Protein AF-0000000084534466 (afdb_homodimer)

Radius of gyration: 29.34 Å; Cα contacts (8 Å, |Δi|>4): 1333; chains: 2; bounding box: 58×88×60 Å

Solvent-accessible surface area (backbone atoms only — not comparable to full-atom values): 34380 Å² total; per-residue (Å²): 132,80,74,70,73,78,55,67,64,37,56,51,51,48,51,38,43,36,42,16,38,43,53,18,25,47,50,35,22,38,47,73,60,36,49,43,62,70,48,57,98,54,64,40,38,46,61,58,50,17,63,76,57,65,34,27,41,71,39,43,43,53,50,50,51,40,38,31,61,74,54,32,33,38,74,48,84,86,67,17,37,34,74,32,75,38,28,50,28,37,13,80,83,36,93,73,37,40,30,42,47,39,41,47,66,55,29,70,70,48,42,68,45,40,77,42,42,42,57,23,23,38,70,56,39,42,46,30,38,79,75,69,73,37,52,49,69,56,39,40,72,72,66,24,64,69,54,33,53,37,43,51,52,19,51,51,49,49,44,47,51,51,13,47,40,42,45,71,62,57,80,61,81,94,49,51,32,35,33,29,42,59,38,53,43,30,49,44,55,51,43,39,41,68,76,32,81,78,40,30,39,34,39,31,17,43,53,77,43,44,71,60,34,41,64,46,50,32,90,89,24,90,41,22,92,41,35,42,80,41,65,36,51,50,63,78,45,43,97,60,75,43,44,29,39,35,40,51,71,67,66,68,53,58,70,66,53,35,47,38,28,46,35,26,50,49,70,37,36,52,73,61,23,38,34,38,38,32,37,54,35,66,46,93,39,82,34,49,59,42,37,33,34,51,46,53,52,33,30,35,43,72,47,49,65,68,44,39,62,67,57,49,51,48,54,41,42,74,41,46,31,47,75,76,46,75,44,73,54,47,59,58,34,30,36,38,37,25,28,31,97,131,82,75,70,74,78,56,67,65,39,56,52,51,48,52,38,44,36,41,17,37,42,52,17,26,47,50,36,24,40,45,74,60,35,49,43,62,70,49,56,98,53,65,41,38,47,62,59,50,17,64,76,58,65,34,26,41,70,38,42,43,54,49,51,51,40,39,32,60,74,53,32,32,38,74,48,84,86,67,18,37,35,74,32,74,38,28,49,28,37,14,79,84,36,95,74,37,41,30,41,46,41,40,46,65,55,29,71,70,48,42,69,46,39,78,42,43,41,58,23,23,38,69,56,40,43,44,30,38,79,75,69,73,37,51,49,68,57,39,40,73,73,66,24,66,69,53,34,53,37,43,50,50,19,51,52,49,49,45,47,49,50,16,47,40,45,45,70,62,56,80,58,81,95,48,52,31,35,31,30,42,59,38,52,42,29,50,43,55,52,42,40,40,68,75,31,81,79,39,30,40,32,40,32,16,42,54,76,42,44,73,59,35,42,64,44,49,32,90,89,24,91,41,22,91,42,36,42,80,42,66,35,49,51,62,77,44,43,97,61,77,43,43,29,40,35,40,52,72,66,68,74,52,58,69,66,53,35,48,38,28,46,35,27,49,49,70,36,37,51,71,62,23,36,35,39,38,33,37,52,37,68,46,93,39,81,34,49,59,41,38,34,34,50,46,52,52,32,30,37,42,72,48,50,67,66,46,41,63,68,57,48,51,48,54,42,41,73,41,45,31,48,74,75,47,77,45,73,53,48,58,58,35,30,34,38,36,26,29,31,98

Sequence (682 aa):
MTTAPANPQAAMRLRELVFGAACAAAVRAAARLGVADALDDTPATVDELAAALDTEPRALRRLLRALTCYGIFAETAGDRFEHTEMSRLLREDAPNSLRYISLWCTEPWTWEAWPMLDEAVRSGRNVFPELFGKEFFDYLHSEGGDSARVFDKAMTTSSRQSARDFADYLDLTGIDTVVDIGGGQGHVLASLLEKHPALHGTLLDLPKVVAGADPRLRDGGALADRARLVPGDCRVDIPVRADLYIIKNILEWDDDSTRRTLANVVAAARPGARVVVVENLVDDSPSMRFTTAMDLMLMLNVGGAKHSEASMVRLMTEAGLTVTEVRPVNPYLHAFEATVRMTTAPANPQAAMRLRELVFGAACAAAVRAAARLGVADALDDTPATVDELAAALDTEPRALRRLLRALTCYGIFAETAGDRFEHTEMSRLLREDAPNSLRYISLWCTEPWTWEAWPMLDEAVRSGRNVFPELFGKEFFDYLHSEGGDSARVFDKAMTTSSRQSARDFADYLDLTGIDTVVDIGGGQGHVLASLLEKHPALHGTLLDLPKVVAGADPRLRDGGALADRARLVPGDCRVDIPVRADLYIIKNILEWDDDSTRRTLANVVAAARPGARVVVVENLVDDSPSMRFTTAMDLMLMLNVGGAKHSEASMVRLMTEAGLTVTEVRPVNPYLHAFEATVR

pLDDT: mean 90.06, std 10.52, range [24.19, 98.62]

Foldseek 3Di:
DPPPPPDVVVVVVVVVVVCVVVQLVLLLVCLVLQQLVQADQDWDALVSSCVVSVHDSVVSLVSVVSCVVVPQWHADPPRTIHGDPNSNLSHPPRLLRCSLVSCLLVPPVLVVQVVCLVVLVVVLAACACVVPVDAQVCCLVPPVVVNVVSVVVNCVSVLLVLLQLVLVVDDCVPWAEEEEAQSQQCNNVVNNCVVPVRHAYEYEEAPVRLVNHDQLCDVPHVCVVRYHYDHDDLLVADQDEGLEYEAEAPCLDPLSSNLSNLLRCLVRYDFFRKYKYKFFACPDFLDNPVSVSVQSSCSHRPSTHGHHPVRVCVSNVVSQWAFDDWDDSDRGMIIGITGGD/DPPPPPPPVVVVVVVVVVCVVVQLVLLLVCLVLQQLVQADQDWDALVSSCVVSVHDSVVSLVSVVSCVVVPQWHADPPRTIHGDPNSNLSHPPRLLRCSLVSCLLVPPVLVVQVVCLVVLVVVLAACACVVPVDAQVCCLVPPVVVNVVSVVVNCVSVLLVLLQLVLVVDDCVPWAEEEEAQCQQCNNVVNNCVVPVRHAYEYEEAPVRLVNHDQLCDVPHVCVVRYHYHHDDLLVADQDEGLEYEAEAPCLDPLSSNLSNLLRCLVRYDFFRKYKYKFFACPDFLDNPVSVSVQSSCSHRPSTHGHHPVRVCVSNVVSQWAFDDWDDSDRGMIITITTGD

Structure (mmCIF, N/CA/C/O backbone):
data_AF-0000000084534466-model_v1
#
loop_
_entity.id
_entity.type
_entity.pdbx_description
1 polymer Methyltransferase
#
loop_
_atom_site.group_PDB
_atom_site.id
_atom_site.type_symbol
_atom_site.label_atom_id
_atom_site.label_alt_id
_atom_site.label_comp_id
_atom_site.label_asym_id
_atom_site.label_entity_id
_atom_site.label_seq_id
_atom_site.pdbx_PDB_ins_code
_atom_site.Cartn_x
_atom_site.Cartn_y
_atom_site.Cartn_z
_atom_site.occupancy
_atom_site.B_iso_or_equiv
_atom_site.auth_seq_id
_atom_site.auth_comp_id
_atom_site.auth_asym_id
_atom_site.auth_atom_id
_atom_site.pdbx_PDB_model_num
ATOM 1 N N . MET A 1 1 ? 24.859 25.516 -8.75 1 24.86 1 MET A N 1
ATOM 2 C CA . MET A 1 1 ? 23.828 24.812 -9.508 1 24.86 1 MET A CA 1
ATOM 3 C C . MET A 1 1 ? 22.547 24.672 -8.68 1 24.86 1 MET A C 1
ATOM 5 O O . MET A 1 1 ? 22.562 24.141 -7.574 1 24.86 1 MET A O 1
ATOM 9 N N . THR A 1 2 ? 21.641 25.562 -8.805 1 30.62 2 THR A N 1
ATOM 10 C CA . THR A 1 2 ? 20.391 25.906 -8.141 1 30.62 2 THR A CA 1
ATOM 11 C C . THR A 1 2 ? 19.438 24.719 -8.102 1 30.62 2 THR A C 1
ATOM 13 O O . THR A 1 2 ? 19.062 24.188 -9.141 1 30.62 2 THR A O 1
ATOM 16 N N . THR A 1 3 ? 19.625 23.781 -7.238 1 38.81 3 THR A N 1
ATOM 17 C CA . THR A 1 3 ? 18.922 22.516 -7.137 1 38.81 3 THR A CA 1
ATOM 18 C C . THR A 1 3 ? 17.422 22.703 -7.371 1 38.81 3 THR A C 1
ATOM 20 O O . THR A 1 3 ? 16.812 23.594 -6.785 1 38.81 3 THR A O 1
ATOM 23 N N . ALA A 1 4 ? 17.062 22.391 -8.547 1 43.47 4 ALA A N 1
ATOM 24 C CA . ALA A 1 4 ? 15.695 22.5 -9.047 1 43.47 4 ALA A CA 1
ATOM 25 C C . ALA A 1 4 ? 14.68 22.125 -7.973 1 43.47 4 ALA A C 1
ATOM 27 O O . ALA A 1 4 ? 14.82 21.078 -7.324 1 43.47 4 ALA A O 1
ATOM 28 N N . PRO A 1 5 ? 13.953 23.125 -7.488 1 47.59 5 PRO A N 1
ATOM 29 C CA . PRO A 1 5 ? 12.883 22.844 -6.527 1 47.59 5 PRO A CA 1
ATOM 30 C C . PRO A 1 5 ? 12.18 21.516 -6.805 1 47.59 5 PRO A C 1
ATOM 32 O O . PRO A 1 5 ? 12.117 21.062 -7.953 1 47.59 5 PRO A O 1
ATOM 35 N N . ALA A 1 6 ? 12.133 20.672 -5.816 1 56.09 6 ALA A N 1
ATOM 36 C CA . ALA A 1 6 ? 11.477 19.391 -5.977 1 56.09 6 ALA A CA 1
ATOM 37 C C . ALA A 1 6 ? 10.133 19.531 -6.68 1 56.09 6 ALA A C 1
ATOM 39 O O . ALA A 1 6 ? 9.375 20.469 -6.398 1 56.09 6 ALA A O 1
ATOM 40 N N . ASN A 1 7 ? 9.898 18.906 -7.863 1 70.12 7 ASN A N 1
ATOM 41 C CA . ASN A 1 7 ? 8.648 18.812 -8.609 1 70.12 7 ASN A CA 1
ATOM 42 C C . ASN A 1 7 ? 7.488 18.406 -7.703 1 70.12 7 ASN A C 1
ATOM 44 O O . ASN A 1 7 ? 7.496 17.297 -7.145 1 70.12 7 ASN A O 1
ATOM 48 N N . PRO A 1 8 ? 6.656 19.344 -7.32 1 77.5 8 PRO A N 1
ATOM 49 C CA . PRO A 1 8 ? 5.543 19.094 -6.398 1 77.5 8 PRO A CA 1
ATOM 50 C C . PRO A 1 8 ? 4.766 17.828 -6.73 1 77.5 8 PRO A C 1
ATOM 52 O O . PRO A 1 8 ? 4.27 17.156 -5.828 1 77.5 8 PRO A O 1
ATOM 55 N N . GLN A 1 9 ? 4.859 17.5 -7.98 1 84.56 9 GLN A N 1
ATOM 56 C CA . GLN A 1 9 ? 4.133 16.297 -8.375 1 84.56 9 GLN A CA 1
ATOM 57 C C . GLN A 1 9 ? 4.844 15.039 -7.895 1 84.56 9 GLN A C 1
ATOM 59 O O . GLN A 1 9 ? 4.195 14.07 -7.477 1 84.56 9 GLN A O 1
ATOM 64 N N . ALA A 1 10 ? 6.199 15.055 -7.93 1 90.69 10 ALA A N 1
ATOM 65 C CA . ALA A 1 10 ? 6.977 13.906 -7.465 1 90.69 10 ALA A CA 1
ATOM 66 C C . ALA A 1 10 ? 6.82 13.711 -5.961 1 90.69 10 ALA A C 1
ATOM 68 O O . ALA A 1 10 ? 6.684 12.586 -5.484 1 90.69 10 ALA A O 1
ATOM 69 N N . ALA A 1 11 ? 6.848 14.773 -5.262 1 89.94 11 ALA A N 1
ATOM 70 C CA . ALA A 1 11 ? 6.68 14.719 -3.812 1 89.94 11 ALA A CA 1
ATOM 71 C C . ALA A 1 11 ? 5.305 14.172 -3.439 1 89.94 11 ALA A C 1
ATOM 73 O O . ALA A 1 11 ? 5.184 13.328 -2.549 1 89.94 11 ALA A O 1
ATOM 74 N N . MET A 1 12 ? 4.281 14.656 -4.117 1 89 12 MET A N 1
ATOM 75 C CA . MET A 1 12 ? 2.92 14.195 -3.873 1 89 12 MET A CA 1
ATOM 76 C C . MET A 1 12 ? 2.785 12.711 -4.18 1 89 12 MET A C 1
ATOM 78 O O . MET A 1 12 ? 2.201 11.961 -3.395 1 89 12 MET A O 1
ATOM 82 N N . ARG A 1 13 ? 3.324 12.336 -5.27 1 93.19 13 ARG A N 1
ATOM 83 C CA . ARG A 1 13 ? 3.244 10.938 -5.68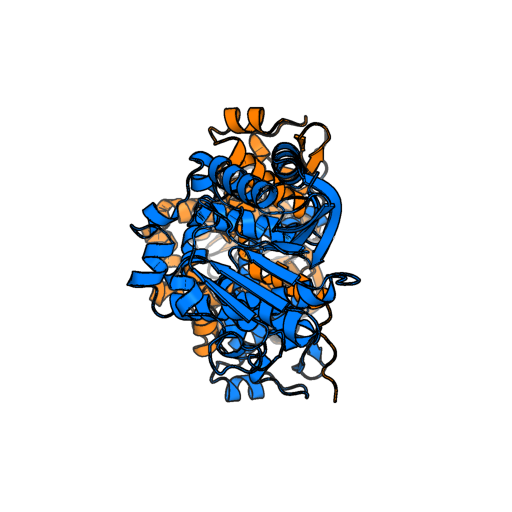 1 93.19 13 ARG A CA 1
ATOM 84 C C . ARG A 1 13 ? 3.967 10.031 -4.684 1 93.19 13 ARG A C 1
ATOM 86 O O . ARG A 1 13 ? 3.461 8.969 -4.328 1 93.19 13 ARG A O 1
ATOM 93 N N . LEU A 1 14 ? 5.176 10.43 -4.234 1 95 14 LEU A N 1
ATOM 94 C CA . LEU A 1 14 ? 5.93 9.633 -3.273 1 95 14 LEU A CA 1
ATOM 95 C C . LEU A 1 14 ? 5.172 9.508 -1.956 1 95 14 LEU A C 1
ATOM 97 O O . LEU A 1 14 ? 5.145 8.438 -1.348 1 95 14 LEU A O 1
ATOM 101 N N . ARG A 1 15 ? 4.5 10.547 -1.551 1 92.38 15 ARG A N 1
ATOM 102 C CA . ARG A 1 15 ? 3.715 10.523 -0.322 1 92.38 15 ARG A CA 1
ATOM 103 C C . ARG A 1 15 ? 2.551 9.547 -0.438 1 92.38 15 ARG A C 1
ATOM 105 O O . ARG A 1 15 ? 2.254 8.812 0.507 1 92.38 15 ARG A O 1
ATOM 112 N N . GLU A 1 16 ? 1.925 9.539 -1.577 1 93.75 16 GLU A N 1
ATOM 113 C CA . GLU A 1 16 ? 0.835 8.594 -1.806 1 93.75 16 GLU A CA 1
ATOM 114 C C . GLU A 1 16 ? 1.334 7.156 -1.755 1 93.75 16 GLU A C 1
ATOM 116 O O . GLU A 1 16 ? 0.688 6.289 -1.163 1 93.75 16 GLU A O 1
ATOM 121 N N . LEU A 1 17 ? 2.51 6.934 -2.348 1 95.88 17 LEU A N 1
ATOM 122 C CA . LEU A 1 17 ? 3.066 5.59 -2.439 1 95.88 17 LEU A CA 1
ATOM 123 C C . LEU A 1 17 ? 3.492 5.082 -1.065 1 95.88 17 LEU A C 1
ATOM 125 O O . LEU A 1 17 ? 3.268 3.918 -0.731 1 95.88 17 LEU A O 1
ATOM 129 N N . VAL A 1 18 ? 4.051 5.91 -0.255 1 95.38 18 VAL A N 1
ATOM 130 C CA . VAL A 1 18 ? 4.539 5.512 1.06 1 95.38 18 VAL A CA 1
ATOM 131 C C . VAL A 1 18 ? 3.365 5.129 1.955 1 95.38 18 VAL A C 1
ATOM 133 O O . VAL A 1 18 ? 3.502 4.277 2.838 1 95.38 18 VAL A O 1
ATOM 136 N N . PHE A 1 19 ? 2.182 5.672 1.674 1 94.56 19 PHE A N 1
ATOM 137 C CA . PHE A 1 19 ? 0.991 5.352 2.449 1 94.56 19 PHE A CA 1
ATOM 138 C C . PHE A 1 19 ? 0.212 4.211 1.8 1 94.56 19 PHE A C 1
ATOM 140 O O . PHE A 1 19 ? -0.976 4.031 2.072 1 94.56 19 PHE A O 1
ATOM 147 N N . GLY A 1 20 ? 0.855 3.467 0.964 1 96.06 20 GLY A N 1
ATOM 148 C CA . GLY A 1 20 ? 0.188 2.365 0.29 1 96.06 20 GLY A CA 1
ATOM 149 C C . GLY A 1 20 ? -0.385 1.337 1.248 1 96.06 20 GLY A C 1
ATOM 150 O O . GLY A 1 20 ? -1.363 0.659 0.928 1 96.06 20 GLY A O 1
ATOM 151 N N . ALA A 1 21 ? 0.192 1.239 2.467 1 97.62 21 ALA A N 1
ATOM 152 C CA . ALA A 1 21 ? -0.3 0.309 3.48 1 97.62 21 ALA A CA 1
ATOM 153 C C . ALA A 1 21 ? -1.727 0.655 3.896 1 97.62 21 ALA A C 1
ATOM 155 O O . ALA A 1 21 ? -2.52 -0.234 4.219 1 97.62 21 ALA A O 1
ATOM 156 N N . ALA A 1 22 ? -2.064 1.93 3.834 1 97.38 22 ALA A N 1
ATOM 157 C CA . ALA A 1 22 ? -3.412 2.369 4.184 1 97.38 22 ALA A CA 1
ATOM 158 C C . ALA A 1 22 ? -4.445 1.8 3.217 1 97.38 22 ALA A C 1
ATOM 160 O O . ALA A 1 22 ? -5.523 1.368 3.633 1 97.38 22 ALA A O 1
ATOM 161 N N . CYS A 1 23 ? -4.137 1.85 1.996 1 97.5 23 CYS A N 1
ATOM 162 C CA . CYS A 1 23 ? -5.043 1.3 0.993 1 97.5 23 CYS A CA 1
ATOM 163 C C . CYS A 1 23 ? -5.238 -0.198 1.197 1 97.5 23 CYS A C 1
ATOM 165 O O . CYS A 1 23 ? -6.367 -0.69 1.167 1 97.5 23 CYS A O 1
ATOM 167 N N . ALA A 1 24 ? -4.117 -0.913 1.376 1 98.25 24 ALA A N 1
ATOM 168 C CA . ALA A 1 24 ? -4.195 -2.348 1.638 1 98.25 24 ALA A CA 1
ATOM 169 C C . ALA A 1 24 ? -5.051 -2.635 2.871 1 98.25 24 ALA A C 1
ATOM 171 O O . ALA A 1 24 ? -5.891 -3.535 2.855 1 98.25 24 ALA A O 1
ATOM 172 N N . ALA A 1 25 ? -4.852 -1.863 3.926 1 98.56 25 ALA A N 1
ATOM 173 C CA . ALA A 1 25 ? -5.605 -2.018 5.168 1 98.56 25 ALA A CA 1
ATOM 174 C C . ALA A 1 25 ? -7.082 -1.716 4.953 1 98.56 25 ALA A C 1
ATOM 176 O O . ALA A 1 25 ? -7.949 -2.379 5.531 1 98.56 25 ALA A O 1
ATOM 177 N N . ALA A 1 26 ? -7.348 -0.697 4.168 1 98.56 26 ALA A N 1
ATOM 178 C CA . ALA A 1 26 ? -8.734 -0.321 3.893 1 98.56 26 ALA A CA 1
ATOM 179 C C . ALA A 1 26 ? -9.469 -1.433 3.15 1 98.56 26 ALA A C 1
ATOM 181 O O . ALA A 1 26 ? -10.609 -1.752 3.473 1 98.56 26 ALA A O 1
ATOM 182 N N . VAL A 1 27 ? -8.844 -2.053 2.172 1 98.62 27 VAL A N 1
ATOM 183 C CA . VAL A 1 27 ? -9.445 -3.152 1.432 1 98.62 27 VAL A CA 1
ATOM 184 C C . VAL A 1 27 ? -9.672 -4.34 2.365 1 98.62 27 VAL A C 1
ATOM 186 O O . VAL A 1 27 ? -10.727 -4.977 2.326 1 98.62 27 VAL A O 1
ATOM 189 N N . ARG A 1 28 ? -8.703 -4.656 3.178 1 98.44 28 ARG A N 1
ATOM 190 C CA . ARG A 1 28 ? -8.859 -5.742 4.145 1 98.44 28 ARG A CA 1
ATOM 191 C C . ARG A 1 28 ? -10.039 -5.488 5.07 1 98.44 28 ARG A C 1
ATOM 193 O O . ARG A 1 28 ? -10.852 -6.383 5.312 1 98.44 28 ARG A O 1
ATOM 200 N N . ALA A 1 29 ? -10.109 -4.273 5.586 1 98.62 29 ALA A N 1
ATOM 201 C CA . ALA A 1 29 ? -11.211 -3.93 6.488 1 98.62 29 ALA A CA 1
ATOM 202 C C . ALA A 1 29 ? -12.562 -4.105 5.801 1 98.62 29 ALA A C 1
ATOM 204 O O . ALA A 1 29 ? -13.492 -4.676 6.379 1 98.62 29 ALA A O 1
ATOM 205 N N . ALA A 1 30 ? -12.68 -3.604 4.57 1 98.62 30 ALA A N 1
ATOM 206 C CA . ALA A 1 30 ? -13.922 -3.732 3.814 1 98.62 30 ALA A CA 1
ATOM 207 C C . ALA A 1 30 ? -14.281 -5.199 3.588 1 98.62 30 ALA A C 1
ATOM 209 O O . ALA A 1 30 ? -15.445 -5.586 3.686 1 98.62 30 ALA A O 1
ATOM 210 N N . ALA A 1 31 ? -13.273 -6 3.268 1 97.81 31 ALA A N 1
ATOM 211 C CA . ALA A 1 31 ? -13.484 -7.43 3.035 1 97.81 31 ALA A CA 1
ATOM 212 C C . ALA A 1 31 ? -13.914 -8.133 4.316 1 97.81 31 ALA A C 1
ATOM 214 O O . ALA A 1 31 ? -14.836 -8.953 4.301 1 97.81 31 ALA A O 1
ATOM 215 N N . ARG A 1 32 ? -13.273 -7.84 5.418 1 97.44 32 ARG A N 1
ATOM 216 C CA . ARG A 1 32 ? -13.578 -8.461 6.703 1 97.44 32 ARG A CA 1
ATOM 217 C C . ARG A 1 32 ? -14.969 -8.062 7.184 1 97.44 32 ARG A C 1
ATOM 219 O O . ARG A 1 32 ? -15.703 -8.891 7.738 1 97.44 32 ARG A O 1
ATOM 226 N N . LEU A 1 33 ? -15.297 -6.828 6.992 1 98.12 33 LEU A N 1
ATOM 227 C CA . LEU A 1 33 ? -16.578 -6.316 7.441 1 98.12 33 LEU A CA 1
ATOM 228 C C . LEU A 1 33 ? -17.719 -6.816 6.547 1 98.12 33 LEU A C 1
ATOM 230 O O . LEU A 1 33 ? -18.875 -6.809 6.945 1 98.12 33 LEU A O 1
ATOM 234 N N . GLY A 1 34 ? -17.375 -7.168 5.34 1 98 34 GLY A N 1
ATOM 235 C CA . GLY A 1 34 ? -18.391 -7.598 4.387 1 98 34 GLY A CA 1
ATOM 236 C C . GLY A 1 34 ? -19.141 -6.438 3.75 1 98 34 GLY A C 1
ATOM 237 O O . GLY A 1 34 ? -20.328 -6.539 3.484 1 98 34 GLY A O 1
ATOM 238 N N . VAL A 1 35 ? -18.422 -5.34 3.469 1 98.31 35 VAL A N 1
ATOM 239 C CA . VAL A 1 35 ? -19.062 -4.129 2.951 1 98.31 35 VAL A CA 1
ATOM 240 C C . VAL A 1 35 ? -19.688 -4.414 1.588 1 98.31 35 VAL A C 1
ATOM 242 O O . VAL A 1 35 ? -20.812 -4.004 1.319 1 98.31 35 VAL A O 1
ATOM 245 N N . ALA A 1 36 ? -18.938 -5.043 0.723 1 98 36 ALA A N 1
ATOM 246 C CA . ALA A 1 36 ? -19.422 -5.328 -0.625 1 98 36 ALA A CA 1
ATOM 247 C C . ALA A 1 36 ? -20.656 -6.215 -0.586 1 98 36 ALA A C 1
ATOM 249 O O . ALA A 1 36 ? -21.562 -6.074 -1.421 1 98 36 ALA A O 1
ATOM 250 N N . ASP A 1 37 ? -20.688 -7.102 0.362 1 97.56 37 ASP A N 1
ATOM 251 C CA . ASP A 1 37 ? -21.828 -7.996 0.495 1 97.56 37 ASP A CA 1
ATOM 252 C C . ASP A 1 37 ? -23.062 -7.242 1.004 1 97.56 37 ASP A C 1
ATOM 254 O O . ASP A 1 37 ? -24.188 -7.578 0.647 1 97.56 37 ASP A O 1
ATOM 258 N N . ALA A 1 38 ? -22.828 -6.324 1.869 1 97.38 38 ALA A N 1
ATOM 259 C CA . ALA A 1 38 ? -23.922 -5.555 2.455 1 97.38 38 ALA A CA 1
ATOM 260 C C . ALA A 1 38 ? -24.5 -4.562 1.445 1 97.38 38 ALA A C 1
ATOM 262 O O . ALA A 1 38 ? -25.656 -4.152 1.559 1 97.38 38 ALA A O 1
ATOM 263 N N . LEU A 1 39 ? -23.609 -4.156 0.549 1 95.19 39 LEU A N 1
ATOM 264 C CA . LEU A 1 39 ? -24.031 -3.219 -0.481 1 95.19 39 LEU A CA 1
ATOM 265 C C . LEU A 1 39 ? -24.812 -3.938 -1.576 1 95.19 39 LEU A C 1
ATOM 267 O O . LEU A 1 39 ? -24.328 -4.91 -2.154 1 95.19 39 LEU A O 1
ATOM 271 N N . ASP A 1 40 ? -26.078 -3.674 -1.759 1 87.62 40 ASP A N 1
ATOM 272 C CA . ASP A 1 40 ? -26.906 -4.262 -2.811 1 87.62 40 ASP A CA 1
ATOM 273 C C . ASP A 1 40 ? -26.656 -3.568 -4.148 1 87.62 40 ASP A C 1
ATOM 275 O O . ASP A 1 40 ? -25.672 -2.854 -4.312 1 87.62 40 ASP A O 1
ATOM 279 N N . ASP A 1 41 ? -27.5 -3.787 -5.117 1 89.44 41 ASP A N 1
ATOM 280 C CA . ASP A 1 41 ? -27.344 -3.203 -6.445 1 89.44 41 ASP A CA 1
ATOM 281 C C . ASP A 1 41 ? -27.781 -1.74 -6.457 1 89.44 41 ASP A C 1
ATOM 283 O O . ASP A 1 41 ? -27.516 -1.016 -7.418 1 89.44 41 ASP A O 1
ATOM 287 N N . THR A 1 42 ? -28.359 -1.333 -5.363 1 91.94 42 THR A N 1
ATOM 288 C CA . THR A 1 42 ? -28.75 0.068 -5.242 1 91.94 42 THR A CA 1
ATOM 289 C C . THR A 1 42 ? -27.828 0.8 -4.262 1 91.94 42 THR A C 1
ATOM 291 O O . THR A 1 42 ? -27.375 0.216 -3.279 1 91.94 42 THR A O 1
ATOM 294 N N . PRO A 1 43 ? -27.578 2 -4.582 1 95.75 43 PRO A N 1
ATOM 295 C CA . PRO A 1 43 ? -26.734 2.785 -3.668 1 95.75 43 PRO A CA 1
ATOM 296 C C . PRO A 1 43 ? -27.312 2.84 -2.252 1 95.75 43 PRO A C 1
ATOM 298 O O . PRO A 1 43 ? -28.531 2.875 -2.074 1 95.75 43 PRO A O 1
ATOM 301 N N . ALA A 1 44 ? -26.516 2.809 -1.28 1 97 44 ALA A N 1
ATOM 302 C CA . ALA A 1 44 ? -26.922 2.855 0.125 1 97 44 ALA A CA 1
ATOM 303 C C . ALA A 1 44 ? -26.188 3.98 0.862 1 97 44 ALA A C 1
ATOM 305 O O . ALA A 1 44 ? -25.078 4.359 0.49 1 97 44 ALA A O 1
ATOM 306 N N . THR A 1 45 ? -26.844 4.492 1.853 1 96.5 45 THR A N 1
ATOM 307 C CA . THR A 1 45 ? -26.203 5.5 2.691 1 96.5 45 THR A CA 1
ATOM 308 C C . THR A 1 45 ? -25.234 4.855 3.672 1 96.5 45 THR A C 1
ATOM 310 O O . THR A 1 45 ? -25.297 3.65 3.924 1 96.5 45 THR A O 1
ATOM 313 N N . VAL A 1 46 ? -24.391 5.656 4.227 1 95.81 46 VAL A N 1
ATOM 314 C CA . VAL A 1 46 ? -23.453 5.184 5.234 1 95.81 46 VAL A CA 1
ATOM 315 C C . VAL A 1 46 ? -24.219 4.617 6.43 1 95.81 46 VAL A C 1
ATOM 317 O O . VAL A 1 46 ? -23.828 3.584 6.984 1 95.81 46 VAL A O 1
ATOM 320 N N . ASP A 1 47 ? -25.281 5.305 6.797 1 96.44 47 ASP A N 1
ATOM 321 C CA . ASP A 1 47 ? -26.062 4.879 7.957 1 96.44 47 ASP A CA 1
ATOM 322 C C . ASP A 1 47 ? -26.688 3.508 7.719 1 96.44 47 ASP A C 1
ATOM 324 O O . ASP A 1 47 ? -26.719 2.67 8.625 1 96.44 47 ASP A O 1
ATOM 328 N N . GLU A 1 48 ? -27.219 3.311 6.555 1 96.88 48 GLU A N 1
ATOM 329 C CA . GLU A 1 48 ? -27.781 2.014 6.207 1 96.88 48 GLU A CA 1
ATOM 330 C C . GLU A 1 48 ? -26.734 0.912 6.262 1 96.88 48 GLU A C 1
ATOM 332 O O . GLU A 1 48 ? -26.969 -0.16 6.82 1 96.88 48 GLU A O 1
ATOM 337 N N . LEU A 1 49 ? -25.594 1.169 5.703 1 97.31 49 LEU A N 1
ATOM 338 C CA . LEU A 1 49 ? -24.516 0.19 5.691 1 97.31 49 LEU A CA 1
ATOM 339 C C . LEU A 1 49 ? -24 -0.071 7.105 1 97.31 49 LEU A C 1
ATOM 341 O O . LEU A 1 49 ? -23.734 -1.218 7.469 1 97.31 49 LEU A O 1
ATOM 345 N N . ALA A 1 50 ? -23.875 0.996 7.863 1 97.75 50 ALA A N 1
ATOM 346 C CA . ALA A 1 50 ? -23.391 0.867 9.234 1 97.75 50 ALA A CA 1
ATOM 347 C C . ALA A 1 50 ? -24.312 -0.017 10.062 1 97.75 50 ALA A C 1
ATOM 349 O O . ALA A 1 50 ? -23.859 -0.822 10.875 1 97.75 50 ALA A O 1
ATOM 350 N N . ALA A 1 51 ? -25.578 0.175 9.898 1 97.56 51 ALA A N 1
ATOM 351 C CA . ALA A 1 51 ? -26.562 -0.639 10.602 1 97.56 51 ALA A CA 1
ATOM 352 C C . ALA A 1 51 ? -26.469 -2.105 10.195 1 97.56 51 ALA A C 1
ATOM 354 O O . ALA A 1 51 ? -26.5 -2.998 11.047 1 97.56 51 ALA A O 1
ATOM 355 N N . ALA A 1 52 ? -26.328 -2.35 8.93 1 97.25 52 ALA A N 1
ATOM 356 C CA . ALA A 1 52 ? -26.266 -3.711 8.406 1 97.25 52 ALA A CA 1
ATOM 357 C C . ALA A 1 52 ? -24.984 -4.406 8.867 1 97.25 52 ALA A C 1
ATOM 359 O O . ALA A 1 52 ? -24.969 -5.621 9.094 1 97.25 52 ALA A O 1
ATOM 360 N N . LEU A 1 53 ? -23.891 -3.662 9.039 1 97.88 53 LEU A N 1
ATOM 361 C CA . LEU A 1 53 ? -22.562 -4.223 9.297 1 97.88 53 LEU A CA 1
ATOM 362 C C . LEU A 1 53 ? -22.219 -4.137 10.781 1 97.88 53 LEU A C 1
ATOM 364 O O . LEU A 1 53 ? -21.188 -4.648 11.211 1 97.88 53 LEU A O 1
ATOM 368 N N . ASP A 1 54 ? -23.094 -3.486 11.562 1 97.62 54 ASP A N 1
ATOM 369 C CA . ASP A 1 54 ? -22.844 -3.254 12.977 1 97.62 54 ASP A CA 1
ATOM 370 C C . ASP A 1 54 ? -21.516 -2.51 13.18 1 97.62 54 ASP A C 1
ATOM 372 O O . ASP A 1 54 ? -20.641 -2.986 13.898 1 97.62 54 ASP A O 1
ATOM 376 N N . THR A 1 55 ? -21.406 -1.379 12.461 1 97.81 55 THR A N 1
ATOM 377 C CA . THR A 1 55 ? -20.219 -0.519 12.555 1 97.81 55 THR A CA 1
ATOM 378 C C . THR A 1 55 ? -20.625 0.89 12.992 1 97.81 55 THR A C 1
ATOM 380 O O . THR A 1 55 ? -21.812 1.223 13.031 1 97.81 55 THR A O 1
ATOM 383 N N . GLU A 1 56 ? -19.656 1.67 13.445 1 96.19 56 GLU A N 1
ATOM 384 C CA . GLU A 1 56 ? -19.859 3.082 13.758 1 96.19 56 GLU A CA 1
ATOM 385 C C . GLU A 1 56 ? -19.922 3.92 12.484 1 96.19 56 GLU A C 1
ATOM 387 O O . GLU A 1 56 ? -19 3.877 11.664 1 96.19 56 GLU A O 1
ATOM 392 N N . PRO A 1 57 ? -21.031 4.633 12.273 1 95.5 57 PRO A N 1
ATOM 393 C CA . PRO A 1 57 ? -21.297 5.27 10.984 1 95.5 57 PRO A CA 1
ATOM 394 C C . PRO A 1 57 ? -20.203 6.254 10.578 1 95.5 57 PRO A C 1
ATOM 396 O O . PRO A 1 57 ? -19.812 6.293 9.406 1 95.5 57 PRO A O 1
ATOM 399 N N . ARG A 1 58 ? -19.688 7.059 11.422 1 89.69 58 ARG A N 1
ATOM 400 C CA . ARG A 1 58 ? -18.672 8.039 11.062 1 89.69 58 ARG A CA 1
ATOM 401 C C . ARG A 1 58 ? -17.375 7.359 10.648 1 89.69 58 ARG A C 1
ATOM 403 O O . ARG A 1 58 ? -16.719 7.777 9.688 1 89.69 58 ARG A O 1
ATOM 410 N N . ALA A 1 59 ? -17.016 6.344 11.43 1 93.31 59 ALA A N 1
ATOM 411 C CA . ALA A 1 59 ? -15.805 5.586 11.109 1 93.31 59 ALA A CA 1
ATOM 412 C C . ALA A 1 59 ? -15.953 4.855 9.781 1 93.31 59 ALA A C 1
ATOM 414 O O . ALA A 1 59 ? -15.016 4.809 8.977 1 93.31 59 ALA A O 1
ATOM 415 N N . LEU A 1 60 ? -17.125 4.316 9.562 1 96.75 60 LEU A N 1
ATOM 416 C CA . LEU A 1 60 ? -17.391 3.635 8.297 1 96.75 60 LEU A CA 1
ATOM 417 C C . LEU A 1 60 ? -17.312 4.609 7.129 1 96.75 60 LEU A C 1
ATOM 419 O O . LEU A 1 60 ? -16.797 4.266 6.062 1 96.75 60 LEU A O 1
ATOM 423 N N . ARG A 1 61 ? -17.812 5.785 7.281 1 94.25 61 ARG A N 1
ATOM 424 C CA . ARG A 1 61 ? -17.75 6.805 6.238 1 94.25 61 ARG A CA 1
ATOM 425 C C . ARG A 1 61 ? -16.312 7.105 5.852 1 94.25 61 ARG A C 1
ATOM 427 O O . ARG A 1 61 ? -15.992 7.25 4.668 1 94.25 61 ARG A O 1
ATOM 434 N N . ARG A 1 62 ? -15.445 7.242 6.844 1 91.88 62 ARG A N 1
ATOM 435 C CA . ARG A 1 62 ? -14.031 7.52 6.594 1 91.88 62 ARG A CA 1
ATOM 436 C C . ARG A 1 62 ? -13.383 6.391 5.801 1 91.88 62 ARG A C 1
ATOM 438 O O . ARG A 1 62 ? -12.602 6.637 4.883 1 91.88 62 ARG A O 1
ATOM 445 N N . LEU A 1 63 ? -13.727 5.148 6.152 1 96.88 63 LEU A N 1
ATOM 446 C CA . LEU A 1 63 ? -13.234 3.994 5.41 1 96.88 63 LEU A CA 1
ATOM 447 C C . LEU A 1 63 ? -13.719 4.035 3.961 1 96.88 63 LEU A C 1
ATOM 449 O O . LEU A 1 63 ? -12.922 3.869 3.035 1 96.88 63 LEU A O 1
ATOM 453 N N . LEU A 1 64 ? -15.008 4.285 3.771 1 97.31 64 LEU A N 1
ATOM 454 C CA . LEU A 1 64 ? -15.602 4.289 2.438 1 97.31 64 LEU A CA 1
ATOM 455 C C . LEU A 1 64 ? -15.031 5.422 1.592 1 97.31 64 LEU A C 1
ATOM 457 O O . LEU A 1 64 ? -14.805 5.25 0.391 1 97.31 64 LEU A O 1
ATOM 461 N N . ARG A 1 65 ? -14.797 6.547 2.199 1 93.12 65 ARG A N 1
ATOM 462 C CA . ARG A 1 65 ? -14.188 7.664 1.486 1 93.12 65 ARG A CA 1
ATOM 463 C C . ARG A 1 65 ? -12.797 7.293 0.977 1 93.12 65 ARG A C 1
ATOM 465 O O . ARG A 1 65 ? -12.445 7.609 -0.162 1 93.12 65 ARG A O 1
ATOM 472 N N . ALA A 1 66 ? -12.016 6.695 1.807 1 94.94 66 ALA A N 1
ATOM 473 C CA . ALA A 1 66 ? -10.688 6.254 1.399 1 94.94 66 ALA A CA 1
ATOM 474 C C . ALA A 1 66 ? -10.766 5.281 0.226 1 94.94 66 ALA A C 1
ATOM 476 O O . ALA A 1 66 ? -10.008 5.398 -0.739 1 94.94 66 ALA A O 1
ATOM 477 N N . LEU A 1 67 ? -11.688 4.32 0.289 1 98.06 67 LEU A N 1
ATOM 478 C CA . LEU A 1 67 ? -11.844 3.32 -0.762 1 98.06 67 LEU A CA 1
ATOM 479 C C . LEU A 1 67 ? -12.305 3.969 -2.062 1 98.06 67 LEU A C 1
ATOM 481 O O . LEU A 1 67 ? -11.914 3.537 -3.15 1 98.06 67 LEU A O 1
ATOM 485 N N . THR A 1 68 ? -13.086 5.059 -1.977 1 96.5 68 THR A N 1
ATOM 486 C CA . THR A 1 68 ? -13.586 5.766 -3.154 1 96.5 68 THR A CA 1
ATOM 487 C C . THR A 1 68 ? -12.445 6.496 -3.863 1 96.5 68 THR A C 1
ATOM 489 O O . THR A 1 68 ? -12.445 6.617 -5.09 1 96.5 68 THR A O 1
ATOM 492 N N . CYS A 1 69 ? -11.453 6.941 -3.113 1 93.75 69 CYS A N 1
ATOM 493 C CA . CYS A 1 69 ? -10.312 7.652 -3.689 1 93.75 69 CYS A CA 1
ATOM 494 C C . CYS A 1 69 ? -9.523 6.746 -4.629 1 93.75 69 CYS A C 1
ATOM 496 O O . CYS A 1 69 ? -8.812 7.23 -5.512 1 93.75 69 CYS A O 1
ATOM 498 N N . TYR A 1 70 ? -9.664 5.441 -4.488 1 96 70 TYR A N 1
ATOM 499 C CA . TYR A 1 70 ? -8.984 4.48 -5.352 1 96 70 TYR A CA 1
ATOM 500 C C . TYR A 1 70 ? -9.953 3.885 -6.367 1 96 70 TYR A C 1
ATOM 502 O O . TYR A 1 70 ? -9.586 2.982 -7.125 1 96 70 TYR A O 1
ATOM 510 N N . GLY A 1 71 ? -11.227 4.324 -6.34 1 96.75 71 GLY A N 1
ATOM 511 C CA . GLY A 1 71 ? -12.234 3.84 -7.27 1 96.75 71 GLY A CA 1
ATOM 512 C C . GLY A 1 71 ? -12.766 2.463 -6.914 1 96.75 71 GLY A C 1
ATOM 513 O O . GLY A 1 71 ? -13.352 1.782 -7.754 1 96.75 71 GLY A O 1
ATOM 514 N N . ILE A 1 72 ? -12.539 2.004 -5.719 1 98 72 ILE A N 1
ATOM 515 C CA . ILE A 1 72 ? -13 0.679 -5.316 1 98 72 ILE A CA 1
ATOM 516 C C . ILE A 1 72 ? -14.516 0.704 -5.105 1 98 72 ILE A C 1
ATOM 518 O O . ILE A 1 72 ? -15.227 -0.18 -5.582 1 98 72 ILE A O 1
ATOM 522 N N . PHE A 1 73 ? -14.984 1.641 -4.395 1 97.94 73 PHE A N 1
ATOM 523 C CA . PHE A 1 73 ? -16.391 2.01 -4.367 1 97.94 73 PHE A CA 1
ATOM 524 C C . PHE A 1 73 ? -16.609 3.373 -5.012 1 97.94 73 PHE A C 1
ATOM 526 O O . PHE A 1 73 ? -15.641 4.059 -5.363 1 97.94 73 PHE A O 1
ATOM 533 N N . ALA A 1 74 ? -17.812 3.713 -5.262 1 97.5 74 ALA A N 1
ATOM 534 C CA . ALA A 1 74 ? -18.141 5.035 -5.793 1 97.5 74 ALA A CA 1
ATOM 535 C C . ALA A 1 74 ? -19.156 5.75 -4.898 1 97.5 74 ALA A C 1
ATOM 537 O O . ALA A 1 74 ? -20.031 5.113 -4.301 1 97.5 74 ALA A O 1
ATOM 538 N N . GLU A 1 75 ? -18.938 6.996 -4.758 1 94.31 75 GLU A N 1
ATOM 539 C CA . GLU A 1 75 ? -19.875 7.84 -4.031 1 94.31 75 GLU A CA 1
ATOM 540 C C . GLU A 1 75 ? -20.812 8.578 -4.984 1 94.31 75 GLU A C 1
ATOM 542 O O . GLU A 1 75 ? -20.375 9.07 -6.031 1 94.31 75 GLU A O 1
ATOM 547 N N . THR A 1 76 ? -22.062 8.516 -4.695 1 92.38 76 THR A N 1
ATOM 548 C CA . THR A 1 76 ? -23.062 9.227 -5.496 1 92.38 76 THR A CA 1
ATOM 549 C C . THR A 1 76 ? -23.641 10.406 -4.719 1 92.38 76 THR A C 1
ATOM 551 O O . THR A 1 76 ? -23.203 10.695 -3.6 1 92.38 76 THR A O 1
ATOM 554 N N . ALA A 1 77 ? -24.516 11.117 -5.375 1 86.31 77 ALA A N 1
ATOM 555 C CA . ALA A 1 77 ? -25.172 12.25 -4.723 1 86.31 77 ALA A CA 1
ATOM 556 C C . ALA A 1 77 ? -25.891 11.805 -3.449 1 86.31 77 ALA A C 1
ATOM 558 O O . ALA A 1 77 ? -26.422 10.695 -3.387 1 86.31 77 ALA A O 1
ATOM 559 N N . GLY A 1 78 ? -25.922 12.641 -2.439 1 82.62 78 GLY A N 1
ATOM 560 C CA . GLY A 1 78 ? -26.609 12.352 -1.191 1 82.62 78 GLY A CA 1
ATOM 561 C C . GLY A 1 78 ? -25.812 11.453 -0.26 1 82.62 78 GLY A C 1
ATOM 562 O O . GLY A 1 78 ? -26.391 10.641 0.46 1 82.62 78 GLY A O 1
ATOM 563 N N . ASP A 1 79 ? -24.547 11.406 -0.441 1 85.06 79 ASP A N 1
ATOM 564 C CA . ASP A 1 79 ? -23.656 10.656 0.443 1 85.06 79 ASP A CA 1
ATOM 565 C C . ASP A 1 79 ? -23.969 9.164 0.391 1 85.06 79 ASP A C 1
ATOM 567 O O . ASP A 1 79 ? -24.047 8.5 1.431 1 85.06 79 ASP A O 1
ATOM 571 N N . ARG A 1 80 ? -24.328 8.727 -0.742 1 94.94 80 ARG A N 1
ATOM 572 C CA . ARG A 1 80 ? -24.578 7.305 -0.954 1 94.94 80 ARG A CA 1
ATOM 573 C C . ARG A 1 80 ? -23.406 6.633 -1.668 1 94.94 80 ARG A C 1
ATOM 575 O O . ARG A 1 80 ? -22.656 7.297 -2.379 1 94.94 80 ARG A O 1
ATOM 582 N N . PHE A 1 81 ? -23.312 5.355 -1.432 1 97.38 81 PHE A N 1
ATOM 583 C CA . PHE A 1 81 ? -22.219 4.586 -2.029 1 97.38 81 PHE A CA 1
ATOM 584 C C . PHE A 1 81 ? -22.766 3.465 -2.902 1 97.38 81 PHE A C 1
ATOM 586 O O . PHE A 1 81 ? -23.844 2.914 -2.619 1 97.38 81 PHE A O 1
ATOM 593 N N . GLU A 1 82 ? -22.094 3.211 -3.98 1 97.62 82 GLU A N 1
ATOM 594 C CA . GLU A 1 82 ? -22.5 2.15 -4.895 1 97.62 82 GLU A CA 1
ATOM 595 C C . GLU A 1 82 ? -21.312 1.298 -5.32 1 97.62 82 GLU A C 1
ATOM 597 O O . GLU A 1 82 ? -20.156 1.663 -5.074 1 97.62 82 GLU A O 1
ATOM 602 N N . HIS A 1 83 ? -21.656 0.165 -5.965 1 97.06 83 HIS A N 1
ATOM 603 C CA . HIS A 1 83 ? -20.641 -0.763 -6.449 1 97.06 83 HIS A CA 1
ATOM 604 C C . HIS A 1 83 ? -19.906 -0.194 -7.656 1 97.06 83 HIS A C 1
ATOM 606 O O . HIS A 1 83 ? -20.5 0.525 -8.469 1 97.06 83 HIS A O 1
ATOM 612 N N . THR A 1 84 ? -18.703 -0.428 -7.684 1 97.12 84 THR A N 1
ATOM 613 C CA . THR A 1 84 ? -17.922 -0.411 -8.914 1 97.12 84 THR A CA 1
ATOM 614 C C . THR A 1 84 ? -17.594 -1.83 -9.375 1 97.12 84 THR A C 1
ATOM 616 O O . THR A 1 84 ? -18.031 -2.803 -8.742 1 97.12 84 THR A O 1
ATOM 619 N N . GLU A 1 85 ? -16.844 -1.901 -10.445 1 95.25 85 GLU A N 1
ATOM 620 C CA . GLU A 1 85 ? -16.391 -3.219 -10.883 1 95.25 85 GLU A CA 1
ATOM 621 C C . GLU A 1 85 ? -15.461 -3.855 -9.852 1 95.25 85 GLU A C 1
ATOM 623 O O . GLU A 1 85 ? -15.508 -5.07 -9.641 1 95.25 85 GLU A O 1
ATOM 628 N N . MET A 1 86 ? -14.703 -3.059 -9.18 1 96.38 86 MET A N 1
ATOM 629 C CA . MET A 1 86 ? -13.742 -3.578 -8.211 1 96.38 86 MET A CA 1
ATOM 630 C C . MET A 1 86 ? -14.453 -4.035 -6.938 1 96.38 86 MET A C 1
ATOM 632 O O . MET A 1 86 ? -14.164 -5.113 -6.414 1 96.38 86 MET A O 1
ATOM 636 N N . SER A 1 87 ? -15.398 -3.246 -6.477 1 97.69 87 SER A N 1
ATOM 637 C CA . SER A 1 87 ? -16.062 -3.635 -5.234 1 97.69 87 SER A CA 1
ATOM 638 C C . SER A 1 87 ? -16.891 -4.902 -5.422 1 97.69 87 SER A C 1
ATOM 640 O O . SER A 1 87 ? -17.031 -5.703 -4.496 1 97.69 87 SER A O 1
ATOM 642 N N . ARG A 1 88 ? -17.406 -5.113 -6.594 1 96.62 88 ARG A N 1
ATOM 643 C CA . ARG A 1 88 ? -18.156 -6.328 -6.875 1 96.62 88 ARG A CA 1
ATOM 644 C C . ARG A 1 88 ? -17.266 -7.566 -6.746 1 96.62 88 ARG A C 1
ATOM 646 O O . ARG A 1 88 ? -17.75 -8.633 -6.359 1 96.62 88 ARG A O 1
ATOM 653 N N . LEU A 1 89 ? -15.969 -7.418 -6.949 1 95 89 LEU A N 1
ATOM 654 C CA . LEU A 1 89 ? -15.023 -8.523 -6.84 1 95 89 LEU A CA 1
ATOM 655 C C . LEU A 1 89 ? -14.742 -8.852 -5.379 1 95 89 LEU A C 1
ATOM 657 O O . LEU A 1 89 ? -14.148 -9.891 -5.078 1 95 89 LEU A O 1
ATOM 661 N N . LEU A 1 90 ? -15.18 -8.031 -4.469 1 97 90 LEU A N 1
ATOM 662 C CA . LEU A 1 90 ? -14.961 -8.273 -3.047 1 97 90 LEU A CA 1
ATOM 663 C C . LEU A 1 90 ? -16.141 -9.008 -2.428 1 97 90 LEU A C 1
ATOM 665 O O . LEU A 1 90 ? -16.109 -9.383 -1.254 1 97 90 LEU A O 1
ATOM 669 N N . ARG A 1 91 ? -17.172 -9.18 -3.195 1 96.25 91 ARG A N 1
ATOM 670 C CA . ARG A 1 91 ? -18.297 -9.961 -2.709 1 96.25 91 ARG A CA 1
ATOM 671 C C . ARG A 1 91 ? -17.922 -11.438 -2.57 1 96.25 91 ARG A C 1
ATOM 673 O O . ARG A 1 91 ? -17.219 -11.984 -3.424 1 96.25 91 ARG A O 1
ATOM 680 N N . GLU A 1 92 ? -18.359 -12.008 -1.521 1 92 92 GLU A N 1
ATOM 681 C CA . GLU A 1 92 ? -18.047 -13.406 -1.263 1 92 92 GLU A CA 1
ATOM 682 C C . GLU A 1 92 ? -18.688 -14.32 -2.301 1 92 92 GLU A C 1
ATOM 684 O O . GLU A 1 92 ? -18.109 -15.344 -2.682 1 92 92 GLU A O 1
ATOM 689 N N . ASP A 1 93 ? -19.828 -13.992 -2.787 1 89.12 93 ASP A N 1
ATOM 690 C CA . ASP A 1 93 ? -20.609 -14.852 -3.682 1 89.12 93 ASP A CA 1
ATOM 691 C C . ASP A 1 93 ? -20.266 -14.57 -5.141 1 89.12 93 ASP A C 1
ATOM 693 O O . ASP A 1 93 ? -20.828 -15.18 -6.047 1 89.12 93 ASP A O 1
ATOM 697 N N . ALA A 1 94 ? -19.391 -13.68 -5.375 1 89.75 94 ALA A N 1
ATOM 698 C CA . ALA A 1 94 ? -19.031 -13.383 -6.758 1 89.75 94 ALA A CA 1
ATOM 699 C C . ALA A 1 94 ? -18.234 -14.531 -7.371 1 89.75 94 ALA A C 1
ATOM 701 O O . ALA A 1 94 ? -17.375 -15.125 -6.707 1 89.75 94 ALA A O 1
ATOM 702 N N . PRO A 1 95 ? -18.5 -14.992 -8.539 1 80.12 95 PRO A N 1
ATOM 703 C CA . PRO A 1 95 ? -17.797 -16.094 -9.195 1 80.12 95 PRO A CA 1
ATOM 704 C C . PRO A 1 95 ? -16.281 -15.867 -9.234 1 80.12 95 PRO A C 1
ATOM 706 O O . PRO A 1 95 ? -15.516 -16.828 -9.102 1 80.12 95 PRO A O 1
ATOM 709 N N . ASN A 1 96 ? -15.797 -14.68 -9.391 1 84.94 96 ASN A N 1
ATOM 710 C CA . ASN A 1 96 ? -14.375 -14.344 -9.414 1 84.94 96 ASN A CA 1
ATOM 711 C C . ASN A 1 96 ? -13.984 -13.453 -8.234 1 84.94 96 ASN A C 1
ATOM 713 O O . ASN A 1 96 ? -13.211 -12.516 -8.398 1 84.94 96 ASN A O 1
ATOM 717 N N . SER A 1 97 ? -14.562 -13.93 -7.16 1 92.25 97 SER A N 1
ATOM 718 C CA . SER A 1 97 ? -14.352 -13.133 -5.961 1 92.25 97 SER A CA 1
ATOM 719 C C . SER A 1 97 ? -12.867 -13.023 -5.621 1 92.25 97 SER A C 1
ATOM 721 O O . SER A 1 97 ? -12.133 -14.008 -5.727 1 92.25 97 SER A O 1
ATOM 723 N N . LEU A 1 98 ? -12.453 -11.852 -5.258 1 93.19 98 LEU A N 1
ATOM 724 C CA . LEU A 1 98 ? -11.094 -11.617 -4.789 1 93.19 98 LEU A CA 1
ATOM 725 C C . LEU A 1 98 ? -11.07 -11.344 -3.291 1 93.19 98 LEU A C 1
ATOM 727 O O . LEU A 1 98 ? -10.086 -10.828 -2.762 1 93.19 98 LEU A O 1
ATOM 731 N N . ARG A 1 99 ? -12.211 -11.633 -2.621 1 95.81 99 ARG A N 1
ATOM 732 C CA . ARG A 1 99 ? -12.305 -11.359 -1.192 1 95.81 99 ARG A CA 1
ATOM 733 C C . ARG A 1 99 ? -11.203 -12.078 -0.421 1 95.81 99 ARG A C 1
ATOM 735 O O . ARG A 1 99 ? -10.43 -11.445 0.299 1 95.81 99 ARG A O 1
ATOM 742 N N . TYR A 1 100 ? -11.023 -13.352 -0.61 1 92.31 100 TYR A N 1
ATOM 743 C CA . TYR A 1 100 ? -10.102 -14.125 0.208 1 92.31 100 TYR A CA 1
ATOM 744 C C . TYR A 1 100 ? -8.664 -13.953 -0.275 1 92.31 100 TYR A C 1
ATOM 746 O O . TYR A 1 100 ? -7.723 -14.062 0.513 1 92.31 100 TYR A O 1
ATOM 754 N N . ILE A 1 101 ? -8.484 -13.719 -1.547 1 90.75 101 ILE A N 1
ATOM 755 C CA . ILE A 1 101 ? -7.156 -13.336 -2.021 1 90.75 101 ILE A CA 1
ATOM 756 C C . ILE A 1 101 ? -6.719 -12.039 -1.352 1 90.75 101 ILE A C 1
ATOM 758 O O . ILE A 1 101 ? -5.57 -11.906 -0.921 1 90.75 101 ILE A O 1
ATOM 762 N N . SER A 1 102 ? -7.656 -11.07 -1.275 1 96.12 102 SER A N 1
ATOM 763 C CA . SER A 1 102 ? -7.367 -9.805 -0.607 1 96.12 102 SER A CA 1
ATOM 764 C C . SER A 1 102 ? -7.027 -10.023 0.864 1 96.12 102 SER A C 1
ATOM 766 O O . SER A 1 102 ? -6.09 -9.414 1.386 1 96.12 102 SER A O 1
ATOM 768 N N . LEU A 1 103 ? -7.758 -10.883 1.515 1 96.19 103 LEU A N 1
ATOM 769 C CA . LEU A 1 103 ? -7.508 -11.172 2.922 1 96.19 103 LEU A CA 1
ATOM 770 C C . LEU A 1 103 ? -6.172 -11.883 3.102 1 96.19 103 LEU A C 1
ATOM 772 O O . LEU A 1 103 ? -5.441 -11.609 4.055 1 96.19 103 LEU A O 1
ATOM 776 N N . TRP A 1 104 ? -5.828 -12.734 2.174 1 91.69 104 TRP A N 1
ATOM 777 C CA . TRP A 1 104 ? -4.566 -13.461 2.258 1 91.69 104 TRP A CA 1
ATOM 778 C C . TRP A 1 104 ? -3.383 -12.523 2.076 1 91.69 104 TRP A C 1
ATOM 780 O O . TRP A 1 104 ? -2.414 -12.578 2.836 1 91.69 104 TRP A O 1
ATOM 790 N N . CYS A 1 105 ? -3.477 -11.625 1.062 1 93.75 105 CYS A N 1
ATOM 791 C CA . CYS A 1 105 ? -2.404 -10.672 0.778 1 93.75 105 CYS A CA 1
ATOM 792 C C . CYS A 1 105 ? -2.16 -9.75 1.967 1 93.75 105 CYS A C 1
ATOM 794 O O . CYS A 1 105 ? -1.087 -9.156 2.088 1 93.75 105 CYS A O 1
ATOM 796 N N . THR A 1 106 ? -3.17 -9.633 2.793 1 96.94 106 THR A N 1
ATOM 797 C CA . THR A 1 106 ? -3.094 -8.719 3.924 1 96.94 106 THR A CA 1
ATOM 798 C C . THR A 1 106 ? -3.223 -9.477 5.242 1 96.94 106 THR A C 1
ATOM 800 O O . THR A 1 106 ? -3.662 -8.914 6.25 1 96.94 106 THR A O 1
ATOM 803 N N . GLU A 1 107 ? -2.93 -10.719 5.227 1 94.44 107 GLU A N 1
ATOM 804 C CA . GLU A 1 107 ? -3.025 -11.547 6.426 1 94.44 107 GLU A CA 1
ATOM 805 C C . GLU A 1 107 ? -2.125 -11.016 7.539 1 94.44 107 GLU A C 1
ATOM 807 O O . GLU A 1 107 ? -1.035 -10.5 7.27 1 94.44 107 GLU A O 1
ATOM 812 N N . PRO A 1 108 ? -2.479 -11.133 8.82 1 91.88 108 PRO A N 1
ATOM 813 C CA . PRO A 1 108 ? -1.787 -10.5 9.945 1 91.88 108 PRO A CA 1
ATOM 814 C C . PRO A 1 108 ? -0.279 -10.734 9.922 1 91.88 108 PRO A C 1
ATOM 816 O O . PRO A 1 108 ? 0.5 -9.812 10.18 1 91.88 108 PRO A O 1
ATOM 819 N N . TRP A 1 109 ? 0.152 -11.906 9.609 1 91.44 109 TRP A N 1
ATOM 820 C CA . TRP A 1 109 ? 1.583 -12.195 9.617 1 91.44 109 TRP A CA 1
ATOM 821 C C . TRP A 1 109 ? 2.316 -11.328 8.602 1 91.44 109 TRP A C 1
ATOM 823 O O . TRP A 1 109 ? 3.494 -11.008 8.781 1 91.44 109 TRP A O 1
ATOM 833 N N . THR A 1 110 ? 1.645 -10.953 7.469 1 95.12 110 THR A N 1
ATOM 834 C CA . THR A 1 110 ? 2.289 -10.133 6.449 1 95.12 110 THR A CA 1
ATOM 835 C C . THR A 1 110 ? 2.674 -8.766 7.012 1 95.12 110 THR A C 1
ATOM 837 O O . THR A 1 110 ? 3.732 -8.227 6.684 1 95.12 110 THR A O 1
ATOM 840 N N . TRP A 1 111 ? 1.819 -8.227 7.844 1 96.62 111 TRP A N 1
ATOM 841 C CA . TRP A 1 111 ? 2.049 -6.906 8.422 1 96.62 111 TRP A CA 1
ATOM 842 C C . TRP A 1 111 ? 3.252 -6.922 9.359 1 96.62 111 TRP A C 1
ATOM 844 O O . TRP A 1 111 ? 3.941 -5.914 9.508 1 96.62 111 TRP A O 1
ATOM 854 N N . GLU A 1 112 ? 3.502 -8.016 9.969 1 95.06 112 GLU A N 1
ATOM 855 C CA . GLU A 1 112 ? 4.668 -8.164 10.828 1 95.06 112 GLU A CA 1
ATOM 856 C C . GLU A 1 112 ? 5.941 -8.344 10.008 1 95.06 112 GLU A C 1
ATOM 858 O O . GLU A 1 112 ? 7.027 -7.957 10.445 1 95.06 112 GLU A O 1
ATOM 863 N N . ALA A 1 113 ? 5.816 -8.906 8.836 1 95.69 113 ALA A N 1
ATOM 864 C CA . ALA A 1 113 ? 6.973 -9.25 8.016 1 95.69 113 ALA A CA 1
ATOM 865 C C . ALA A 1 113 ? 7.422 -8.055 7.172 1 95.69 113 ALA A C 1
ATOM 867 O O . ALA A 1 113 ? 8.617 -7.824 7 1 95.69 113 ALA A O 1
ATOM 868 N N . TRP A 1 114 ? 6.496 -7.277 6.664 1 97.44 114 TRP A N 1
ATOM 869 C CA . TRP A 1 114 ? 6.785 -6.223 5.695 1 97.44 114 TRP A CA 1
ATOM 870 C C . TRP A 1 114 ? 7.809 -5.238 6.25 1 97.44 114 TRP A C 1
ATOM 872 O O . TRP A 1 114 ? 8.766 -4.879 5.562 1 97.44 114 TRP A O 1
ATOM 882 N N . PRO A 1 115 ? 7.711 -4.805 7.551 1 96 115 PRO A N 1
ATOM 883 C CA . PRO A 1 115 ? 8.672 -3.818 8.047 1 96 115 PRO A CA 1
ATOM 884 C C . PRO A 1 115 ? 10.086 -4.387 8.188 1 96 115 PRO A C 1
ATOM 886 O O . PRO A 1 115 ? 11.031 -3.637 8.438 1 96 115 PRO A O 1
ATOM 889 N N . MET A 1 116 ? 10.258 -5.668 7.934 1 96.62 116 MET A N 1
ATOM 890 C CA . MET A 1 116 ? 11.562 -6.309 8.039 1 96.62 116 MET A CA 1
ATOM 891 C C . MET A 1 116 ? 12.195 -6.484 6.664 1 96.62 116 MET A C 1
ATOM 893 O O . MET A 1 116 ? 13.195 -7.191 6.523 1 96.62 116 MET A O 1
ATOM 897 N N . LEU A 1 117 ? 11.664 -5.852 5.672 1 97.56 117 LEU A N 1
ATOM 898 C CA . LEU A 1 117 ? 12.125 -6.043 4.301 1 97.56 117 LEU A CA 1
ATOM 899 C C . LEU A 1 117 ? 13.586 -5.641 4.16 1 97.56 117 LEU A C 1
ATOM 901 O O . LEU A 1 117 ? 14.344 -6.281 3.43 1 97.56 117 LEU A O 1
ATOM 905 N N . ASP A 1 118 ? 14.055 -4.543 4.82 1 97.75 118 ASP A N 1
ATOM 906 C CA . ASP A 1 118 ? 15.453 -4.141 4.738 1 97.75 118 ASP A CA 1
ATOM 907 C C . ASP A 1 118 ? 16.375 -5.219 5.312 1 97.75 118 ASP A C 1
ATOM 909 O O . ASP A 1 118 ? 17.469 -5.445 4.801 1 97.75 118 ASP A O 1
ATOM 913 N N . GLU A 1 119 ? 15.922 -5.895 6.363 1 96.69 119 GLU A N 1
ATOM 914 C CA . GLU A 1 119 ? 16.703 -6.992 6.93 1 96.69 119 GLU A CA 1
ATOM 915 C C . GLU A 1 119 ? 16.812 -8.156 5.949 1 96.69 119 GLU A C 1
ATOM 917 O O . GLU A 1 119 ? 17.875 -8.766 5.816 1 96.69 119 GLU A O 1
ATOM 922 N N . ALA A 1 120 ? 15.703 -8.461 5.328 1 95.56 120 ALA A N 1
ATOM 923 C CA . ALA A 1 120 ? 15.719 -9.508 4.316 1 95.56 120 ALA A CA 1
ATOM 924 C C . ALA A 1 120 ? 16.672 -9.164 3.176 1 95.56 120 ALA A C 1
ATOM 926 O O . ALA A 1 120 ? 17.391 -10.031 2.676 1 95.56 120 ALA A O 1
ATOM 927 N N . VAL A 1 121 ? 16.688 -7.934 2.766 1 96.81 121 VAL A N 1
ATOM 928 C CA . VAL A 1 121 ? 17.531 -7.484 1.665 1 96.81 121 VAL A CA 1
ATOM 929 C C . VAL A 1 121 ? 19 -7.531 2.088 1 96.81 121 VAL A C 1
ATOM 931 O O . VAL A 1 121 ? 19.859 -7.906 1.295 1 96.81 121 VAL A O 1
ATOM 934 N N . ARG A 1 122 ? 19.312 -7.18 3.344 1 97.12 122 ARG A N 1
ATOM 935 C CA . ARG A 1 122 ? 20.688 -7.223 3.859 1 97.12 122 ARG A CA 1
ATOM 936 C C . ARG A 1 122 ? 21.203 -8.656 3.906 1 97.12 122 ARG A C 1
ATOM 938 O O . ARG A 1 122 ? 22.312 -8.93 3.447 1 97.12 122 ARG A O 1
ATOM 945 N N . SER A 1 123 ? 20.406 -9.555 4.414 1 94.12 123 SER A N 1
ATOM 946 C CA . SER A 1 123 ? 20.859 -10.906 4.707 1 94.12 123 SER A CA 1
ATOM 947 C C . SER A 1 123 ? 20.688 -11.82 3.502 1 94.12 123 SER A C 1
ATOM 949 O O . SER A 1 123 ? 21.391 -12.828 3.375 1 94.12 123 SER A O 1
ATOM 951 N N . GLY A 1 124 ? 19.703 -11.508 2.668 1 91 124 GLY A N 1
ATOM 952 C CA . GLY A 1 124 ? 19.328 -12.398 1.581 1 91 124 GLY A CA 1
ATOM 953 C C . GLY A 1 124 ? 18.484 -13.578 2.035 1 91 124 GLY A C 1
ATOM 954 O O . GLY A 1 124 ? 18.266 -14.516 1.271 1 91 124 GLY A O 1
ATOM 955 N N . ARG A 1 125 ? 18.031 -13.523 3.26 1 87.69 125 ARG A N 1
ATOM 956 C CA . ARG A 1 125 ? 17.266 -14.633 3.832 1 87.69 125 ARG A CA 1
ATOM 957 C C . ARG A 1 125 ? 15.852 -14.18 4.207 1 87.69 125 ARG A C 1
ATOM 959 O O . ARG A 1 125 ? 15.609 -12.992 4.426 1 87.69 125 ARG A O 1
ATOM 966 N N . ASN A 1 126 ? 14.977 -15.164 4.238 1 90.12 126 ASN A N 1
ATOM 967 C CA . ASN A 1 126 ? 13.633 -14.844 4.711 1 90.12 126 ASN A CA 1
ATOM 968 C C . ASN A 1 126 ? 13.625 -14.508 6.199 1 90.12 126 ASN A C 1
ATOM 970 O O . ASN A 1 126 ? 14.516 -14.938 6.941 1 90.12 126 ASN A O 1
ATOM 974 N N . VAL A 1 127 ? 12.664 -13.789 6.594 1 93.81 127 VAL A N 1
ATOM 975 C CA . VAL A 1 127 ? 12.656 -13.273 7.961 1 93.81 127 VAL A CA 1
ATOM 976 C C . VAL A 1 127 ? 11.641 -14.055 8.797 1 93.81 127 VAL A C 1
ATOM 978 O O . VAL A 1 127 ? 11.57 -13.891 10.016 1 93.81 127 VAL A O 1
ATOM 981 N N . PHE A 1 128 ? 10.867 -14.891 8.195 1 90.62 128 PHE A N 1
ATOM 982 C CA . PHE A 1 128 ? 9.719 -15.531 8.828 1 90.62 128 PHE A CA 1
ATOM 983 C C . PHE A 1 128 ? 10.164 -16.375 10.016 1 90.62 128 PHE A C 1
ATOM 985 O O . PHE A 1 128 ? 9.578 -16.312 11.094 1 90.62 128 PHE A O 1
ATOM 992 N N . PRO A 1 129 ? 11.227 -17.188 9.93 1 89.38 129 PRO A N 1
ATOM 993 C CA . PRO A 1 129 ? 11.648 -17.984 11.086 1 89.38 129 PRO A CA 1
ATOM 994 C C . PRO A 1 129 ? 12.055 -17.109 12.273 1 89.38 129 PRO A C 1
ATOM 996 O O . PRO A 1 129 ? 11.82 -17.484 13.43 1 89.38 129 PRO A O 1
ATOM 999 N N . GLU A 1 130 ? 12.68 -16.078 12.023 1 91.88 130 GLU A N 1
ATOM 1000 C CA . GLU A 1 130 ? 13.062 -15.164 13.094 1 91.88 130 GLU A CA 1
ATOM 1001 C C . GLU A 1 130 ? 11.836 -14.578 13.789 1 91.88 130 GLU A C 1
ATOM 1003 O O . GLU A 1 130 ? 11.82 -14.422 15.008 1 91.88 130 GLU A O 1
ATOM 1008 N N . LEU A 1 131 ? 10.844 -14.242 13.055 1 92.19 131 LEU A N 1
ATOM 1009 C CA . LEU A 1 131 ? 9.641 -13.586 13.562 1 92.19 131 LEU A CA 1
ATOM 1010 C C . LEU A 1 131 ? 8.758 -14.578 14.312 1 92.19 131 LEU A C 1
ATOM 1012 O O . LEU A 1 131 ? 8.18 -14.242 15.352 1 92.19 131 LEU A O 1
ATOM 1016 N N . PHE A 1 132 ? 8.672 -15.773 13.805 1 91.94 132 PHE A N 1
ATOM 1017 C CA . PHE A 1 132 ? 7.613 -16.641 14.297 1 91.94 132 PHE A CA 1
ATOM 1018 C C . PHE A 1 132 ? 8.195 -17.938 14.859 1 91.94 132 PHE A C 1
ATOM 1020 O O . PHE A 1 132 ? 7.461 -18.766 15.398 1 91.94 132 PHE A O 1
ATOM 1027 N N . GLY A 1 133 ? 9.492 -18.141 14.742 1 90.38 133 GLY A N 1
ATOM 1028 C CA . GLY A 1 133 ? 10.172 -19.266 15.344 1 90.38 133 GLY A CA 1
ATOM 1029 C C . GLY A 1 133 ? 10.055 -20.547 14.516 1 90.38 133 GLY A C 1
ATOM 1030 O O . GLY A 1 133 ? 10.469 -21.609 14.953 1 90.38 133 GLY A O 1
ATOM 1031 N N . LYS A 1 134 ? 9.422 -20.484 13.383 1 85.44 134 LYS A N 1
ATOM 1032 C CA . LYS A 1 134 ? 9.25 -21.625 12.484 1 85.44 134 LYS A CA 1
ATOM 1033 C C . LYS A 1 134 ? 9.156 -21.172 11.031 1 85.44 134 LYS A C 1
ATOM 1035 O O . LYS A 1 134 ? 8.953 -19.984 10.758 1 85.44 134 LYS A O 1
ATOM 1040 N N . GLU A 1 135 ? 9.359 -22.141 10.188 1 81.81 135 GLU A N 1
ATOM 1041 C CA . GLU A 1 135 ? 9.195 -21.859 8.766 1 81.81 135 GLU A CA 1
ATOM 1042 C C . GLU A 1 135 ? 7.73 -21.609 8.422 1 81.81 135 GLU A C 1
ATOM 1044 O O . GLU A 1 135 ? 6.832 -22.031 9.148 1 81.81 135 GLU A O 1
ATOM 1049 N N . PHE A 1 136 ? 7.547 -20.953 7.348 1 84.38 136 PHE A N 1
ATOM 1050 C CA . PHE A 1 136 ? 6.246 -20.422 6.969 1 84.38 136 PHE A CA 1
ATOM 1051 C C . PHE A 1 136 ? 5.199 -21.516 6.93 1 84.38 136 PHE A C 1
ATOM 1053 O O . PHE A 1 136 ? 4.148 -21.422 7.57 1 84.38 136 PHE A O 1
ATOM 1060 N N . PHE A 1 137 ? 5.426 -22.547 6.238 1 73.25 137 PHE A N 1
ATOM 1061 C CA . PHE A 1 137 ? 4.418 -23.578 6.051 1 73.25 137 PHE A CA 1
ATOM 1062 C C . PHE A 1 137 ? 4.188 -24.344 7.348 1 73.25 137 PHE A C 1
ATOM 1064 O O . PHE A 1 137 ? 3.076 -24.812 7.613 1 73.25 137 PHE A O 1
ATOM 1071 N N . ASP A 1 138 ? 5.23 -24.484 8.117 1 75.38 138 ASP A N 1
ATOM 1072 C CA . ASP A 1 138 ? 5.051 -25.062 9.438 1 75.38 138 ASP A CA 1
ATOM 1073 C C . ASP A 1 138 ? 4.129 -24.203 10.297 1 75.38 138 ASP A C 1
ATOM 1075 O O . ASP A 1 138 ? 3.287 -24.734 11.031 1 75.38 138 ASP A O 1
ATOM 1079 N N . TYR A 1 139 ? 4.371 -22.984 10.188 1 83.5 139 TYR A N 1
ATOM 1080 C CA . TYR A 1 139 ? 3.518 -22.031 10.898 1 83.5 139 TYR A CA 1
ATOM 1081 C C . TYR A 1 139 ? 2.066 -22.172 10.445 1 83.5 139 TYR A C 1
ATOM 1083 O O . TYR A 1 139 ? 1.159 -22.25 11.281 1 83.5 139 TYR A O 1
ATOM 1091 N N . LEU A 1 140 ? 1.768 -22.203 9.172 1 78.44 140 LEU A N 1
ATOM 1092 C CA . LEU A 1 140 ? 0.415 -22.297 8.633 1 78.44 140 LEU A CA 1
ATOM 1093 C C . LEU A 1 140 ? -0.27 -23.578 9.078 1 78.44 140 LEU A C 1
ATOM 1095 O O . LEU A 1 140 ? -1.47 -23.578 9.367 1 78.44 140 LEU A O 1
ATOM 1099 N N . HIS A 1 141 ? 0.408 -24.641 9.172 1 72.44 141 HIS A N 1
ATOM 1100 C CA . HIS A 1 141 ? -0.164 -25.953 9.477 1 72.44 141 HIS A CA 1
ATOM 1101 C C . HIS A 1 141 ? -0.333 -26.141 10.977 1 72.44 141 HIS A C 1
ATOM 1103 O O . HIS A 1 141 ? -1.233 -26.859 11.414 1 72.44 141 HIS A O 1
ATOM 1109 N N . SER A 1 142 ? 0.522 -25.672 11.68 1 70.56 142 SER A N 1
ATOM 1110 C CA . SER A 1 142 ? 0.514 -25.953 13.109 1 70.56 142 SER A CA 1
ATOM 1111 C C . SER A 1 142 ? -0.286 -24.906 13.875 1 70.56 142 SER A C 1
ATOM 1113 O O . SER A 1 142 ? -0.997 -25.234 14.828 1 70.56 142 SER A O 1
ATOM 1115 N N . GLU A 1 143 ? -0.145 -23.688 13.5 1 67.62 143 GLU A N 1
ATOM 1116 C CA . GLU A 1 143 ? -0.632 -22.609 14.359 1 67.62 143 GLU A CA 1
ATOM 1117 C C . GLU A 1 143 ? -1.513 -21.625 13.578 1 67.62 143 GLU A C 1
ATOM 1119 O O . GLU A 1 143 ? -2.111 -20.719 14.164 1 67.62 143 GLU A O 1
ATOM 1124 N N . GLY A 1 144 ? -1.681 -21.906 12.406 1 65.31 144 GLY A N 1
ATOM 1125 C CA . GLY A 1 144 ? -2.201 -20.797 11.617 1 65.31 144 GLY A CA 1
ATOM 1126 C C . GLY A 1 144 ? -3.699 -20.625 11.766 1 65.31 144 GLY A C 1
ATOM 1127 O O . GLY A 1 144 ? -4.219 -19.531 11.539 1 65.31 144 GLY A O 1
ATOM 1128 N N . GLY A 1 145 ? -4.383 -21.562 12.453 1 72.38 145 GLY A N 1
ATOM 1129 C CA . GLY A 1 145 ? -5.809 -21.422 12.695 1 72.38 145 GLY A CA 1
ATOM 1130 C C . GLY A 1 145 ? -6.539 -20.703 11.578 1 72.38 145 GLY A C 1
ATOM 1131 O O . GLY A 1 145 ? -6.559 -21.172 10.445 1 72.38 145 GLY A O 1
ATOM 1132 N N . ASP A 1 146 ? -6.895 -19.406 11.805 1 79.06 146 ASP A N 1
ATOM 1133 C CA . ASP A 1 146 ? -7.641 -18.562 10.875 1 79.06 146 ASP A CA 1
ATOM 1134 C C . ASP A 1 146 ? -6.828 -18.281 9.617 1 79.06 146 ASP A C 1
ATOM 1136 O O . ASP A 1 146 ? -7.383 -18.234 8.516 1 79.06 146 ASP A O 1
ATOM 1140 N N . SER A 1 147 ? -5.586 -18.281 9.789 1 83.5 147 SER A N 1
ATOM 1141 C CA . SER A 1 147 ? -4.723 -18.031 8.633 1 83.5 147 SER A CA 1
ATOM 1142 C C . SER A 1 147 ? -4.746 -19.203 7.66 1 83.5 147 SER A C 1
ATOM 1144 O O . SER A 1 147 ? -4.73 -19 6.445 1 83.5 147 SER A O 1
ATOM 1146 N N . ALA A 1 148 ? -4.777 -20.312 8.234 1 76.94 148 ALA A N 1
ATOM 1147 C CA . ALA A 1 148 ? -4.828 -21.5 7.391 1 76.94 148 ALA A CA 1
ATOM 1148 C C . ALA A 1 148 ? -6.129 -21.547 6.59 1 76.94 148 ALA A C 1
ATOM 1150 O O . ALA A 1 148 ? -6.129 -21.938 5.422 1 76.94 148 ALA A O 1
ATOM 1151 N N . ARG A 1 149 ? -7.145 -21.172 7.211 1 81.38 149 ARG A N 1
ATOM 1152 C CA . ARG A 1 149 ? -8.445 -21.156 6.551 1 81.38 149 ARG A CA 1
ATOM 1153 C C . ARG A 1 149 ? -8.469 -20.141 5.414 1 81.38 149 ARG A C 1
ATOM 1155 O O . ARG A 1 149 ? -8.945 -20.438 4.316 1 81.38 149 ARG A O 1
ATOM 1162 N N . VAL A 1 150 ? -8.008 -18.953 5.715 1 86.75 150 VAL A N 1
ATOM 1163 C CA . VAL A 1 150 ? -7.949 -17.906 4.695 1 86.75 150 VAL A CA 1
ATOM 1164 C C . VAL A 1 150 ? -7.051 -18.359 3.547 1 86.75 150 VAL A C 1
ATOM 1166 O O . VAL A 1 150 ? -7.375 -18.141 2.377 1 86.75 150 VAL A O 1
ATOM 1169 N N . PHE A 1 151 ? -5.965 -18.984 3.906 1 81.88 151 PHE A N 1
ATOM 1170 C CA . PHE A 1 151 ? -5.039 -19.5 2.908 1 81.88 151 PHE A CA 1
ATOM 1171 C C . PHE A 1 151 ? -5.73 -20.516 1.993 1 81.88 151 PHE A C 1
ATOM 1173 O O . PHE A 1 151 ? -5.652 -20.391 0.768 1 81.88 151 PHE A O 1
ATOM 1180 N N . ASP A 1 152 ? -6.348 -21.359 2.596 1 77.06 152 ASP A N 1
ATOM 1181 C CA . ASP A 1 152 ? -7.027 -22.422 1.847 1 77.06 152 ASP A CA 1
ATOM 1182 C C . ASP A 1 152 ? -8.055 -21.828 0.884 1 77.06 152 ASP A C 1
ATOM 1184 O O . ASP A 1 152 ? -8.125 -22.219 -0.281 1 77.06 152 ASP A O 1
ATOM 1188 N N . LYS A 1 153 ? -8.82 -20.938 1.343 1 83.56 153 LYS A N 1
ATOM 1189 C CA . LYS A 1 153 ? -9.852 -20.312 0.511 1 83.56 153 LYS A CA 1
ATOM 1190 C C . LYS A 1 153 ? -9.219 -19.5 -0.614 1 83.56 153 LYS A C 1
ATOM 1192 O O . LYS A 1 153 ? -9.688 -19.531 -1.755 1 83.56 153 LYS A O 1
ATOM 1197 N N . ALA A 1 154 ? -8.242 -18.797 -0.289 1 85.19 154 ALA A N 1
ATOM 1198 C CA . ALA A 1 154 ? -7.547 -17.984 -1.285 1 85.19 154 ALA A CA 1
ATOM 1199 C C . ALA A 1 154 ? -6.918 -18.859 -2.365 1 85.19 154 ALA A C 1
ATOM 1201 O O . ALA A 1 154 ? -7.051 -18.578 -3.559 1 85.19 154 ALA A O 1
ATOM 1202 N N . MET A 1 155 ? -6.207 -19.891 -1.936 1 77.56 155 MET A N 1
ATOM 1203 C CA . MET A 1 155 ? -5.539 -20.766 -2.883 1 77.56 155 MET A CA 1
ATOM 1204 C C . MET A 1 155 ? -6.555 -21.5 -3.754 1 77.56 155 MET A C 1
ATOM 1206 O O . MET A 1 155 ? -6.324 -21.688 -4.949 1 77.56 155 MET A O 1
ATOM 1210 N N . THR A 1 156 ? -7.633 -21.875 -3.137 1 76.88 156 THR A N 1
ATOM 1211 C CA . THR A 1 156 ? -8.688 -22.562 -3.879 1 76.88 156 THR A CA 1
ATOM 1212 C C . THR A 1 156 ? -9.266 -21.641 -4.957 1 76.88 156 THR A C 1
ATOM 1214 O O . THR A 1 156 ? -9.383 -22.047 -6.117 1 76.88 156 THR A O 1
ATOM 1217 N N . THR A 1 157 ? -9.555 -20.453 -4.586 1 81.62 157 THR A N 1
ATOM 1218 C CA . THR A 1 157 ? -10.102 -19.5 -5.539 1 81.62 157 THR A CA 1
ATOM 1219 C C . THR A 1 157 ? -9.078 -19.172 -6.621 1 81.62 157 THR A C 1
ATOM 1221 O O . THR A 1 157 ? -9.414 -19.125 -7.805 1 81.62 157 THR A O 1
ATOM 1224 N N . SER A 1 158 ? -7.918 -18.953 -6.191 1 80.5 158 SER A N 1
ATOM 1225 C CA . SER A 1 158 ? -6.852 -18.625 -7.137 1 80.5 158 SER A CA 1
ATOM 1226 C C . SER A 1 158 ? -6.629 -19.766 -8.125 1 80.5 158 SER A C 1
ATOM 1228 O O . SER A 1 158 ? -6.492 -19.547 -9.328 1 80.5 158 SER A O 1
ATOM 1230 N N . SER A 1 159 ? -6.598 -20.906 -7.594 1 77.75 159 SER A N 1
ATOM 1231 C CA . SER A 1 159 ? -6.375 -22.094 -8.43 1 77.75 159 SER A CA 1
ATOM 1232 C C . SER A 1 159 ? -7.504 -22.281 -9.43 1 77.75 159 SER A C 1
ATOM 1234 O O . SER A 1 159 ? -7.258 -22.547 -10.609 1 77.75 159 SER A O 1
ATOM 1236 N N . ARG A 1 160 ? -8.656 -22.062 -8.984 1 82.44 160 ARG A N 1
ATOM 1237 C CA . ARG A 1 160 ? -9.812 -22.203 -9.852 1 82.44 160 ARG A CA 1
ATOM 1238 C C . ARG A 1 160 ? -9.805 -21.156 -10.961 1 82.44 160 ARG A C 1
ATOM 1240 O O . ARG A 1 160 ? -10.07 -21.469 -12.125 1 82.44 160 ARG A O 1
ATOM 1247 N N . GLN A 1 161 ? -9.555 -19.969 -10.5 1 82.31 161 GLN A N 1
ATOM 1248 C CA . GLN A 1 161 ? -9.508 -18.891 -11.484 1 82.31 161 GLN A CA 1
ATOM 1249 C C . GLN A 1 161 ? -8.391 -19.125 -12.492 1 82.31 161 GLN A C 1
ATOM 1251 O O . GLN A 1 161 ? -8.594 -18.953 -13.695 1 82.31 161 GLN A O 1
ATOM 1256 N N . SER A 1 162 ? -7.32 -19.438 -12.008 1 83.44 162 SER A N 1
ATOM 1257 C CA . SER A 1 162 ? -6.176 -19.688 -12.875 1 83.44 162 SER A CA 1
ATOM 1258 C C . SER A 1 162 ? -6.438 -20.859 -13.812 1 83.44 162 SER A C 1
ATOM 1260 O O . SER A 1 162 ? -6.027 -20.828 -14.977 1 83.44 162 SER A O 1
ATOM 1262 N N . ALA A 1 163 ? -7.078 -21.859 -13.305 1 85.38 163 ALA A N 1
ATOM 1263 C CA . ALA A 1 163 ? -7.418 -23.031 -14.109 1 85.38 163 ALA A CA 1
ATOM 1264 C C . ALA A 1 163 ? -8.352 -22.641 -15.258 1 85.38 163 ALA A C 1
ATOM 1266 O O . ALA A 1 163 ? -8.164 -23.094 -16.391 1 85.38 163 ALA A O 1
ATOM 1267 N N . ARG A 1 164 ? -9.234 -21.844 -14.945 1 85.88 164 ARG A N 1
ATOM 1268 C CA . ARG A 1 164 ? -10.18 -21.406 -15.961 1 85.88 164 ARG A CA 1
ATOM 1269 C C . ARG A 1 164 ? -9.492 -20.531 -17.016 1 85.88 164 ARG A C 1
ATOM 1271 O O . ARG A 1 164 ? -9.719 -20.719 -18.219 1 85.88 164 ARG A O 1
ATOM 1278 N N . ASP A 1 165 ? -8.734 -19.625 -16.547 1 86.81 165 ASP A N 1
ATOM 1279 C CA . ASP A 1 165 ? -7.992 -18.766 -17.453 1 86.81 165 ASP A CA 1
ATOM 1280 C C . ASP A 1 165 ? -7.105 -19.594 -18.391 1 86.81 165 ASP A C 1
ATOM 1282 O O . ASP A 1 165 ? -7.02 -19.328 -19.578 1 86.81 165 ASP A O 1
ATOM 1286 N N . PHE A 1 166 ? -6.512 -20.531 -17.812 1 89.38 166 PHE A N 1
ATOM 1287 C CA . PHE A 1 166 ? -5.598 -21.375 -18.562 1 89.38 166 PHE A CA 1
ATOM 1288 C C . PHE A 1 166 ? -6.359 -22.25 -19.562 1 89.38 166 PHE A C 1
ATOM 1290 O O . PHE A 1 166 ? -5.922 -22.438 -20.703 1 89.38 166 PHE A O 1
ATOM 1297 N N . ALA A 1 167 ? -7.484 -22.797 -19.141 1 89.44 167 ALA A N 1
ATOM 1298 C CA . ALA A 1 167 ? -8.312 -23.594 -20.047 1 89.44 167 ALA A CA 1
ATOM 1299 C C . ALA A 1 167 ? -8.797 -22.766 -21.234 1 89.44 167 ALA A C 1
ATOM 1301 O O . ALA A 1 167 ? -8.898 -23.281 -22.344 1 89.44 167 ALA A O 1
ATOM 1302 N N . ASP A 1 168 ? -9.055 -21.547 -20.969 1 89.38 168 ASP A N 1
ATOM 1303 C CA . ASP A 1 168 ? -9.508 -20.656 -22.031 1 89.38 168 ASP A CA 1
ATOM 1304 C C . ASP A 1 168 ? -8.359 -20.297 -22.969 1 89.38 168 ASP A C 1
ATOM 1306 O O . ASP A 1 168 ? -8.578 -20.047 -24.156 1 89.38 168 ASP A O 1
ATOM 1310 N N . TYR A 1 169 ? -7.258 -20.281 -22.438 1 90.88 169 TYR A N 1
ATOM 1311 C CA . TYR A 1 169 ? -6.051 -19.922 -23.188 1 90.88 169 TYR A CA 1
ATOM 1312 C C . TYR A 1 169 ? -5.641 -21.047 -24.125 1 90.88 169 TYR A C 1
ATOM 1314 O O . TYR A 1 169 ? -5.234 -20.797 -25.266 1 90.88 169 TYR A O 1
ATOM 1322 N N . LEU A 1 170 ? -5.762 -22.297 -23.703 1 92.88 170 LEU A N 1
ATOM 1323 C CA . LEU A 1 170 ? -5.16 -23.453 -24.359 1 92.88 170 LEU A CA 1
ATOM 1324 C C . LEU A 1 170 ? -5.973 -23.859 -25.594 1 92.88 170 LEU A C 1
ATOM 1326 O O . LEU A 1 170 ? -7.18 -24.094 -25.484 1 92.88 170 LEU A O 1
ATOM 1330 N N . ASP A 1 171 ? -5.324 -23.859 -26.672 1 92.06 171 ASP A N 1
ATOM 1331 C CA . ASP A 1 171 ? -5.871 -24.469 -27.875 1 92.06 171 ASP A CA 1
ATOM 1332 C C . ASP A 1 171 ? -5.551 -25.969 -27.906 1 92.06 171 ASP A C 1
ATOM 1334 O O . ASP A 1 171 ? -4.387 -26.359 -28.047 1 92.06 171 ASP A O 1
ATOM 1338 N N . LEU A 1 172 ? -6.566 -26.797 -27.875 1 94.12 172 LEU A N 1
ATOM 1339 C CA . LEU A 1 172 ? -6.348 -28.234 -27.766 1 94.12 172 LEU A CA 1
ATOM 1340 C C . LEU A 1 172 ? -6.672 -28.922 -29.094 1 94.12 172 LEU A C 1
ATOM 1342 O O . LEU A 1 172 ? -7.047 -30.094 -29.109 1 94.12 172 LEU A O 1
ATOM 1346 N N . THR A 1 173 ? -6.57 -28.125 -30.094 1 92.12 173 THR A N 1
ATOM 1347 C CA . THR A 1 173 ? -6.766 -28.734 -31.406 1 92.12 173 THR A CA 1
ATOM 1348 C C . THR A 1 173 ? -5.758 -29.859 -31.625 1 92.12 173 THR A C 1
ATOM 1350 O O . THR A 1 173 ? -4.551 -29.656 -31.469 1 92.12 173 THR A O 1
ATOM 1353 N N . GLY A 1 174 ? -6.195 -31.062 -31.922 1 92.44 174 GLY A N 1
ATOM 1354 C CA . GLY A 1 174 ? -5.34 -32.188 -32.219 1 92.44 174 GLY A CA 1
ATOM 1355 C C . GLY A 1 174 ? -4.793 -32.875 -30.984 1 92.44 174 GLY A C 1
ATOM 1356 O O . GLY A 1 174 ? -3.932 -33.75 -31.078 1 92.44 174 GLY A O 1
ATOM 1357 N N . ILE A 1 175 ? -5.238 -32.531 -29.828 1 96.19 175 ILE A N 1
ATOM 1358 C CA . ILE A 1 175 ? -4.785 -33.094 -28.562 1 96.19 175 ILE A CA 1
ATOM 1359 C C . ILE A 1 175 ? -5.844 -34.062 -28.031 1 96.19 175 ILE A C 1
ATOM 1361 O O . ILE A 1 175 ? -6.992 -33.656 -27.812 1 96.19 175 ILE A O 1
ATOM 1365 N N . ASP A 1 176 ? -5.441 -35.25 -27.75 1 96.88 176 ASP A N 1
ATOM 1366 C CA . ASP A 1 176 ? -6.367 -36.25 -27.25 1 96.88 176 ASP A CA 1
ATOM 1367 C C . ASP A 1 176 ? -6.113 -36.562 -25.766 1 96.88 176 ASP A C 1
ATOM 1369 O O . ASP A 1 176 ? -7.031 -36.906 -25.031 1 96.88 176 ASP A O 1
ATOM 1373 N N . THR A 1 177 ? -4.859 -36.438 -25.438 1 98 177 THR A N 1
ATOM 1374 C CA . THR A 1 177 ? -4.488 -36.781 -24.062 1 98 177 THR A CA 1
ATOM 1375 C C . THR A 1 177 ? -3.646 -35.656 -23.438 1 98 177 THR A C 1
ATOM 1377 O O . THR A 1 177 ? -2.814 -35.062 -24.125 1 98 177 THR A O 1
ATOM 1380 N N . VAL A 1 178 ? -3.922 -35.438 -22.156 1 98.06 178 VAL A N 1
ATOM 1381 C CA . VAL A 1 178 ? -3.195 -34.375 -21.422 1 98.06 178 VAL A CA 1
ATOM 1382 C C . VAL A 1 178 ? -2.773 -34.906 -20.062 1 98.06 178 VAL A C 1
ATOM 1384 O O . VAL A 1 178 ? -3.488 -35.719 -19.438 1 98.06 178 VAL A O 1
ATOM 1387 N N . VAL A 1 179 ? -1.623 -34.531 -19.609 1 98.19 179 VAL A N 1
ATOM 1388 C CA . VAL A 1 179 ? -1.203 -34.812 -18.234 1 98.19 179 VAL A CA 1
ATOM 1389 C C . VAL A 1 179 ? -0.897 -33.5 -17.516 1 98.19 179 VAL A C 1
ATOM 1391 O O . VAL A 1 179 ? -0.188 -32.625 -18.047 1 98.19 179 VAL A O 1
ATOM 1394 N N . ASP A 1 180 ? -1.504 -33.281 -16.391 1 97.5 180 ASP A N 1
ATOM 1395 C CA . ASP A 1 180 ? -1.248 -32.188 -15.477 1 97.5 180 ASP A CA 1
ATOM 1396 C C . ASP A 1 180 ? -0.245 -32.562 -14.391 1 97.5 180 ASP A C 1
ATOM 1398 O O . ASP A 1 180 ? -0.604 -33.25 -13.422 1 97.5 180 ASP A O 1
ATOM 1402 N N . ILE A 1 181 ? 0.97 -32.156 -14.578 1 96.62 181 ILE A N 1
ATOM 1403 C CA . ILE A 1 181 ? 2.072 -32.531 -13.703 1 96.62 181 ILE A CA 1
ATOM 1404 C C . ILE A 1 181 ? 2.121 -31.578 -12.5 1 96.62 181 ILE A C 1
ATOM 1406 O O . ILE A 1 181 ? 2.227 -30.359 -12.664 1 96.62 181 ILE A O 1
ATOM 1410 N N . GLY A 1 182 ? 2.166 -32.219 -11.273 1 93.31 182 GLY A N 1
ATOM 1411 C CA . GLY A 1 182 ? 2.08 -31.375 -10.094 1 93.31 182 GLY A CA 1
ATOM 1412 C C . GLY A 1 182 ? 0.803 -30.562 -10.031 1 93.31 182 GLY A C 1
ATOM 1413 O O . GLY A 1 182 ? 0.83 -29.375 -9.672 1 93.31 182 GLY A O 1
ATOM 1414 N N . GLY A 1 183 ? -0.292 -31.156 -10.406 1 91.06 183 GLY A N 1
ATOM 1415 C CA . GLY A 1 183 ? -1.522 -30.422 -10.664 1 91.06 183 GLY A CA 1
ATOM 1416 C C . GLY A 1 183 ? -2.332 -30.156 -9.406 1 91.06 183 GLY A C 1
ATOM 1417 O O . GLY A 1 183 ? -3.404 -29.562 -9.461 1 91.06 183 GLY A O 1
ATOM 1418 N N . GLY A 1 184 ? -1.832 -30.734 -8.195 1 89.06 184 GLY A N 1
ATOM 1419 C CA . GLY A 1 184 ? -2.537 -30.516 -6.941 1 89.06 184 GLY A CA 1
ATOM 1420 C C . GLY A 1 184 ? -3.895 -31.188 -6.898 1 89.06 184 GLY A C 1
ATOM 1421 O O . GLY A 1 184 ? -4.012 -32.375 -7.18 1 89.06 184 GLY A O 1
ATOM 1422 N N . GLN A 1 185 ? -4.926 -30.375 -6.672 1 88.12 185 GLN A N 1
ATOM 1423 C CA . GLN A 1 185 ? -6.273 -30.938 -6.605 1 88.12 185 GLN A CA 1
ATOM 1424 C C . GLN A 1 185 ? -6.836 -31.188 -8 1 88.12 185 GLN A C 1
ATOM 1426 O O . GLN A 1 185 ? -7.895 -31.797 -8.148 1 88.12 185 GLN A O 1
ATOM 1431 N N . GLY A 1 186 ? -6.176 -30.75 -8.984 1 93.06 186 GLY A N 1
ATOM 1432 C CA . GLY A 1 186 ? -6.547 -31.094 -10.352 1 93.06 186 GLY A CA 1
ATOM 1433 C C . GLY A 1 186 ? -7.566 -30.125 -10.938 1 93.06 186 GLY A C 1
ATOM 1434 O O . GLY A 1 186 ? -8.328 -30.516 -11.828 1 93.06 186 GLY A O 1
ATOM 1435 N N . HIS A 1 187 ? -7.535 -28.875 -10.516 1 90.69 187 HIS A N 1
ATOM 1436 C CA . HIS A 1 187 ? -8.508 -27.906 -11.008 1 90.69 187 HIS A CA 1
ATOM 1437 C C . HIS A 1 187 ? -8.289 -27.609 -12.492 1 90.69 187 HIS A C 1
ATOM 1439 O O . HIS A 1 187 ? -9.242 -27.453 -13.25 1 90.69 187 HIS A O 1
ATOM 1445 N N . VAL A 1 188 ? -7.047 -27.531 -12.891 1 93.25 188 VAL A N 1
ATOM 1446 C CA . VAL A 1 188 ? -6.738 -27.297 -14.297 1 93.25 188 VAL A CA 1
ATOM 1447 C C . VAL A 1 188 ? -7.246 -28.453 -15.141 1 93.25 188 VAL A C 1
ATOM 1449 O O . VAL A 1 188 ? -7.961 -28.25 -16.125 1 93.25 188 VAL A O 1
ATOM 1452 N N . LEU A 1 189 ? -6.938 -29.609 -14.719 1 95.75 189 LEU A N 1
ATOM 1453 C CA . LEU A 1 189 ? -7.344 -30.797 -15.469 1 95.75 189 LEU A CA 1
ATOM 1454 C C . LEU A 1 189 ? -8.867 -30.891 -15.555 1 95.75 189 LEU A C 1
ATOM 1456 O O . LEU A 1 189 ? -9.414 -31.125 -16.625 1 95.75 189 LEU A O 1
ATOM 1460 N N . ALA A 1 190 ? -9.484 -30.703 -14.438 1 95 190 ALA A N 1
ATOM 1461 C CA . ALA A 1 190 ? -10.945 -30.766 -14.414 1 95 190 ALA A CA 1
ATOM 1462 C C . ALA A 1 190 ? -11.547 -29.75 -15.383 1 95 190 ALA A C 1
ATOM 1464 O O . ALA A 1 190 ? -12.477 -30.078 -16.141 1 95 190 ALA A O 1
ATOM 1465 N N . SER A 1 191 ? -11.07 -28.562 -15.367 1 93.69 191 SER A N 1
ATOM 1466 C CA . SER A 1 191 ? -11.578 -27.5 -16.234 1 93.69 191 SER A CA 1
ATOM 1467 C C . SER A 1 191 ? -11.391 -27.859 -17.703 1 93.69 191 SER A C 1
ATOM 1469 O O . SER A 1 191 ? -12.281 -27.625 -18.531 1 93.69 191 SER A O 1
ATOM 1471 N N . LEU A 1 192 ? -10.266 -28.422 -18.062 1 95.56 192 LEU A N 1
ATOM 1472 C CA . LEU A 1 192 ? -9.984 -28.812 -19.438 1 95.56 192 LEU A CA 1
ATOM 1473 C C . LEU A 1 192 ? -10.922 -29.938 -19.891 1 95.56 192 LEU A C 1
ATOM 1475 O O . LEU A 1 192 ? -11.469 -29.891 -21 1 95.56 192 LEU A O 1
ATOM 1479 N N . LEU A 1 193 ? -11.102 -30.875 -19.016 1 96.44 193 LEU A N 1
ATOM 1480 C CA . LEU A 1 193 ? -11.953 -32 -19.344 1 96.44 193 LEU A CA 1
ATOM 1481 C C . LEU A 1 193 ? -13.406 -31.578 -19.484 1 96.44 193 LEU A C 1
ATOM 1483 O O . LEU A 1 193 ? -14.141 -32.125 -20.312 1 96.44 193 LEU A O 1
ATOM 1487 N N . GLU A 1 194 ? -13.797 -30.625 -18.688 1 94 194 GLU A N 1
ATOM 1488 C CA . GLU A 1 194 ? -15.141 -30.078 -18.812 1 94 194 GLU A CA 1
ATOM 1489 C C . GLU A 1 194 ? -15.336 -29.375 -20.141 1 94 194 GLU A C 1
ATOM 1491 O O . GLU A 1 194 ? -16.375 -29.516 -20.781 1 94 194 GLU A O 1
ATOM 1496 N N . LYS A 1 195 ? -14.43 -28.688 -20.531 1 93 195 LYS A N 1
ATOM 1497 C CA . LYS A 1 195 ? -14.508 -27.875 -21.734 1 93 195 LYS A CA 1
ATOM 1498 C C . LYS A 1 195 ? -14.383 -28.734 -23 1 93 195 LYS A C 1
ATOM 1500 O O . LYS A 1 195 ? -14.938 -28.406 -24.047 1 93 195 LYS A O 1
ATOM 1505 N N . HIS A 1 196 ? -13.664 -29.844 -22.859 1 95.25 196 HIS A N 1
ATOM 1506 C CA . HIS A 1 196 ? -13.383 -30.688 -24.016 1 95.25 196 HIS A CA 1
ATOM 1507 C C . HIS A 1 196 ? -13.812 -32.125 -23.766 1 95.25 196 HIS A C 1
ATOM 1509 O O . HIS A 1 196 ? -13.008 -32.938 -23.328 1 95.25 196 HIS A O 1
ATOM 1515 N N . PRO A 1 197 ? -14.938 -32.469 -24.234 1 94.56 197 PRO A N 1
ATOM 1516 C CA . PRO A 1 197 ? -15.531 -33.781 -23.891 1 94.56 197 PRO A CA 1
ATOM 1517 C C . PRO A 1 197 ? -14.734 -34.938 -24.453 1 94.56 197 PRO A C 1
ATOM 1519 O O . PRO A 1 197 ? -14.875 -36.062 -23.984 1 94.56 197 PRO A O 1
ATOM 1522 N N . ALA A 1 198 ? -13.984 -34.719 -25.406 1 95.56 198 ALA A N 1
ATOM 1523 C CA . ALA A 1 198 ? -13.258 -35.812 -26.031 1 95.56 198 ALA A CA 1
ATOM 1524 C C . ALA A 1 198 ? -11.875 -36 -25.406 1 95.56 198 ALA A C 1
ATOM 1526 O O . ALA A 1 198 ? -11.18 -36.969 -25.672 1 95.56 198 ALA A O 1
ATOM 1527 N N . LEU A 1 199 ? -11.492 -35.156 -24.531 1 97.31 199 LEU A N 1
ATOM 1528 C CA . LEU A 1 199 ? -10.148 -35.125 -23.953 1 97.31 199 LEU A CA 1
ATOM 1529 C C . LEU A 1 199 ? -10.02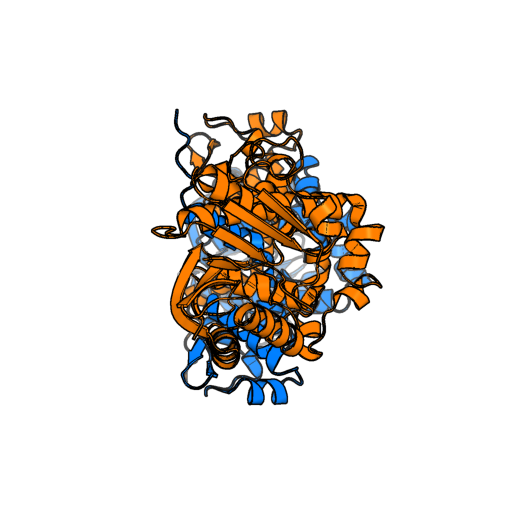3 -36.125 -22.828 1 97.31 199 LEU A C 1
ATOM 1531 O O . LEU A 1 199 ? -10.953 -36.281 -22.031 1 97.31 199 LEU A O 1
ATOM 1535 N N . HIS A 1 200 ? -8.922 -36.844 -22.781 1 98.19 200 HIS A N 1
ATOM 1536 C CA . HIS A 1 200 ? -8.57 -37.688 -21.656 1 98.19 200 HIS A CA 1
ATOM 1537 C C . HIS A 1 200 ? -7.398 -37.094 -20.875 1 98.19 200 HIS A C 1
ATOM 1539 O O . HIS A 1 200 ? -6.473 -36.531 -21.453 1 98.19 200 HIS A O 1
ATOM 1545 N N . GLY A 1 201 ? -7.535 -37.188 -19.562 1 97.94 201 GLY A N 1
ATOM 1546 C CA . GLY A 1 201 ? -6.539 -36.5 -18.766 1 97.94 201 GLY A CA 1
ATOM 1547 C C . GLY A 1 201 ? -5.949 -37.344 -17.656 1 97.94 201 GLY A C 1
ATOM 1548 O O . GLY A 1 201 ? -6.582 -38.312 -17.203 1 97.94 201 GLY A O 1
ATOM 1549 N N . THR A 1 202 ? -4.711 -37.062 -17.281 1 98.25 202 THR A N 1
ATOM 1550 C CA . THR A 1 202 ? -4.02 -37.656 -16.141 1 98.25 202 THR A CA 1
ATOM 1551 C C . THR A 1 202 ? -3.561 -36.562 -15.172 1 98.25 202 THR A C 1
ATOM 1553 O O . THR A 1 202 ? -3.061 -35.531 -15.594 1 98.25 202 THR A O 1
ATOM 1556 N N . LEU A 1 203 ? -3.828 -36.75 -13.906 1 98.06 203 LEU A N 1
ATOM 1557 C CA . LEU A 1 203 ? -3.293 -35.906 -12.844 1 98.06 203 LEU A CA 1
ATOM 1558 C C . LEU A 1 203 ? -2.141 -36.625 -12.125 1 98.06 203 LEU A C 1
ATOM 1560 O O . LEU A 1 203 ? -2.322 -37.688 -11.539 1 98.06 203 LEU A O 1
ATOM 1564 N N . LEU A 1 204 ? -0.973 -36.031 -12.242 1 97.44 204 LEU A N 1
ATOM 1565 C CA . LEU A 1 204 ? 0.207 -36.562 -11.57 1 97.44 204 LEU A CA 1
ATOM 1566 C C . LEU A 1 204 ? 0.656 -35.656 -10.438 1 97.44 204 LEU A C 1
ATOM 1568 O O . LEU A 1 204 ? 0.971 -34.469 -10.672 1 97.44 204 LEU A O 1
ATOM 1572 N N . ASP A 1 205 ? 0.642 -36.125 -9.234 1 95.25 205 ASP A N 1
ATOM 1573 C CA . ASP A 1 205 ? 1.135 -35.406 -8.062 1 95.25 205 ASP A CA 1
ATOM 1574 C C . ASP A 1 205 ? 1.511 -36.375 -6.945 1 95.25 205 ASP A C 1
ATOM 1576 O O . ASP A 1 205 ? 1.41 -37.594 -7.109 1 95.25 205 ASP A O 1
ATOM 1580 N N . LEU A 1 206 ? 2.096 -35.906 -5.898 1 91.44 206 LEU A N 1
ATOM 1581 C CA . LEU A 1 206 ? 2.453 -36.719 -4.746 1 91.44 206 LEU A CA 1
ATOM 1582 C C . LEU A 1 206 ? 1.241 -37.469 -4.227 1 91.44 206 LEU A C 1
ATOM 1584 O O . LEU A 1 206 ? 0.108 -37 -4.34 1 91.44 206 LEU A O 1
ATOM 1588 N N . PRO A 1 207 ? 1.484 -38.625 -3.623 1 91.5 207 PRO A N 1
ATOM 1589 C CA . PRO A 1 207 ? 0.389 -39.5 -3.193 1 91.5 207 PRO A CA 1
ATOM 1590 C C . PRO A 1 207 ? -0.607 -38.812 -2.279 1 91.5 207 PRO A C 1
ATOM 1592 O O . PRO A 1 207 ? -1.818 -38.875 -2.506 1 91.5 207 PRO A O 1
ATOM 1595 N N . LYS A 1 208 ? -0.128 -38.094 -1.345 1 85.44 208 LYS A N 1
ATOM 1596 C CA . LYS A 1 208 ? -1.002 -37.406 -0.399 1 85.44 208 LYS A CA 1
ATOM 1597 C C . LYS A 1 208 ? -1.832 -36.312 -1.099 1 85.44 208 LYS A C 1
ATOM 1599 O O . LYS A 1 208 ? -2.975 -36.062 -0.716 1 85.44 208 LYS A O 1
ATOM 1604 N N . VAL A 1 209 ? -1.287 -35.719 -2.105 1 84.5 209 VAL A N 1
ATOM 1605 C CA . VAL A 1 209 ? -1.954 -34.656 -2.826 1 84.5 209 VAL A CA 1
ATOM 1606 C C . VAL A 1 209 ? -3.043 -35.219 -3.729 1 84.5 209 VAL A C 1
ATOM 1608 O O . VAL A 1 209 ? -4.191 -34.781 -3.697 1 84.5 209 VAL A O 1
ATOM 1611 N N . VAL A 1 210 ? -2.758 -36.281 -4.457 1 90.38 210 VAL A N 1
ATOM 1612 C CA . VAL A 1 210 ? -3.688 -36.906 -5.387 1 90.38 210 VAL A CA 1
ATOM 1613 C C . VAL A 1 210 ? -4.875 -37.5 -4.617 1 90.38 210 VAL A C 1
ATOM 1615 O O . VAL A 1 210 ? -6 -37.5 -5.117 1 90.38 210 VAL A O 1
ATOM 1618 N N . ALA A 1 211 ? -4.582 -37.875 -3.379 1 89.81 211 ALA A N 1
ATOM 1619 C CA . ALA A 1 211 ? -5.645 -38.406 -2.537 1 89.81 211 ALA A CA 1
ATOM 1620 C C . ALA A 1 211 ? -6.723 -37.375 -2.27 1 89.81 211 ALA A C 1
ATOM 1622 O O . ALA A 1 211 ? -7.879 -37.719 -2.016 1 89.81 211 ALA A O 1
ATOM 1623 N N . GLY A 1 212 ? -6.363 -36.125 -2.344 1 88.19 212 GLY A N 1
ATOM 1624 C CA . GLY A 1 212 ? -7.305 -35.062 -2.119 1 88.19 212 GLY A CA 1
ATOM 1625 C C . GLY A 1 212 ? -7.746 -34.375 -3.4 1 88.19 212 GLY A C 1
ATOM 1626 O O . GLY A 1 212 ? -8.133 -33.188 -3.387 1 88.19 212 GLY A O 1
ATOM 1627 N N . ALA A 1 213 ? -7.691 -35.094 -4.516 1 92.06 213 ALA A N 1
ATOM 1628 C CA . ALA A 1 213 ? -8.039 -34.531 -5.816 1 92.06 213 ALA A CA 1
ATOM 1629 C C . ALA A 1 213 ? -9.508 -34.094 -5.863 1 92.06 213 ALA A C 1
ATOM 1631 O O . ALA A 1 213 ? -10.312 -34.594 -5.066 1 92.06 213 ALA A O 1
ATOM 1632 N N . ASP A 1 214 ? -9.805 -33.188 -6.723 1 91.62 214 ASP A N 1
ATOM 1633 C CA . ASP A 1 214 ? -11.172 -32.75 -6.996 1 91.62 214 ASP A CA 1
ATOM 1634 C C . ASP A 1 214 ? -12.125 -33.938 -7.105 1 91.62 214 ASP A C 1
ATOM 1636 O O . ASP A 1 214 ? -11.836 -34.906 -7.812 1 91.62 214 ASP A O 1
ATOM 1640 N N . PRO A 1 215 ? -13.234 -33.938 -6.43 1 92.94 215 PRO A N 1
ATOM 1641 C CA . PRO A 1 215 ? -14.18 -35.062 -6.457 1 92.94 215 PRO A CA 1
ATOM 1642 C C . PRO A 1 215 ? -14.625 -35.406 -7.875 1 92.94 215 PRO A C 1
ATOM 1644 O O . PRO A 1 215 ? -14.938 -36.562 -8.148 1 92.94 215 PRO A O 1
ATOM 1647 N N . ARG A 1 216 ? -14.68 -34.562 -8.836 1 93.75 216 ARG A N 1
ATOM 1648 C CA . ARG A 1 216 ? -15.094 -34.812 -10.211 1 93.75 216 ARG A CA 1
ATOM 1649 C C . ARG A 1 216 ? -14.133 -35.781 -10.898 1 93.75 216 ARG A C 1
ATOM 1651 O O . ARG A 1 216 ? -14.508 -36.469 -11.852 1 93.75 216 ARG A O 1
ATOM 1658 N N . LEU A 1 217 ? -12.859 -35.781 -10.359 1 96.88 217 LEU A N 1
ATOM 1659 C CA . LEU A 1 217 ? -11.812 -36.562 -11.008 1 96.88 217 LEU A CA 1
ATOM 1660 C C . LEU A 1 217 ? -11.68 -37.938 -10.352 1 96.88 217 LEU A C 1
ATOM 1662 O O . LEU A 1 217 ? -11.039 -38.844 -10.906 1 96.88 217 LEU A O 1
ATOM 1666 N N . ARG A 1 218 ? -12.211 -38.062 -9.219 1 95.62 218 ARG A N 1
ATOM 1667 C CA . ARG A 1 218 ? -12.07 -39.281 -8.438 1 95.62 218 ARG A CA 1
ATOM 1668 C C . ARG A 1 218 ? -13.07 -40.344 -8.891 1 95.62 218 ARG A C 1
ATOM 1670 O O . ARG A 1 218 ? -13.953 -40.062 -9.695 1 95.62 218 ARG A O 1
ATOM 1677 N N . ASP A 1 219 ? -12.797 -41.531 -8.352 1 92.62 219 ASP A N 1
ATOM 1678 C CA . ASP A 1 219 ? -13.695 -42.625 -8.68 1 92.62 219 ASP A CA 1
ATOM 1679 C C . ASP A 1 219 ? -15.148 -42.25 -8.391 1 92.62 219 ASP A C 1
ATOM 1681 O O . ASP A 1 219 ? -15.469 -41.75 -7.309 1 92.62 219 ASP A O 1
ATOM 1685 N N . GLY A 1 220 ? -15.961 -42.5 -9.352 1 93.44 220 GLY A N 1
ATOM 1686 C CA . GLY A 1 220 ? -17.375 -42.188 -9.195 1 93.44 220 GLY A CA 1
ATOM 1687 C C . GLY A 1 220 ? -17.703 -40.75 -9.547 1 93.44 220 GLY A C 1
ATOM 1688 O O . GLY A 1 220 ? -18.875 -40.375 -9.578 1 93.44 220 GLY A O 1
ATOM 1689 N N . GLY A 1 221 ? -16.75 -40 -9.844 1 95.19 221 GLY A N 1
ATOM 1690 C CA . GLY A 1 221 ? -16.969 -38.594 -10.211 1 95.19 221 GLY A CA 1
ATOM 1691 C C . GLY A 1 221 ? -17.391 -38.406 -11.656 1 95.19 221 GLY A C 1
ATOM 1692 O O . GLY A 1 221 ? -17.297 -39.344 -12.453 1 95.19 221 GLY A O 1
ATOM 1693 N N . ALA A 1 222 ? -17.844 -37.156 -12.047 1 96.5 222 ALA A N 1
ATOM 1694 C CA . ALA A 1 222 ? -18.422 -36.844 -13.344 1 96.5 222 ALA A CA 1
ATOM 1695 C C . ALA A 1 222 ? -17.391 -37 -14.461 1 96.5 222 ALA A C 1
ATOM 1697 O O . ALA A 1 222 ? -17.75 -37.25 -15.617 1 96.5 222 ALA A O 1
ATOM 1698 N N . LEU A 1 223 ? -16.094 -36.938 -14.094 1 97.44 223 LEU A N 1
ATOM 1699 C CA . LEU A 1 223 ? -15.031 -36.969 -15.102 1 97.44 223 LEU A CA 1
ATOM 1700 C C . LEU A 1 223 ? -14.18 -38.219 -14.953 1 97.44 223 LEU A C 1
ATOM 1702 O O . LEU A 1 223 ? -13.18 -38.375 -15.656 1 97.44 223 LEU A O 1
ATOM 1706 N N . ALA A 1 224 ? -14.562 -39.062 -14.094 1 96.12 224 ALA A N 1
ATOM 1707 C CA . ALA A 1 224 ? -13.742 -40.219 -13.672 1 96.12 224 ALA A CA 1
ATOM 1708 C C . ALA A 1 224 ? -13.422 -41.125 -14.844 1 96.12 224 ALA A C 1
ATOM 1710 O O . ALA A 1 224 ? -12.344 -41.719 -14.906 1 96.12 224 ALA A O 1
ATOM 1711 N N . ASP A 1 225 ? -14.305 -41.188 -15.766 1 96.44 225 ASP A N 1
ATOM 1712 C CA . ASP A 1 225 ? -14.141 -42.125 -16.875 1 96.44 225 ASP A CA 1
ATOM 1713 C C . ASP A 1 225 ? -13.039 -41.656 -17.828 1 96.44 225 ASP A C 1
ATOM 1715 O O . ASP A 1 225 ? -12.508 -42.469 -18.594 1 96.44 225 ASP A O 1
ATOM 1719 N N . ARG A 1 226 ? -12.719 -40.406 -17.781 1 97.56 226 ARG A N 1
ATOM 1720 C CA . ARG A 1 226 ? -11.727 -39.875 -18.703 1 97.56 226 ARG A CA 1
ATOM 1721 C C . ARG A 1 226 ? -10.508 -39.344 -17.938 1 97.56 226 ARG A C 1
ATOM 1723 O O . ARG A 1 226 ? -9.625 -38.719 -18.531 1 97.56 226 ARG A O 1
ATOM 1730 N N . ALA A 1 227 ? -10.484 -39.562 -16.656 1 97.38 227 ALA A N 1
ATOM 1731 C CA . ALA A 1 227 ? -9.398 -39.062 -15.82 1 97.38 227 ALA A CA 1
ATOM 1732 C C . ALA A 1 227 ? -8.664 -40.188 -15.102 1 97.38 227 ALA A C 1
ATOM 1734 O O . ALA A 1 227 ? -9.281 -41.156 -14.648 1 97.38 227 ALA A O 1
ATOM 1735 N N . ARG A 1 228 ? -7.43 -40.062 -15.047 1 97.44 228 ARG A N 1
ATOM 1736 C CA . ARG A 1 228 ? -6.59 -41 -14.281 1 97.44 228 ARG A CA 1
ATOM 1737 C C . ARG A 1 228 ? -5.766 -40.25 -13.242 1 97.44 228 ARG A C 1
ATOM 1739 O O . ARG A 1 228 ? -5.18 -39.188 -13.539 1 97.44 228 ARG A O 1
ATOM 1746 N N . LEU A 1 229 ? -5.785 -40.719 -12.031 1 97.56 229 LEU A N 1
ATOM 1747 C CA . LEU A 1 229 ? -4.961 -40.188 -10.953 1 97.56 229 LEU A CA 1
ATOM 1748 C C . LEU A 1 229 ? -3.703 -41.031 -10.766 1 97.56 229 LEU A C 1
ATOM 1750 O O . LEU A 1 229 ? -3.789 -42.25 -10.562 1 97.56 229 LEU A O 1
ATOM 1754 N N . VAL A 1 230 ? -2.574 -40.406 -10.82 1 97.31 230 VAL A N 1
ATOM 1755 C CA . VAL A 1 230 ? -1.303 -41.125 -10.75 1 97.31 230 VAL A CA 1
ATOM 1756 C C . VAL A 1 230 ? -0.453 -40.562 -9.617 1 97.31 230 VAL A C 1
ATOM 1758 O O . VAL A 1 230 ? 0.178 -39.5 -9.781 1 97.31 230 VAL A O 1
ATOM 1761 N N . PRO A 1 231 ? -0.421 -41.219 -8.414 1 96.31 231 PRO A N 1
ATOM 1762 C CA . PRO A 1 231 ? 0.475 -40.781 -7.348 1 96.31 231 PRO A CA 1
ATOM 1763 C C . PRO A 1 231 ? 1.95 -40.906 -7.719 1 96.31 231 PRO A C 1
ATOM 1765 O O . PRO A 1 231 ? 2.377 -41.969 -8.172 1 96.31 231 PRO A O 1
ATOM 1768 N N . GLY A 1 232 ? 2.691 -39.844 -7.652 1 94 232 GLY A N 1
ATOM 1769 C CA . GLY A 1 232 ? 4.113 -39.906 -7.957 1 94 232 GLY A CA 1
ATOM 1770 C C . GLY A 1 232 ? 4.793 -38.531 -7.809 1 94 232 GLY A C 1
ATOM 1771 O O . GLY A 1 232 ? 4.129 -37.531 -7.676 1 94 232 GLY A O 1
ATOM 1772 N N . ASP A 1 233 ? 6.109 -38.594 -7.719 1 93.62 233 ASP A N 1
ATOM 1773 C CA . ASP A 1 233 ? 6.969 -37.406 -7.691 1 93.62 233 ASP A CA 1
ATOM 1774 C C . ASP A 1 233 ? 7.57 -37.125 -9.062 1 93.62 233 ASP A C 1
ATOM 1776 O O . ASP A 1 233 ? 8.414 -37.906 -9.547 1 93.62 233 ASP A O 1
ATOM 1780 N N . CYS A 1 234 ? 7.145 -36 -9.617 1 95 234 CYS A N 1
ATOM 1781 C CA . CYS A 1 234 ? 7.559 -35.719 -10.984 1 95 234 CYS A CA 1
ATOM 1782 C C . CYS A 1 234 ? 9.062 -35.469 -11.062 1 95 234 CYS A C 1
ATOM 1784 O O . CYS A 1 234 ? 9.641 -35.5 -12.148 1 95 234 CYS A O 1
ATOM 1786 N N . ARG A 1 235 ? 9.734 -35.156 -9.898 1 93.44 235 ARG A N 1
ATOM 1787 C CA . ARG A 1 235 ? 11.18 -34.969 -9.852 1 93.44 235 ARG A CA 1
ATOM 1788 C C . ARG A 1 235 ? 11.906 -36.312 -10 1 93.44 235 ARG A C 1
ATOM 1790 O O . ARG A 1 235 ? 13.094 -36.344 -10.336 1 93.44 235 ARG A O 1
ATOM 1797 N N . VAL A 1 236 ? 11.172 -37.344 -9.734 1 95.06 236 VAL A N 1
ATOM 1798 C CA . VAL A 1 236 ? 11.742 -38.688 -9.805 1 95.06 236 VAL A CA 1
ATOM 1799 C C . VAL A 1 236 ? 11.383 -39.344 -11.141 1 95.06 236 VAL A C 1
ATOM 1801 O O . VAL A 1 236 ? 12.25 -39.875 -11.82 1 95.06 236 VAL A O 1
ATOM 1804 N N . ASP A 1 237 ? 10.117 -39.312 -11.422 1 95.56 237 ASP A N 1
ATOM 1805 C CA . ASP A 1 237 ? 9.664 -39.969 -12.648 1 95.56 237 ASP A CA 1
ATOM 1806 C C . ASP A 1 237 ? 8.305 -39.438 -13.094 1 95.56 237 ASP A C 1
ATOM 1808 O O . ASP A 1 237 ? 7.535 -38.938 -12.273 1 95.56 237 ASP A O 1
ATOM 1812 N N . ILE A 1 238 ? 8.094 -39.406 -14.438 1 96.81 238 ILE A N 1
ATOM 1813 C CA . ILE A 1 238 ? 6.793 -39.125 -15.047 1 96.81 238 ILE A CA 1
ATOM 1814 C C . ILE A 1 238 ? 6.363 -40.281 -15.922 1 96.81 238 ILE A C 1
ATOM 1816 O O . ILE A 1 238 ? 6.629 -40.312 -17.125 1 96.81 238 ILE A O 1
ATOM 1820 N N . PRO A 1 239 ? 5.609 -41.219 -15.273 1 95.69 239 PRO A N 1
ATOM 1821 C CA . PRO A 1 239 ? 5.293 -42.469 -15.945 1 95.69 239 PRO A CA 1
ATOM 1822 C C . PRO A 1 239 ? 4.035 -42.375 -16.797 1 95.69 239 PRO A C 1
ATOM 1824 O O . PRO A 1 239 ? 3.197 -43.281 -16.781 1 95.69 239 PRO A O 1
ATOM 1827 N N . VAL A 1 240 ? 3.844 -41.344 -17.547 1 96 240 VAL A N 1
ATOM 1828 C CA . VAL A 1 240 ? 2.643 -41.125 -18.344 1 96 240 VAL A CA 1
ATOM 1829 C C . VAL A 1 240 ? 3.027 -40.594 -19.719 1 96 240 VAL A C 1
ATOM 1831 O O . VAL A 1 240 ? 3.834 -39.656 -19.812 1 96 240 VAL A O 1
ATOM 1834 N N . ARG A 1 241 ? 2.518 -41.219 -20.75 1 96.56 241 ARG A N 1
ATOM 1835 C CA . ARG A 1 241 ? 2.65 -40.656 -22.094 1 96.56 241 ARG A CA 1
ATOM 1836 C C . ARG A 1 241 ? 1.393 -39.906 -22.516 1 96.56 241 ARG A C 1
ATOM 1838 O O . ARG A 1 241 ? 0.276 -40.375 -22.297 1 96.56 241 ARG A O 1
ATOM 1845 N N . ALA A 1 242 ? 1.584 -38.719 -23.031 1 97.62 242 ALA A N 1
ATOM 1846 C CA . ALA A 1 242 ? 0.469 -37.875 -23.422 1 97.62 242 ALA A CA 1
ATOM 1847 C C . ALA A 1 242 ? 0.852 -36.969 -24.609 1 97.62 242 ALA A C 1
ATOM 1849 O O . ALA A 1 242 ? 2.027 -36.875 -24.969 1 97.62 242 ALA A O 1
ATOM 1850 N N . ASP A 1 243 ? -0.194 -36.375 -25.234 1 97.5 243 ASP A N 1
ATOM 1851 C CA . ASP A 1 243 ? 0.016 -35.406 -26.312 1 97.5 243 ASP A CA 1
ATOM 1852 C C . ASP A 1 243 ? 0.45 -34.062 -25.75 1 97.5 243 ASP A C 1
ATOM 1854 O O . ASP A 1 243 ? 1.169 -33.312 -26.422 1 97.5 243 ASP A O 1
ATOM 1858 N N . LEU A 1 244 ? -0.02 -33.75 -24.578 1 98 244 LEU A N 1
ATOM 1859 C CA . LEU A 1 244 ? 0.222 -32.438 -23.953 1 98 244 LEU A CA 1
ATOM 1860 C C . LEU A 1 244 ? 0.609 -32.625 -22.484 1 98 244 LEU A C 1
ATOM 1862 O O . LEU A 1 244 ? -0.071 -33.312 -21.734 1 98 244 LEU A O 1
ATOM 1866 N N . TYR A 1 245 ? 1.734 -32 -22.094 1 98.44 245 TYR A N 1
ATOM 1867 C CA . TYR A 1 245 ? 2.209 -31.938 -20.719 1 98.44 245 TYR A CA 1
ATOM 1868 C C . TYR A 1 245 ? 2.066 -30.531 -20.156 1 98.44 245 TYR A C 1
ATOM 1870 O O . TYR A 1 245 ? 2.564 -29.562 -20.734 1 98.44 245 TYR A O 1
ATOM 1878 N N . ILE A 1 246 ? 1.38 -30.453 -19.031 1 97.69 246 ILE A N 1
ATOM 1879 C CA . ILE A 1 246 ? 1.181 -29.156 -18.391 1 97.69 246 ILE A CA 1
ATOM 1880 C C . ILE A 1 246 ? 1.957 -29.125 -17.078 1 97.69 246 ILE A C 1
ATOM 1882 O O . ILE A 1 246 ? 1.864 -30.047 -16.266 1 97.69 246 ILE A O 1
ATOM 1886 N N . ILE A 1 247 ? 2.758 -28.094 -16.891 1 95.81 247 ILE A N 1
ATOM 1887 C CA . ILE A 1 247 ? 3.467 -27.812 -15.648 1 95.81 247 ILE A CA 1
ATOM 1888 C C . ILE A 1 247 ? 3.148 -26.391 -15.18 1 95.81 247 ILE A C 1
ATOM 1890 O O . ILE A 1 247 ? 3.693 -25.422 -15.703 1 95.81 247 ILE A O 1
ATOM 1894 N N . LYS A 1 248 ? 2.336 -26.344 -14.141 1 91.5 248 LYS A N 1
ATOM 1895 C CA . LYS A 1 248 ? 1.882 -25.031 -13.734 1 91.5 248 LYS A CA 1
ATOM 1896 C C . LYS A 1 248 ? 2.312 -24.719 -12.297 1 91.5 248 LYS A C 1
ATOM 1898 O O . LYS A 1 248 ? 1.905 -25.406 -11.359 1 91.5 248 LYS A O 1
ATOM 1903 N N . ASN A 1 249 ? 3.107 -23.703 -12.117 1 82 249 ASN A N 1
ATOM 1904 C CA . ASN A 1 249 ? 3.436 -23.062 -10.844 1 82 249 ASN A CA 1
ATOM 1905 C C . ASN A 1 249 ? 4.133 -24.031 -9.891 1 82 249 ASN A C 1
ATOM 1907 O O . ASN A 1 249 ? 3.873 -24.016 -8.688 1 82 249 ASN A O 1
ATOM 1911 N N . ILE A 1 250 ? 4.93 -24.984 -10.383 1 79.94 250 ILE A N 1
ATOM 1912 C CA . ILE A 1 250 ? 5.586 -25.891 -9.453 1 79.94 250 ILE A CA 1
ATOM 1913 C C . ILE A 1 250 ? 7.094 -25.859 -9.68 1 79.94 250 ILE A C 1
ATOM 1915 O O . ILE A 1 250 ? 7.852 -26.516 -8.961 1 79.94 250 ILE A O 1
ATOM 1919 N N . LEU A 1 251 ? 7.562 -25.078 -10.68 1 78.56 251 LEU A N 1
ATOM 1920 C CA . LEU A 1 251 ? 8.984 -25.094 -10.992 1 78.56 251 LEU A CA 1
ATOM 1921 C C . LEU A 1 251 ? 9.734 -24.047 -10.188 1 78.56 251 LEU A C 1
ATOM 1923 O O . LEU A 1 251 ? 10.812 -23.594 -10.586 1 78.56 251 LEU A O 1
ATOM 1927 N N . GLU A 1 252 ? 9.047 -23.531 -9.18 1 66.94 252 GLU A N 1
ATOM 1928 C CA . GLU A 1 252 ? 9.672 -22.547 -8.305 1 66.94 252 GLU A CA 1
ATOM 1929 C C . GLU A 1 252 ? 10.578 -23.219 -7.277 1 66.94 252 GLU A C 1
ATOM 1931 O O . GLU A 1 252 ? 10.75 -22.703 -6.172 1 66.94 252 GLU A O 1
ATOM 1936 N N . TRP A 1 253 ? 11.133 -24.359 -7.672 1 63.12 253 TRP A N 1
ATOM 1937 C CA . TRP A 1 253 ? 12.109 -25.078 -6.863 1 63.12 253 TRP A CA 1
ATOM 1938 C C . TRP A 1 253 ? 13.523 -24.625 -7.18 1 63.12 253 TRP A C 1
ATOM 1940 O O . TRP A 1 253 ? 13.719 -23.625 -7.871 1 63.12 253 TRP A O 1
ATOM 1950 N N . ASP A 1 254 ? 14.477 -25.266 -6.484 1 67.88 254 ASP A N 1
ATOM 1951 C CA . ASP A 1 254 ? 15.867 -25.078 -6.879 1 67.88 254 ASP A CA 1
ATOM 1952 C C . ASP A 1 254 ? 16.094 -25.531 -8.32 1 67.88 254 ASP A C 1
ATOM 1954 O O . ASP A 1 254 ? 15.32 -26.328 -8.859 1 67.88 254 ASP A O 1
ATOM 1958 N N . ASP A 1 255 ? 17.078 -24.969 -8.953 1 76.06 255 ASP A N 1
ATOM 1959 C CA . ASP A 1 255 ? 17.375 -25.234 -10.352 1 76.06 255 ASP A CA 1
ATOM 1960 C C . ASP A 1 255 ? 17.531 -26.734 -10.617 1 76.06 255 ASP A C 1
ATOM 1962 O O . ASP A 1 255 ? 17.094 -27.234 -11.656 1 76.06 255 ASP A O 1
ATOM 1966 N N . ASP A 1 256 ? 18.047 -27.406 -9.672 1 82.38 256 ASP A N 1
ATOM 1967 C CA . ASP A 1 256 ? 18.281 -28.828 -9.852 1 82.38 256 ASP A CA 1
ATOM 1968 C C . ASP A 1 256 ? 16.953 -29.594 -9.953 1 82.38 256 ASP A C 1
ATOM 1970 O O . ASP A 1 256 ? 16.797 -30.453 -10.812 1 82.38 256 ASP A O 1
ATOM 1974 N N . SER A 1 257 ? 16.062 -29.234 -9.078 1 82.94 257 SER A N 1
ATOM 1975 C CA . SER A 1 257 ? 14.758 -29.875 -9.086 1 82.94 257 SER A CA 1
ATOM 1976 C C . SER A 1 257 ? 14 -29.547 -10.375 1 82.94 257 SER A C 1
ATOM 1978 O O . SER A 1 257 ? 13.328 -30.406 -10.938 1 82.94 257 SER A O 1
ATOM 1980 N N . THR A 1 258 ? 14.078 -28.359 -10.797 1 88.38 258 THR A N 1
ATOM 1981 C CA . THR A 1 258 ? 13.445 -27.938 -12.039 1 88.38 258 THR A CA 1
ATOM 1982 C C . THR A 1 258 ? 14.023 -28.703 -13.227 1 88.38 258 THR A C 1
ATOM 1984 O O . THR A 1 258 ? 13.273 -29.219 -14.062 1 88.38 258 THR A O 1
ATOM 1987 N N . ARG A 1 259 ? 15.305 -28.844 -13.273 1 91.88 259 ARG A N 1
ATOM 1988 C CA . ARG A 1 259 ? 15.977 -29.562 -14.344 1 91.88 259 ARG A CA 1
ATOM 1989 C C . ARG A 1 259 ? 15.555 -31.016 -14.383 1 91.88 259 ARG A C 1
ATOM 1991 O O . ARG A 1 259 ? 15.281 -31.562 -15.461 1 91.88 259 ARG A O 1
ATOM 1998 N N . ARG A 1 260 ? 15.5 -31.609 -13.227 1 93.12 260 ARG A N 1
ATOM 1999 C CA . ARG A 1 260 ? 15.109 -33 -13.148 1 93.12 260 ARG A CA 1
ATOM 2000 C C . ARG A 1 260 ? 13.688 -33.219 -13.672 1 93.12 260 ARG A C 1
ATOM 2002 O O . ARG A 1 260 ? 13.43 -34.156 -14.43 1 93.12 260 ARG A O 1
ATOM 2009 N N . THR A 1 261 ? 12.789 -32.406 -13.273 1 94.75 261 THR A N 1
ATOM 2010 C CA . THR A 1 261 ? 11.398 -32.5 -13.695 1 94.75 261 THR A CA 1
ATOM 2011 C C . THR A 1 261 ? 11.273 -32.344 -15.211 1 94.75 261 THR A C 1
ATOM 2013 O O . THR A 1 261 ? 10.602 -33.156 -15.875 1 94.75 261 THR A O 1
ATOM 2016 N N . LEU A 1 262 ? 11.906 -31.344 -15.75 1 96.5 262 LEU A N 1
ATOM 2017 C CA . LEU A 1 262 ? 11.844 -31.094 -17.188 1 96.5 262 LEU A CA 1
ATOM 2018 C C . LEU A 1 262 ? 12.477 -32.25 -17.969 1 96.5 262 LEU A C 1
ATOM 2020 O O . LEU A 1 262 ? 11.969 -32.656 -19.016 1 96.5 262 LEU A O 1
ATOM 2024 N N . ALA A 1 263 ? 13.57 -32.75 -17.453 1 96.69 263 ALA A N 1
ATOM 2025 C CA . ALA A 1 263 ? 14.211 -33.906 -18.078 1 96.69 263 ALA A CA 1
ATOM 2026 C C . ALA A 1 263 ? 13.273 -35.125 -18.094 1 96.69 263 ALA A C 1
ATOM 2028 O O . ALA A 1 263 ? 13.242 -35.875 -19.062 1 96.69 263 ALA A O 1
ATOM 2029 N N . ASN A 1 264 ? 12.609 -35.312 -17 1 97.56 264 ASN A N 1
ATOM 2030 C CA . ASN A 1 264 ? 11.664 -36.406 -16.891 1 97.56 264 ASN A CA 1
ATOM 2031 C C . ASN A 1 264 ? 10.523 -36.281 -17.891 1 97.56 264 ASN A C 1
ATOM 2033 O O . ASN A 1 264 ? 10.008 -37.281 -18.406 1 97.56 264 ASN A O 1
ATOM 2037 N N . VAL A 1 265 ? 10.039 -35.062 -18.156 1 97.5 265 VAL A N 1
ATOM 2038 C CA . VAL A 1 265 ? 9.016 -34.812 -19.172 1 97.5 265 VAL A CA 1
ATOM 2039 C C . VAL A 1 265 ? 9.523 -35.25 -20.547 1 97.5 265 VAL A C 1
ATOM 2041 O O . VAL A 1 265 ? 8.828 -35.938 -21.281 1 97.5 265 VAL A O 1
ATOM 2044 N N . VAL A 1 266 ? 10.727 -34.844 -20.859 1 97.38 266 VAL A N 1
ATOM 2045 C CA . VAL A 1 266 ? 11.312 -35.125 -22.172 1 97.38 266 VAL A CA 1
ATOM 2046 C C . VAL A 1 266 ? 11.508 -36.625 -22.328 1 97.38 266 VAL A C 1
ATOM 2048 O O . VAL A 1 266 ? 11.305 -37.156 -23.406 1 97.38 266 VAL A O 1
ATOM 2051 N N . ALA A 1 267 ? 11.891 -37.25 -21.203 1 97 267 ALA A N 1
ATOM 2052 C CA . ALA A 1 267 ? 12.094 -38.688 -21.234 1 97 267 ALA A CA 1
ATOM 2053 C C . ALA A 1 267 ? 10.773 -39.406 -21.453 1 97 267 ALA A C 1
ATOM 2055 O O . ALA A 1 267 ? 10.742 -40.469 -22.109 1 97 267 ALA A O 1
ATOM 2056 N N . ALA A 1 268 ? 9.711 -38.938 -20.969 1 96.88 268 ALA A N 1
ATOM 2057 C CA . ALA A 1 268 ? 8.406 -39.594 -21.031 1 96.88 268 ALA A CA 1
ATOM 2058 C C . ALA A 1 268 ? 7.715 -39.281 -22.359 1 96.88 268 ALA A C 1
ATOM 2060 O O . ALA A 1 268 ? 6.941 -40.125 -22.844 1 96.88 268 ALA A O 1
ATOM 2061 N N . ALA A 1 269 ? 7.93 -38.188 -22.906 1 97 269 ALA A N 1
ATOM 2062 C CA . ALA A 1 269 ? 7.148 -37.688 -24.031 1 97 269 ALA A CA 1
ATOM 2063 C C . ALA A 1 269 ? 7.695 -38.188 -25.359 1 97 269 ALA A C 1
ATOM 2065 O O . ALA A 1 269 ? 8.883 -38.5 -25.469 1 97 269 ALA A O 1
ATOM 2066 N N . ARG A 1 270 ? 6.82 -38.312 -26.375 1 95.75 270 ARG A N 1
ATOM 2067 C CA . ARG A 1 270 ? 7.266 -38.531 -27.75 1 95.75 270 ARG A CA 1
ATOM 2068 C C . ARG A 1 270 ? 7.805 -37.25 -28.375 1 95.75 270 ARG A C 1
ATOM 2070 O O . ARG A 1 270 ? 7.379 -36.156 -28 1 95.75 270 ARG A O 1
ATOM 2077 N N . PRO A 1 271 ? 8.734 -37.5 -29.297 1 95.69 271 PRO A N 1
ATOM 2078 C CA . PRO A 1 271 ? 9.148 -36.312 -30.031 1 95.69 271 PRO A CA 1
ATOM 2079 C C . PRO A 1 271 ? 7.973 -35.531 -30.641 1 95.69 271 PRO A C 1
ATOM 2081 O O . PRO A 1 271 ? 7.043 -36.156 -31.156 1 95.69 271 PRO A O 1
ATOM 2084 N N . GLY A 1 272 ? 8 -34.25 -30.422 1 94.94 272 GLY A N 1
ATOM 2085 C CA . GLY A 1 272 ? 6.945 -33.406 -30.969 1 94.94 272 GLY A CA 1
ATOM 2086 C C . GLY A 1 272 ? 5.805 -33.156 -30 1 94.94 272 GLY A C 1
ATOM 2087 O O . GLY A 1 272 ? 4.949 -32.312 -30.25 1 94.94 272 GLY A O 1
ATOM 2088 N N . ALA A 1 273 ? 5.824 -33.906 -28.922 1 96.5 273 ALA A N 1
ATOM 2089 C CA . ALA A 1 273 ? 4.781 -33.688 -27.922 1 96.5 273 ALA A CA 1
ATOM 2090 C C . ALA A 1 273 ? 4.789 -32.25 -27.422 1 96.5 273 ALA A C 1
ATOM 2092 O O . ALA A 1 273 ? 5.852 -31.625 -27.297 1 96.5 273 ALA A O 1
ATOM 2093 N N . ARG A 1 274 ? 3.582 -31.734 -27.094 1 97.69 274 ARG A N 1
ATOM 2094 C CA . ARG A 1 274 ? 3.422 -30.359 -26.625 1 97.69 274 ARG A CA 1
ATOM 2095 C C . ARG A 1 274 ? 3.648 -30.266 -25.125 1 97.69 274 ARG A C 1
ATOM 2097 O O . ARG A 1 274 ? 3.186 -31.125 -24.359 1 97.69 274 ARG A O 1
ATOM 2104 N N . VAL A 1 275 ? 4.445 -29.281 -24.734 1 97.94 275 VAL A N 1
ATOM 2105 C CA . VAL A 1 275 ? 4.684 -28.969 -23.328 1 97.94 275 VAL A CA 1
ATOM 2106 C C . VAL A 1 275 ? 4.344 -27.5 -23.047 1 97.94 275 VAL A C 1
ATOM 2108 O O . VAL A 1 275 ? 4.828 -26.609 -23.734 1 97.94 275 VAL A O 1
ATOM 2111 N N . VAL A 1 276 ? 3.496 -27.297 -22.062 1 97.62 276 VAL A N 1
ATOM 2112 C CA . VAL A 1 276 ? 3.164 -25.938 -21.656 1 97.62 276 VAL A CA 1
ATOM 2113 C C . VAL A 1 276 ? 3.555 -25.719 -20.203 1 97.62 276 VAL A C 1
ATOM 2115 O O . VAL A 1 276 ? 3.01 -26.375 -19.297 1 97.62 276 VAL A O 1
ATOM 2118 N N . VAL A 1 277 ? 4.516 -24.844 -19.984 1 95.69 277 VAL A N 1
ATOM 2119 C CA . VAL A 1 277 ? 4.926 -24.438 -18.656 1 95.69 277 VAL A CA 1
ATOM 2120 C C . VAL A 1 277 ? 4.297 -23.078 -18.312 1 95.69 277 VAL A C 1
ATOM 2122 O O . VAL A 1 277 ? 4.359 -22.141 -19.109 1 95.69 277 VAL A O 1
ATOM 2125 N N . VAL A 1 278 ? 3.627 -23.062 -17.203 1 92.19 278 VAL A N 1
ATOM 2126 C CA . VAL A 1 278 ? 2.99 -21.828 -16.766 1 92.19 278 VAL A CA 1
ATOM 2127 C C . VAL A 1 278 ? 3.629 -21.344 -15.469 1 92.19 278 VAL A C 1
ATOM 2129 O O . VAL A 1 278 ? 3.686 -22.094 -14.484 1 92.19 278 VAL A O 1
ATOM 2132 N N . GLU A 1 279 ? 4.129 -20.109 -15.484 1 85.81 279 GLU A N 1
ATOM 2133 C CA . GLU A 1 279 ? 4.836 -19.594 -14.32 1 85.81 279 GLU A CA 1
ATOM 2134 C C . GLU A 1 279 ? 4.484 -18.125 -14.078 1 85.81 279 GLU A C 1
ATOM 2136 O O . GLU A 1 279 ? 4.055 -17.422 -15 1 85.81 279 GLU A O 1
ATOM 2141 N N . ASN A 1 280 ? 4.637 -17.812 -12.859 1 78.38 280 ASN A N 1
ATOM 2142 C CA . ASN A 1 280 ? 4.703 -16.391 -12.508 1 78.38 280 ASN A CA 1
ATOM 2143 C C . ASN A 1 280 ? 6.09 -15.82 -12.766 1 78.38 280 ASN A C 1
ATOM 2145 O O . ASN A 1 280 ? 7.07 -16.25 -12.156 1 78.38 280 ASN A O 1
ATOM 2149 N N . LEU A 1 281 ? 6.164 -14.922 -13.734 1 77.56 281 LEU A N 1
ATOM 2150 C CA . LEU A 1 281 ? 7.465 -14.359 -14.078 1 77.56 281 LEU A CA 1
ATOM 2151 C C . LEU A 1 281 ? 7.727 -13.07 -13.305 1 77.56 281 LEU A C 1
ATOM 2153 O O . LEU A 1 281 ? 6.785 -12.367 -12.922 1 77.56 281 LEU A O 1
ATOM 2157 N N . VAL A 1 282 ? 8.977 -12.859 -13.047 1 70.88 282 VAL A N 1
ATOM 2158 C CA . VAL A 1 282 ? 9.375 -11.633 -12.359 1 70.88 282 VAL A CA 1
ATOM 2159 C C . VAL A 1 282 ? 9.578 -10.516 -13.383 1 70.88 282 VAL A C 1
ATOM 2161 O O . VAL A 1 282 ? 9.891 -9.375 -13.016 1 70.88 282 VAL A O 1
ATOM 2164 N N . ASP A 1 283 ? 9.555 -10.898 -14.578 1 69.94 283 ASP A N 1
ATOM 2165 C CA . ASP A 1 283 ? 9.695 -9.898 -15.633 1 69.94 283 ASP A CA 1
ATOM 2166 C C . ASP A 1 283 ? 8.57 -10.031 -16.656 1 69.94 283 ASP A C 1
ATOM 2168 O O . ASP A 1 283 ? 7.941 -11.086 -16.766 1 69.94 283 ASP A O 1
ATOM 2172 N N . ASP A 1 284 ? 8.266 -8.906 -17.328 1 67.31 284 ASP A N 1
ATOM 2173 C CA . ASP A 1 284 ? 7.402 -8.805 -18.5 1 67.31 284 ASP A CA 1
ATOM 2174 C C . ASP A 1 284 ? 5.992 -9.297 -18.188 1 67.31 284 ASP A C 1
ATOM 2176 O O . ASP A 1 284 ? 5.355 -9.938 -19.031 1 67.31 284 ASP A O 1
ATOM 2180 N N . SER A 1 285 ? 5.605 -9.125 -16.969 1 73.5 285 SER A N 1
ATOM 2181 C CA . SER A 1 285 ? 4.223 -9.422 -16.625 1 73.5 285 SER A CA 1
ATOM 2182 C C . SER A 1 285 ? 3.299 -8.266 -16.969 1 73.5 285 SER A C 1
ATOM 2184 O O . SER A 1 285 ? 3.742 -7.117 -17.078 1 73.5 285 SER A O 1
ATOM 2186 N N . PRO A 1 286 ? 2.047 -8.609 -17.266 1 74.31 286 PRO A N 1
ATOM 2187 C CA . PRO A 1 286 ? 1.092 -7.523 -17.516 1 74.31 286 PRO A CA 1
ATOM 2188 C C . PRO A 1 286 ? 1.024 -6.527 -16.359 1 74.31 286 PRO A C 1
ATOM 2190 O O . PRO A 1 286 ? 0.685 -5.359 -16.562 1 74.31 286 PRO A O 1
ATOM 2193 N N . SER A 1 287 ? 1.265 -7.055 -15.242 1 82.25 287 SER A N 1
ATOM 2194 C CA . SER A 1 287 ? 1.345 -6.145 -14.102 1 82.25 287 SER A CA 1
ATOM 2195 C C . SER A 1 287 ? 2.621 -6.375 -13.297 1 82.25 287 SER A C 1
ATOM 2197 O O . SER A 1 287 ? 2.656 -7.219 -12.406 1 82.25 287 SER A O 1
ATOM 2199 N N . MET A 1 288 ? 3.484 -5.559 -13.508 1 85.44 288 MET A N 1
ATOM 2200 C CA . MET A 1 288 ? 4.77 -5.672 -12.82 1 85.44 288 MET A CA 1
ATOM 2201 C C . MET A 1 288 ? 4.652 -5.223 -11.367 1 85.44 288 MET A C 1
ATOM 2203 O O . MET A 1 288 ? 5.367 -5.723 -10.5 1 85.44 288 MET A O 1
ATOM 2207 N N . ARG A 1 289 ? 3.691 -4.32 -11.109 1 90.69 289 ARG A N 1
ATOM 2208 C CA . ARG A 1 289 ? 3.504 -3.896 -9.727 1 90.69 289 ARG A CA 1
ATOM 2209 C C . ARG A 1 289 ? 3.029 -5.059 -8.852 1 90.69 289 ARG A C 1
ATOM 2211 O O . ARG A 1 289 ? 3.545 -5.27 -7.754 1 90.69 289 ARG A O 1
ATOM 2218 N N . PHE A 1 290 ? 2.162 -5.828 -9.359 1 88.62 290 PHE A N 1
ATOM 2219 C CA . PHE A 1 290 ? 1.666 -6.984 -8.625 1 88.62 290 PHE A CA 1
ATOM 2220 C C . PHE A 1 290 ? 2.736 -8.062 -8.523 1 88.62 290 PHE A C 1
ATOM 2222 O O . PHE A 1 290 ? 2.99 -8.602 -7.445 1 88.62 290 PHE A O 1
ATOM 2229 N N . THR A 1 291 ? 3.393 -8.367 -9.602 1 85.5 291 THR A N 1
ATOM 2230 C CA . THR A 1 291 ? 4.371 -9.453 -9.688 1 85.5 291 THR A CA 1
ATOM 2231 C C . THR A 1 291 ? 5.555 -9.18 -8.758 1 85.5 291 THR A C 1
ATOM 2233 O O . THR A 1 291 ? 6.016 -10.078 -8.055 1 85.5 291 THR A O 1
ATOM 2236 N N . THR A 1 292 ? 6.035 -7.969 -8.742 1 89.88 292 THR A N 1
ATOM 2237 C CA . THR A 1 292 ? 7.184 -7.641 -7.906 1 89.88 292 THR A CA 1
ATOM 2238 C C . THR A 1 292 ? 6.777 -7.594 -6.434 1 89.88 292 THR A C 1
ATOM 2240 O O . THR A 1 292 ? 7.574 -7.938 -5.555 1 89.88 292 THR A O 1
ATOM 2243 N N . ALA A 1 293 ? 5.539 -7.152 -6.145 1 92.25 293 ALA A N 1
ATOM 2244 C CA . ALA A 1 293 ? 5.035 -7.203 -4.773 1 92.25 293 ALA A CA 1
ATOM 2245 C C . ALA A 1 293 ? 4.988 -8.641 -4.262 1 92.25 293 ALA A C 1
ATOM 2247 O O . ALA A 1 293 ? 5.426 -8.922 -3.143 1 92.25 293 ALA A O 1
ATOM 2248 N N . MET A 1 294 ? 4.48 -9.5 -5.035 1 87.06 294 MET A N 1
ATOM 2249 C CA . MET A 1 294 ? 4.438 -10.922 -4.691 1 87.06 294 MET A CA 1
ATOM 2250 C C . MET A 1 294 ? 5.844 -11.477 -4.48 1 87.06 294 MET A C 1
ATOM 2252 O O . MET A 1 294 ? 6.078 -12.242 -3.551 1 87.06 294 MET A O 1
ATOM 2256 N N . ASP A 1 295 ? 6.746 -11.109 -5.348 1 87.12 295 ASP A N 1
ATOM 2257 C CA . ASP A 1 295 ? 8.133 -11.539 -5.238 1 87.12 295 ASP A CA 1
ATOM 2258 C C . ASP A 1 295 ? 8.734 -11.125 -3.896 1 87.12 295 ASP A C 1
ATOM 2260 O O . ASP A 1 295 ? 9.414 -11.922 -3.242 1 87.12 295 ASP A O 1
ATOM 2264 N N . LEU A 1 296 ? 8.516 -9.891 -3.473 1 93.44 296 LEU A N 1
ATOM 2265 C CA . LEU A 1 296 ? 9.023 -9.414 -2.191 1 93.44 296 LEU A CA 1
ATOM 2266 C C . LEU A 1 296 ? 8.367 -10.156 -1.033 1 93.44 296 LEU A C 1
ATOM 2268 O O . LEU A 1 296 ? 9.023 -10.461 -0.035 1 93.44 296 LEU A O 1
ATOM 2272 N N . MET A 1 297 ? 7.066 -10.398 -1.156 1 91.88 297 MET A N 1
ATOM 2273 C CA . MET A 1 297 ? 6.379 -11.148 -0.113 1 91.88 297 MET A CA 1
ATOM 2274 C C . MET A 1 297 ? 6.977 -12.547 0.038 1 91.88 297 MET A C 1
ATOM 2276 O O . MET A 1 297 ? 7.195 -13.008 1.156 1 91.88 297 MET A O 1
ATOM 2280 N N . LEU A 1 298 ? 7.25 -13.195 -1.033 1 84.69 298 LEU A N 1
ATOM 2281 C CA . LEU A 1 298 ? 7.855 -14.523 -1.003 1 84.69 298 LEU A CA 1
ATOM 2282 C C . LEU A 1 298 ? 9.266 -14.461 -0.426 1 84.69 298 LEU A C 1
ATOM 2284 O O . LEU A 1 298 ? 9.672 -15.359 0.318 1 84.69 298 LEU A O 1
ATOM 2288 N N . MET A 1 299 ? 10.039 -13.414 -0.791 1 87.38 299 MET A N 1
ATOM 2289 C CA . MET A 1 299 ? 11.359 -13.227 -0.204 1 87.38 299 MET A CA 1
ATOM 2290 C C . MET A 1 299 ? 11.281 -13.188 1.318 1 87.38 299 MET A C 1
ATOM 2292 O O . MET A 1 299 ? 12.141 -13.742 2.004 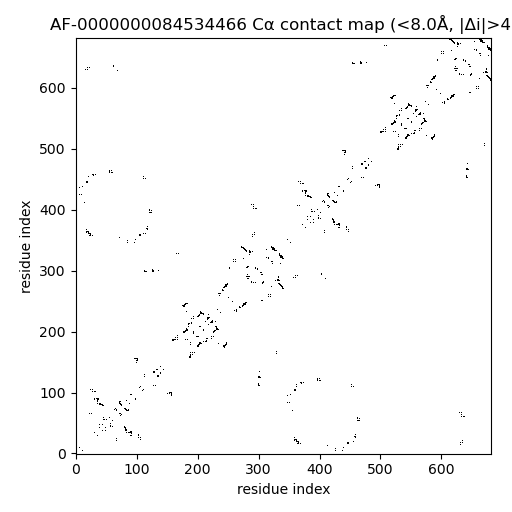1 87.38 299 MET A O 1
ATOM 2296 N N . LEU A 1 300 ? 10.234 -12.578 1.884 1 92.12 300 LEU A N 1
ATOM 2297 C CA . LEU A 1 300 ? 10.086 -12.406 3.324 1 92.12 300 LEU A CA 1
ATOM 2298 C C . LEU A 1 300 ? 9.695 -13.711 3.998 1 92.12 300 LEU A C 1
ATOM 2300 O O . LEU A 1 300 ? 10.094 -13.977 5.133 1 92.12 300 LEU A O 1
ATOM 2304 N N . ASN A 1 301 ? 8.914 -14.516 3.309 1 86.19 301 ASN A N 1
ATOM 2305 C CA . ASN A 1 301 ? 8.289 -15.617 4.023 1 86.19 301 ASN A CA 1
ATOM 2306 C C . ASN A 1 301 ? 8.922 -16.953 3.668 1 86.19 301 ASN A C 1
ATOM 2308 O O . ASN A 1 301 ? 9.117 -17.812 4.539 1 86.19 301 ASN A O 1
ATOM 2312 N N . VAL A 1 302 ? 9.273 -17.25 2.389 1 73.44 302 VAL A N 1
ATOM 2313 C CA . VAL A 1 302 ? 9.758 -18.578 2.016 1 73.44 302 VAL A CA 1
ATOM 2314 C C . VAL A 1 302 ? 11.094 -18.453 1.28 1 73.44 302 VAL A C 1
ATOM 2316 O O . VAL A 1 302 ? 11.758 -19.453 1.004 1 73.44 302 VAL A O 1
ATOM 2319 N N . GLY A 1 303 ? 11.625 -17.297 1.056 1 67.5 303 GLY A N 1
ATOM 2320 C CA . GLY A 1 303 ? 12.914 -17.109 0.424 1 67.5 303 GLY A CA 1
ATOM 2321 C C . GLY A 1 303 ? 12.891 -17.328 -1.076 1 67.5 303 GLY A C 1
ATOM 2322 O O . GLY A 1 303 ? 13.906 -17.156 -1.754 1 67.5 303 GLY A O 1
ATOM 2323 N N . GLY A 1 304 ? 11.828 -17.734 -1.609 1 63.56 304 GLY A N 1
ATOM 2324 C CA . GLY A 1 304 ? 11.758 -18.172 -2.996 1 63.56 304 GLY A CA 1
ATOM 2325 C C . GLY A 1 304 ? 11.922 -17.031 -3.984 1 63.56 304 GLY A C 1
ATOM 2326 O O . GLY A 1 304 ? 11.805 -15.859 -3.615 1 63.56 304 GLY A O 1
ATOM 2327 N N . ALA A 1 305 ? 12.805 -17.359 -5.043 1 62.12 305 ALA A N 1
ATOM 2328 C CA . ALA A 1 305 ? 12.914 -16.438 -6.168 1 62.12 305 ALA A CA 1
ATOM 2329 C C . ALA A 1 305 ? 12.133 -16.938 -7.375 1 62.12 305 ALA A C 1
ATOM 2331 O O . ALA A 1 305 ? 12.047 -18.156 -7.598 1 62.12 305 ALA A O 1
ATOM 2332 N N . LYS A 1 306 ? 11.375 -16.047 -7.961 1 65.12 306 LYS A N 1
ATOM 2333 C CA . LYS A 1 306 ? 10.625 -16.344 -9.172 1 65.12 306 LYS A CA 1
ATOM 2334 C C . LYS A 1 306 ? 11.531 -16.344 -10.398 1 65.12 306 LYS A C 1
ATOM 2336 O O . LYS A 1 306 ? 12.672 -15.883 -10.336 1 65.12 306 LYS A O 1
ATOM 2341 N N . HIS A 1 307 ? 11.133 -17.172 -11.344 1 74.56 307 HIS A N 1
ATOM 2342 C CA . HIS A 1 307 ? 11.875 -17.266 -12.602 1 74.56 307 HIS A CA 1
ATOM 2343 C C . HIS A 1 307 ? 11.703 -15.992 -13.438 1 74.56 307 HIS A C 1
ATOM 2345 O O . HIS A 1 307 ? 10.656 -15.344 -13.383 1 74.56 307 HIS A O 1
ATOM 2351 N N . SER A 1 308 ? 12.836 -15.602 -14.047 1 76.62 308 SER A N 1
ATOM 2352 C CA . SER A 1 308 ? 12.688 -14.695 -15.18 1 76.62 308 SER A CA 1
ATOM 2353 C C . SER A 1 308 ? 12.297 -15.453 -16.438 1 76.62 308 SER A C 1
ATOM 2355 O O . SER A 1 308 ? 12.414 -16.672 -16.5 1 76.62 308 SER A O 1
ATOM 2357 N N . GLU A 1 309 ? 11.781 -14.742 -17.438 1 86.44 309 GLU A N 1
ATOM 2358 C CA . GLU A 1 309 ? 11.492 -15.367 -18.719 1 86.44 309 GLU A CA 1
ATOM 2359 C C . GLU A 1 309 ? 12.734 -16.031 -19.297 1 86.44 309 GLU A C 1
ATOM 2361 O O . GLU A 1 309 ? 12.688 -17.172 -19.734 1 86.44 309 GLU A O 1
ATOM 2366 N N . ALA A 1 310 ? 13.867 -15.312 -19.25 1 84.94 310 ALA A N 1
ATOM 2367 C CA . ALA A 1 310 ? 15.117 -15.805 -19.828 1 84.94 310 ALA A CA 1
ATOM 2368 C C . ALA A 1 310 ? 15.594 -17.062 -19.109 1 84.94 310 ALA A C 1
ATOM 2370 O O . ALA A 1 310 ? 16.062 -18.016 -19.734 1 84.94 310 ALA A O 1
ATOM 2371 N N . SER A 1 311 ? 15.5 -17.016 -17.797 1 84.19 311 SER A N 1
ATOM 2372 C CA . SER A 1 311 ? 15.953 -18.156 -17.031 1 84.19 311 SER A CA 1
ATOM 2373 C C . SER A 1 311 ? 15.094 -19.391 -17.312 1 84.19 311 SER A C 1
ATOM 2375 O O . SER A 1 311 ? 15.602 -20.5 -17.422 1 84.19 311 SER A O 1
ATOM 2377 N N . MET A 1 312 ? 13.828 -19.234 -17.406 1 89.31 312 MET A N 1
ATOM 2378 C CA . MET A 1 312 ? 12.922 -20.359 -17.656 1 89.31 312 MET A CA 1
ATOM 2379 C C . MET A 1 312 ? 13.141 -20.922 -19.062 1 89.31 312 MET A C 1
ATOM 2381 O O . MET A 1 312 ? 13.172 -22.125 -19.25 1 89.31 312 MET A O 1
ATOM 2385 N N . VAL A 1 313 ? 13.32 -20.047 -20.047 1 93.12 313 VAL A N 1
ATOM 2386 C CA . VAL A 1 313 ? 13.578 -20.469 -21.422 1 93.12 313 VAL A CA 1
ATOM 2387 C C . VAL A 1 313 ? 14.883 -21.266 -21.484 1 93.12 313 VAL A C 1
ATOM 2389 O O . VAL A 1 313 ? 14.953 -22.297 -22.156 1 93.12 313 VAL A O 1
ATOM 2392 N N . ARG A 1 314 ? 15.836 -20.781 -20.766 1 93.12 314 ARG A N 1
ATOM 2393 C CA . ARG A 1 314 ? 17.125 -21.469 -20.719 1 93.12 314 ARG A CA 1
ATOM 2394 C C . ARG A 1 314 ? 16.969 -22.875 -20.156 1 93.12 314 ARG A C 1
ATOM 2396 O O . ARG A 1 314 ? 17.453 -23.844 -20.734 1 93.12 314 ARG A O 1
ATOM 2403 N N . LEU A 1 315 ? 16.344 -22.984 -19.016 1 92.56 315 LEU A N 1
ATOM 2404 C CA . LEU A 1 315 ? 16.172 -24.281 -18.359 1 92.56 315 LEU A CA 1
ATOM 2405 C C . LEU A 1 315 ? 15.375 -25.219 -19.25 1 92.56 315 LEU A C 1
ATOM 2407 O O . LEU A 1 315 ? 15.719 -26.406 -19.359 1 92.56 315 LEU A O 1
ATOM 2411 N N . MET A 1 316 ? 14.328 -24.75 -19.906 1 95.81 316 MET A N 1
ATOM 2412 C CA . MET A 1 316 ? 13.5 -25.562 -20.781 1 95.81 316 MET A CA 1
ATOM 2413 C C . MET A 1 316 ? 14.289 -26.031 -22 1 95.81 316 MET A C 1
ATOM 2415 O O . MET A 1 316 ? 14.227 -27.203 -22.391 1 95.81 316 MET A O 1
ATOM 2419 N N . THR A 1 317 ? 15.062 -25.125 -22.562 1 96.12 317 THR A N 1
ATOM 2420 C CA . THR A 1 317 ? 15.867 -25.438 -23.734 1 96.12 317 THR A CA 1
ATOM 2421 C C . THR A 1 317 ? 16.938 -26.484 -23.391 1 96.12 317 THR A C 1
ATOM 2423 O O . THR A 1 317 ? 17.141 -27.438 -24.156 1 96.12 317 THR A O 1
ATOM 2426 N N . GLU A 1 318 ? 17.578 -26.266 -22.281 1 95.75 318 GLU A N 1
ATOM 2427 C CA . GLU A 1 318 ? 18.609 -27.188 -21.812 1 95.75 318 GLU A CA 1
ATOM 2428 C C . GLU A 1 318 ? 18.031 -28.594 -21.609 1 95.75 318 GLU A C 1
ATOM 2430 O O . GLU A 1 318 ? 18.734 -29.594 -21.781 1 95.75 318 GLU A O 1
ATOM 2435 N N . ALA A 1 319 ? 16.828 -28.672 -21.266 1 95.38 319 ALA A N 1
ATOM 2436 C CA . ALA A 1 319 ? 16.172 -29.953 -20.984 1 95.38 319 ALA A CA 1
ATOM 2437 C C . ALA A 1 319 ? 15.781 -30.672 -22.266 1 95.38 319 ALA A C 1
ATOM 2439 O O . ALA A 1 319 ? 15.406 -31.844 -22.25 1 95.38 319 ALA A O 1
ATOM 2440 N N . GLY A 1 320 ? 15.836 -29.984 -23.391 1 96.19 320 GLY A N 1
ATOM 2441 C CA . GLY A 1 320 ? 15.477 -30.594 -24.656 1 96.19 320 GLY A CA 1
ATOM 2442 C C . GLY A 1 320 ? 14.125 -30.141 -25.172 1 96.19 320 GLY A C 1
ATOM 2443 O O . GLY A 1 320 ? 13.5 -30.828 -25.984 1 96.19 320 GLY A O 1
ATOM 2444 N N . LEU A 1 321 ? 13.641 -29.031 -24.719 1 97.75 321 LEU A N 1
ATOM 2445 C CA . LEU A 1 321 ? 12.391 -28.453 -25.203 1 97.75 321 LEU A CA 1
ATOM 2446 C C . LEU A 1 321 ? 12.648 -27.266 -26.125 1 97.75 321 LEU A C 1
ATOM 2448 O O . LEU A 1 321 ? 13.578 -26.5 -25.906 1 97.75 321 LEU A O 1
ATOM 2452 N N . THR A 1 322 ? 11.93 -27.203 -27.188 1 97.62 322 THR A N 1
ATOM 2453 C CA . THR A 1 322 ? 11.938 -26.031 -28.047 1 97.62 322 THR A CA 1
ATOM 2454 C C . THR A 1 322 ? 10.812 -25.078 -27.688 1 97.62 322 THR A C 1
ATOM 2456 O O . THR A 1 322 ? 9.641 -25.344 -27.969 1 97.62 322 THR A O 1
ATOM 2459 N N . VAL A 1 323 ? 11.188 -23.984 -27.078 1 97.12 323 VAL A N 1
ATOM 2460 C CA . VAL A 1 323 ? 10.195 -22.984 -26.688 1 97.12 323 VAL A CA 1
ATOM 2461 C C . VAL A 1 323 ? 9.789 -22.172 -27.906 1 97.12 323 VAL A C 1
ATOM 2463 O O . VAL A 1 323 ? 10.633 -21.531 -28.547 1 97.12 323 VAL A O 1
ATOM 2466 N N . THR A 1 324 ? 8.57 -22.156 -28.25 1 94.19 324 THR A N 1
ATOM 2467 C CA . THR A 1 324 ? 8.102 -21.516 -29.469 1 94.19 324 THR A CA 1
ATOM 2468 C C . THR A 1 324 ? 7.508 -20.141 -29.172 1 94.19 324 THR A C 1
ATOM 2470 O O . THR A 1 324 ? 7.57 -19.234 -30 1 94.19 324 THR A O 1
ATOM 2473 N N . GLU A 1 325 ? 6.859 -20.031 -28.031 1 94 325 GLU A N 1
ATOM 2474 C CA . GLU A 1 325 ? 6.176 -18.781 -27.688 1 94 325 GLU A CA 1
ATOM 2475 C C . GLU A 1 325 ? 6.031 -18.625 -26.188 1 94 325 GLU A C 1
ATOM 2477 O O . GLU A 1 325 ? 5.922 -19.625 -25.453 1 94 325 GLU A O 1
ATOM 2482 N N . VAL A 1 326 ? 6.121 -17.422 -25.719 1 93 326 VAL A N 1
ATOM 2483 C CA . VAL A 1 326 ? 5.789 -17.047 -24.344 1 93 326 VAL A CA 1
ATOM 2484 C C . VAL A 1 326 ? 4.676 -15.992 -24.359 1 93 326 VAL A C 1
ATOM 2486 O O . VAL A 1 326 ? 4.82 -14.93 -24.969 1 93 326 VAL A O 1
ATOM 2489 N N . ARG A 1 327 ? 3.525 -16.328 -23.734 1 91.56 327 ARG A N 1
ATOM 2490 C CA . ARG A 1 327 ? 2.383 -15.414 -23.75 1 91.56 327 ARG A CA 1
ATOM 2491 C C . ARG A 1 327 ? 1.737 -15.32 -22.375 1 91.56 327 ARG A C 1
ATOM 2493 O O . ARG A 1 327 ? 1.755 -16.297 -21.609 1 91.56 327 ARG A O 1
ATOM 2500 N N . PRO A 1 328 ? 1.158 -14.18 -22.156 1 88.44 328 PRO A N 1
ATOM 2501 C CA . PRO A 1 328 ? 0.412 -14.086 -20.891 1 88.44 328 PRO A CA 1
ATOM 2502 C C . PRO A 1 328 ? -0.886 -14.891 -20.922 1 88.44 328 PRO A C 1
ATOM 2504 O O . PRO A 1 328 ? -1.578 -14.922 -21.938 1 88.44 328 PRO A O 1
ATOM 2507 N N . VAL A 1 329 ? -1.106 -15.672 -19.844 1 87.94 329 VAL A N 1
ATOM 2508 C CA . VAL A 1 329 ? -2.377 -16.359 -19.625 1 87.94 329 VAL A CA 1
ATOM 2509 C C . VAL A 1 329 ? -3.361 -15.414 -18.938 1 87.94 329 VAL A C 1
ATOM 2511 O O . VAL A 1 329 ? -4.547 -15.391 -19.266 1 87.94 329 VAL A O 1
ATOM 2514 N N . ASN A 1 330 ? -2.838 -14.68 -18 1 80.62 330 ASN A N 1
ATOM 2515 C CA . ASN A 1 330 ? -3.502 -13.633 -17.234 1 80.62 330 ASN A CA 1
ATOM 2516 C C . ASN A 1 330 ? -2.498 -12.641 -16.656 1 80.62 330 ASN A C 1
ATOM 2518 O O . ASN A 1 330 ? -1.328 -12.641 -17.047 1 80.62 330 ASN A O 1
ATOM 2522 N N . PRO A 1 331 ? -2.904 -11.828 -15.898 1 71.25 331 PRO A N 1
ATOM 2523 C CA . PRO A 1 331 ? -2 -10.75 -15.492 1 71.25 331 PRO A CA 1
ATOM 2524 C C . PRO A 1 331 ? -0.788 -11.258 -14.711 1 71.25 331 PRO A C 1
ATOM 2526 O O . PRO A 1 331 ? 0.206 -10.539 -14.57 1 71.25 331 PRO A O 1
ATOM 2529 N N . TYR A 1 332 ? -0.758 -12.477 -14.25 1 75.56 332 TYR A N 1
ATOM 2530 C CA . TYR A 1 332 ? 0.357 -12.883 -13.406 1 75.56 332 TYR A CA 1
ATOM 2531 C C . TYR A 1 332 ? 0.965 -14.188 -13.906 1 75.56 332 TYR A C 1
ATOM 2533 O O . TYR A 1 332 ? 2.02 -14.617 -13.422 1 75.56 332 TYR A O 1
ATOM 2541 N N . LEU A 1 333 ? 0.275 -14.773 -14.812 1 83.25 333 LEU A N 1
ATOM 2542 C CA . LEU A 1 333 ? 0.765 -16.047 -15.328 1 83.25 333 LEU A CA 1
ATOM 2543 C C . LEU A 1 333 ? 1.171 -15.922 -16.797 1 83.25 333 LEU A C 1
ATOM 2545 O O . LEU A 1 333 ? 0.492 -15.25 -17.578 1 83.25 333 LEU A O 1
ATOM 2549 N N . HIS A 1 334 ? 2.279 -16.578 -17.094 1 89.56 334 HIS A N 1
ATOM 2550 C CA . HIS A 1 334 ? 2.742 -16.719 -18.469 1 89.56 334 HIS A CA 1
ATOM 2551 C C . HIS A 1 334 ? 2.883 -18.188 -18.859 1 89.56 334 HIS A C 1
ATOM 2553 O O . HIS A 1 334 ? 3.305 -19 -18.047 1 89.56 334 HIS A O 1
ATOM 2559 N N . ALA A 1 335 ? 2.48 -18.422 -20.078 1 94 335 ALA A N 1
ATOM 2560 C CA . ALA A 1 335 ? 2.635 -19.766 -20.625 1 94 335 ALA A CA 1
ATOM 2561 C C . ALA A 1 335 ? 3.836 -19.844 -21.562 1 94 335 ALA A C 1
ATOM 2563 O O . ALA A 1 335 ? 3.994 -18.984 -22.453 1 94 335 ALA A O 1
ATOM 2564 N N . PHE A 1 336 ? 4.695 -20.734 -21.266 1 95.75 336 PHE A N 1
ATOM 2565 C CA . PHE A 1 336 ? 5.766 -21.125 -22.172 1 95.75 336 PHE A CA 1
ATOM 2566 C C . PHE A 1 336 ? 5.344 -22.297 -23.031 1 95.75 336 PHE A C 1
ATOM 2568 O O . PHE A 1 336 ? 5.277 -23.438 -22.547 1 95.75 336 PHE A O 1
ATOM 2575 N N . GLU A 1 337 ? 5.051 -22.016 -24.344 1 96.62 337 GLU A N 1
ATOM 2576 C CA . GLU A 1 337 ? 4.695 -23.062 -25.297 1 96.62 337 GLU A CA 1
ATOM 2577 C C . GLU A 1 337 ? 5.941 -23.734 -25.859 1 96.62 337 GLU A C 1
ATOM 2579 O O . GLU A 1 337 ? 6.824 -23.062 -26.406 1 96.62 337 GLU A O 1
ATOM 2584 N N . ALA A 1 338 ? 5.949 -25.016 -25.688 1 97.88 338 ALA A N 1
ATOM 2585 C CA . ALA A 1 338 ? 7.141 -25.703 -26.172 1 97.88 338 ALA A CA 1
ATOM 2586 C C . ALA A 1 338 ? 6.777 -27.078 -26.734 1 97.88 338 ALA A C 1
ATOM 2588 O O . ALA A 1 338 ? 5.645 -27.547 -26.578 1 97.88 338 ALA A O 1
ATOM 2589 N N . THR A 1 339 ? 7.695 -27.656 -27.5 1 97.5 339 THR A N 1
ATOM 2590 C CA . THR A 1 339 ? 7.605 -29.031 -28 1 97.5 339 THR A CA 1
ATOM 2591 C C . THR A 1 339 ? 8.875 -29.812 -27.672 1 97.5 339 THR A C 1
ATOM 2593 O O . THR A 1 339 ? 9.953 -29.234 -27.531 1 97.5 339 THR A O 1
ATOM 2596 N N . VAL A 1 340 ? 8.688 -31.062 -27.469 1 96.81 340 VAL A N 1
ATOM 2597 C CA . VAL A 1 340 ? 9.828 -31.938 -27.219 1 96.81 340 VAL A CA 1
ATOM 2598 C C . VAL A 1 340 ? 10.617 -32.125 -28.516 1 96.81 340 VAL A C 1
ATOM 2600 O O . VAL A 1 340 ? 10.039 -32.375 -29.578 1 96.81 340 VAL A O 1
ATOM 2603 N N . ARG A 1 341 ? 11.922 -31.969 -28.375 1 93.38 341 ARG A N 1
ATOM 2604 C CA . ARG A 1 341 ? 12.781 -32.125 -29.531 1 93.38 341 ARG A CA 1
ATOM 2605 C C . ARG A 1 341 ? 12.938 -33.625 -29.891 1 93.38 341 ARG A C 1
ATOM 2607 O O . ARG A 1 341 ? 12.859 -34.469 -29.016 1 93.38 341 ARG A O 1
ATOM 2614 N N . MET B 1 1 ? -29.5 -13.492 -16.188 1 24.19 1 MET B N 1
ATOM 2615 C CA . MET B 1 1 ? -28.641 -12.336 -16.453 1 24.19 1 MET B CA 1
ATOM 2616 C C . MET B 1 1 ? -27.172 -12.688 -16.281 1 24.19 1 MET B C 1
ATOM 2618 O O . MET B 1 1 ? -26.766 -13.156 -15.219 1 24.19 1 MET B O 1
ATOM 2622 N N . THR B 1 2 ? -26.516 -13.086 -17.297 1 30.55 2 THR B N 1
ATOM 2623 C CA . THR B 1 2 ? -25.188 -13.648 -17.562 1 30.55 2 THR B CA 1
ATOM 2624 C C . THR B 1 2 ? -24.109 -12.773 -16.953 1 30.55 2 THR B C 1
ATOM 2626 O O . THR B 1 2 ? -23.984 -11.594 -17.297 1 30.55 2 THR B O 1
ATOM 2629 N N . THR B 1 3 ? -23.859 -12.805 -15.688 1 37.81 3 THR B N 1
ATOM 2630 C CA . THR B 1 3 ? -22.953 -11.953 -14.93 1 37.81 3 THR B CA 1
ATOM 2631 C C . THR B 1 3 ? -21.656 -11.719 -15.703 1 37.81 3 THR B C 1
ATOM 2633 O O . THR B 1 3 ? -21.047 -12.664 -16.188 1 37.81 3 THR B O 1
ATOM 2636 N N . ALA B 1 4 ? -21.609 -10.633 -16.344 1 42.62 4 ALA B N 1
ATOM 2637 C CA . ALA B 1 4 ? -20.5 -10.172 -17.188 1 42.62 4 ALA B CA 1
ATOM 2638 C C . ALA B 1 4 ? -19.156 -10.547 -16.578 1 42.62 4 ALA B C 1
ATOM 2640 O O . ALA B 1 4 ? -18.922 -10.367 -15.383 1 42.62 4 ALA B O 1
ATOM 2641 N N . PRO B 1 5 ? -18.453 -11.391 -17.234 1 46.72 5 PRO B N 1
ATOM 2642 C CA . PRO B 1 5 ? -17.109 -11.742 -16.797 1 46.72 5 PRO B CA 1
ATOM 2643 C C . PRO B 1 5 ? -16.359 -10.562 -16.188 1 46.72 5 PRO B C 1
ATOM 2645 O O . PRO B 1 5 ? -16.625 -9.406 -16.547 1 46.72 5 PRO B O 1
ATOM 2648 N N . ALA B 1 6 ? -15.938 -10.695 -14.961 1 55.28 6 ALA B N 1
ATOM 2649 C CA . ALA B 1 6 ? -15.18 -9.633 -14.312 1 55.28 6 ALA B CA 1
ATOM 2650 C C . ALA B 1 6 ? -14.18 -9.008 -15.273 1 55.28 6 ALA B C 1
ATOM 2652 O O . ALA B 1 6 ? -13.531 -9.711 -16.047 1 55.28 6 ALA B O 1
ATOM 2653 N N . ASN B 1 7 ? -14.258 -7.66 -15.57 1 69.5 7 ASN B N 1
ATOM 2654 C CA . ASN B 1 7 ? -13.312 -6.852 -16.344 1 69.5 7 ASN B CA 1
ATOM 2655 C C . ASN B 1 7 ? -11.875 -7.082 -15.875 1 69.5 7 ASN B C 1
ATOM 2657 O O . ASN B 1 7 ? -11.531 -6.785 -14.734 1 69.5 7 ASN B O 1
ATOM 2661 N N . PRO B 1 8 ? -11.117 -7.859 -16.625 1 76.88 8 PRO B N 1
ATOM 2662 C CA . PRO B 1 8 ? -9.742 -8.227 -16.281 1 76.88 8 PRO B CA 1
ATOM 2663 C C . PRO B 1 8 ? -8.93 -7.035 -15.766 1 76.88 8 PRO B C 1
ATOM 2665 O O . PRO B 1 8 ? -8.07 -7.199 -14.898 1 76.88 8 PRO B O 1
ATOM 2668 N N . GLN B 1 9 ? -9.383 -5.895 -16.203 1 84.56 9 GLN B N 1
ATOM 2669 C CA . GLN B 1 9 ? -8.641 -4.711 -15.766 1 84.56 9 GLN B CA 1
ATOM 2670 C C . GLN B 1 9 ? -8.961 -4.371 -14.312 1 84.56 9 GLN B C 1
ATOM 2672 O O . GLN B 1 9 ? -8.078 -3.967 -13.555 1 84.56 9 GLN B O 1
ATOM 2677 N N . ALA B 1 10 ? -10.25 -4.566 -13.906 1 90.81 10 ALA B N 1
ATOM 2678 C CA . ALA B 1 10 ? -10.656 -4.293 -12.531 1 90.81 10 ALA B CA 1
ATOM 2679 C C . ALA B 1 10 ? -9.992 -5.273 -11.562 1 90.81 10 ALA B C 1
ATOM 2681 O O . ALA B 1 10 ? -9.531 -4.879 -10.492 1 90.81 10 ALA B O 1
ATOM 2682 N N . ALA B 1 11 ? -9.945 -6.48 -11.945 1 90 11 ALA B N 1
ATOM 2683 C CA . ALA B 1 11 ? -9.312 -7.504 -11.117 1 90 11 ALA B CA 1
ATOM 2684 C C . ALA B 1 11 ? -7.82 -7.219 -10.938 1 90 11 ALA B C 1
ATOM 2686 O O . ALA B 1 11 ? -7.293 -7.332 -9.828 1 90 11 ALA B O 1
ATOM 2687 N N . MET B 1 12 ? -7.164 -6.863 -12.023 1 89 12 MET B N 1
ATOM 2688 C CA . MET B 1 12 ? -5.742 -6.539 -11.969 1 89 12 MET B CA 1
ATOM 2689 C C . MET B 1 12 ? -5.488 -5.332 -11.078 1 89 12 MET B C 1
ATOM 2691 O O . MET B 1 12 ? -4.578 -5.348 -10.242 1 89 12 MET B O 1
ATOM 2695 N N . ARG B 1 13 ? -6.289 -4.352 -11.25 1 93.19 13 ARG B N 1
ATOM 2696 C CA . ARG B 1 13 ? -6.133 -3.135 -10.461 1 93.19 13 ARG B CA 1
ATOM 2697 C C . ARG B 1 13 ? -6.352 -3.408 -8.977 1 93.19 13 ARG B C 1
ATOM 2699 O O . ARG B 1 13 ? -5.598 -2.918 -8.133 1 93.19 13 ARG B O 1
ATOM 2706 N N . LEU B 1 14 ? -7.398 -4.184 -8.625 1 95.06 14 LEU B N 1
ATOM 2707 C CA . LEU B 1 14 ? -7.676 -4.504 -7.23 1 95.06 14 LEU B CA 1
ATOM 2708 C C . LEU B 1 14 ? -6.527 -5.301 -6.617 1 95.06 14 LEU B C 1
ATOM 2710 O O . LEU B 1 14 ? -6.141 -5.062 -5.473 1 95.06 14 LEU B O 1
ATOM 2714 N N . ARG B 1 15 ? -5.93 -6.172 -7.379 1 92.38 15 ARG B N 1
ATOM 2715 C CA . ARG B 1 15 ? -4.797 -6.957 -6.898 1 92.38 15 ARG B CA 1
ATOM 2716 C C . ARG B 1 15 ? -3.594 -6.066 -6.609 1 92.38 15 ARG B C 1
ATOM 2718 O O . ARG B 1 15 ? -2.9 -6.258 -5.609 1 92.38 15 ARG B O 1
ATOM 2725 N N . GLU B 1 16 ? -3.375 -5.113 -7.465 1 93.69 16 GLU B N 1
ATOM 2726 C CA . GLU B 1 16 ? -2.285 -4.168 -7.238 1 93.69 16 GLU B CA 1
ATOM 2727 C C . GLU B 1 16 ? -2.516 -3.354 -5.969 1 93.69 16 GLU B C 1
ATOM 2729 O O . GLU B 1 16 ? -1.591 -3.145 -5.184 1 93.69 16 GLU B O 1
ATOM 2734 N N . LEU B 1 17 ? -3.77 -2.941 -5.77 1 95.88 17 LEU B N 1
ATOM 2735 C CA . LEU B 1 17 ? -4.117 -2.096 -4.633 1 95.88 17 LEU B CA 1
ATOM 2736 C C . LEU B 1 17 ? -3.992 -2.867 -3.322 1 95.88 17 LEU B C 1
ATOM 2738 O O . LEU B 1 17 ? -3.504 -2.33 -2.324 1 95.88 17 LEU B O 1
ATOM 2742 N N . VAL B 1 18 ? -4.363 -4.09 -3.303 1 95.44 18 VAL B N 1
ATOM 2743 C CA . VAL B 1 18 ? -4.332 -4.906 -2.092 1 95.44 18 VAL B CA 1
ATOM 2744 C C . VAL B 1 18 ? -2.887 -5.137 -1.658 1 95.44 18 VAL B C 1
ATOM 2746 O O . VAL B 1 18 ? -2.605 -5.273 -0.465 1 95.44 18 VAL B O 1
ATOM 2749 N N . PHE B 1 19 ? -1.965 -5.082 -2.598 1 94.44 19 PHE B N 1
ATOM 2750 C CA . PHE B 1 19 ? -0.552 -5.266 -2.289 1 94.44 19 PHE B CA 1
ATOM 2751 C C . PHE B 1 19 ? 0.129 -3.92 -2.057 1 94.44 19 PHE B C 1
ATOM 2753 O O . PHE B 1 19 ? 1.354 -3.816 -2.143 1 94.44 19 PHE B O 1
ATOM 2760 N N . GLY B 1 20 ? -0.639 -2.92 -1.769 1 96.12 20 GLY B N 1
ATOM 2761 C CA . GLY B 1 20 ? -0.071 -1.603 -1.534 1 96.12 20 GLY B CA 1
ATOM 2762 C C . GLY B 1 20 ? 0.927 -1.578 -0.392 1 96.12 20 GLY B C 1
ATOM 2763 O O . GLY B 1 20 ? 1.845 -0.755 -0.38 1 96.12 20 GLY B O 1
ATOM 2764 N N . ALA B 1 21 ? 0.801 -2.52 0.566 1 97.62 21 ALA B N 1
ATOM 2765 C CA . ALA B 1 21 ? 1.726 -2.611 1.694 1 97.62 21 ALA B CA 1
ATOM 2766 C C . ALA B 1 21 ? 3.139 -2.934 1.219 1 97.62 21 ALA B C 1
ATOM 2768 O O . ALA B 1 21 ? 4.121 -2.486 1.819 1 97.62 21 ALA B O 1
ATOM 2769 N N . ALA B 1 22 ? 3.24 -3.656 0.117 1 97.38 22 ALA B N 1
ATOM 2770 C CA . ALA B 1 22 ? 4.543 -4 -0.442 1 97.38 22 ALA B CA 1
ATOM 2771 C C . ALA B 1 22 ? 5.289 -2.752 -0.908 1 97.38 22 ALA B C 1
ATOM 2773 O O . ALA B 1 22 ? 6.496 -2.621 -0.689 1 97.38 22 ALA B O 1
ATOM 2774 N N . CYS B 1 23 ? 4.598 -1.915 -1.553 1 97.44 23 CYS B N 1
ATOM 2775 C CA . CYS B 1 23 ? 5.207 -0.672 -2.016 1 97.44 23 CYS B CA 1
ATOM 2776 C C . CYS B 1 23 ? 5.684 0.171 -0.839 1 97.44 23 CYS B C 1
ATOM 2778 O O . CYS B 1 23 ? 6.805 0.681 -0.85 1 97.44 23 CYS B O 1
ATOM 2780 N N . ALA B 1 24 ? 4.809 0.323 0.158 1 98.25 24 ALA B N 1
ATOM 2781 C CA . ALA B 1 24 ? 5.184 1.065 1.358 1 98.25 24 ALA B CA 1
ATOM 2782 C C . ALA B 1 24 ? 6.418 0.455 2.016 1 98.25 24 ALA B C 1
ATOM 2784 O O . ALA B 1 24 ? 7.34 1.175 2.412 1 98.25 24 ALA B O 1
ATOM 2785 N N . ALA B 1 25 ? 6.453 -0.857 2.113 1 98.56 25 ALA B N 1
ATOM 2786 C CA . ALA B 1 25 ? 7.578 -1.575 2.707 1 98.56 25 ALA B CA 1
ATOM 2787 C C . ALA B 1 25 ? 8.852 -1.384 1.885 1 98.56 25 ALA B C 1
ATOM 2789 O O . ALA B 1 25 ? 9.945 -1.255 2.439 1 98.56 25 ALA B O 1
ATOM 2790 N N . ALA B 1 26 ? 8.688 -1.409 0.583 1 98.56 26 ALA B N 1
ATOM 2791 C CA . ALA B 1 26 ? 9.836 -1.237 -0.301 1 98.56 26 ALA B CA 1
ATOM 2792 C C . ALA B 1 26 ? 10.461 0.148 -0.133 1 98.56 26 ALA B C 1
ATOM 2794 O O . ALA B 1 26 ? 11.68 0.284 -0.072 1 98.56 26 ALA B O 1
ATOM 2795 N N . VAL B 1 27 ? 9.648 1.186 -0.037 1 98.62 27 VAL B N 1
ATOM 2796 C CA . VAL B 1 27 ? 10.148 2.543 0.166 1 98.62 27 VAL B CA 1
ATOM 2797 C C . VAL B 1 27 ? 10.836 2.643 1.524 1 98.62 27 VAL B C 1
ATOM 2799 O O . VAL B 1 27 ? 11.914 3.24 1.64 1 98.62 27 VAL B O 1
ATOM 2802 N N . ARG B 1 28 ? 10.242 2.09 2.537 1 98.38 28 ARG B N 1
ATOM 2803 C CA . ARG B 1 28 ? 10.859 2.088 3.863 1 98.38 28 ARG B CA 1
ATOM 2804 C C . ARG B 1 28 ? 12.219 1.409 3.834 1 98.38 28 ARG B C 1
ATOM 2806 O O . ARG B 1 28 ? 13.188 1.929 4.391 1 98.38 28 ARG B O 1
ATOM 2813 N N . ALA B 1 29 ? 12.273 0.251 3.201 1 98.62 29 ALA B N 1
ATOM 2814 C CA . ALA B 1 29 ? 13.531 -0.484 3.117 1 98.62 29 ALA B CA 1
ATOM 2815 C C . ALA B 1 29 ? 14.602 0.346 2.42 1 98.62 29 ALA B C 1
ATOM 2817 O O . ALA B 1 29 ? 15.742 0.42 2.889 1 98.62 29 ALA B O 1
ATOM 2818 N N . ALA B 1 30 ? 14.242 0.969 1.294 1 98.56 30 ALA B N 1
ATOM 2819 C CA . ALA B 1 30 ? 15.188 1.804 0.557 1 98.56 30 ALA B CA 1
ATOM 2820 C C . ALA B 1 30 ? 15.664 2.973 1.411 1 98.56 30 ALA B C 1
ATOM 2822 O O . ALA B 1 30 ? 16.844 3.322 1.386 1 98.56 30 ALA B O 1
ATOM 2823 N N . ALA B 1 31 ? 14.75 3.574 2.148 1 97.81 31 ALA B N 1
ATOM 2824 C CA . ALA B 1 31 ? 15.086 4.699 3.016 1 97.81 31 ALA B CA 1
ATOM 2825 C C . ALA B 1 31 ? 16 4.262 4.152 1 97.81 31 ALA B C 1
ATOM 2827 O O . ALA B 1 31 ? 16.984 4.938 4.461 1 97.81 31 ALA B O 1
ATOM 2828 N N . ARG B 1 32 ? 15.711 3.152 4.773 1 97.44 32 ARG B N 1
ATOM 2829 C CA . ARG B 1 32 ? 16.5 2.635 5.887 1 97.44 32 ARG B CA 1
ATOM 2830 C C . ARG B 1 32 ? 17.891 2.227 5.426 1 97.44 32 ARG B C 1
ATOM 2832 O O . ARG B 1 32 ? 18.875 2.453 6.133 1 97.44 32 ARG B O 1
ATOM 2839 N N . LEU B 1 33 ? 17.938 1.626 4.285 1 98.06 33 LEU B N 1
ATOM 2840 C CA . LEU B 1 33 ? 19.219 1.152 3.752 1 98.06 33 LEU B CA 1
ATOM 2841 C C . LEU B 1 33 ? 20.062 2.316 3.244 1 98.06 33 LEU B C 1
ATOM 2843 O O . LEU B 1 33 ? 21.281 2.189 3.096 1 98.06 33 LEU B O 1
ATOM 2847 N N . GLY B 1 34 ? 19.422 3.395 2.916 1 97.94 34 GLY B N 1
ATOM 2848 C CA . GLY B 1 34 ? 20.125 4.535 2.357 1 97.94 34 GLY B CA 1
ATOM 2849 C C . GLY B 1 34 ? 20.438 4.375 0.883 1 97.94 34 GLY B C 1
ATOM 2850 O O . GLY B 1 34 ? 21.5 4.816 0.42 1 97.94 34 GLY B O 1
ATOM 2851 N N . VAL B 1 35 ? 19.531 3.764 0.13 1 98.25 35 VAL B N 1
ATOM 2852 C CA . VAL B 1 35 ? 19.766 3.465 -1.277 1 98.25 35 VAL B CA 1
ATOM 2853 C C . VAL B 1 35 ? 19.969 4.762 -2.057 1 98.25 35 VAL B C 1
ATOM 2855 O O . VAL B 1 35 ? 20.875 4.871 -2.881 1 98.25 35 VAL B O 1
ATOM 2858 N N . ALA B 1 36 ? 19.094 5.711 -1.857 1 98 36 ALA B N 1
ATOM 2859 C CA . ALA B 1 36 ? 19.156 6.977 -2.582 1 98 36 ALA B CA 1
ATOM 2860 C C . ALA B 1 36 ? 20.469 7.707 -2.291 1 98 36 ALA B C 1
ATOM 2862 O O . ALA B 1 36 ? 21.016 8.367 -3.17 1 98 36 ALA B O 1
ATOM 2863 N N . ASP B 1 37 ? 20.922 7.57 -1.082 1 97.56 37 ASP B N 1
ATOM 2864 C CA . ASP B 1 37 ? 22.172 8.227 -0.701 1 97.56 37 ASP B CA 1
ATOM 2865 C C . ASP B 1 37 ? 23.375 7.543 -1.361 1 97.56 37 ASP B C 1
ATOM 2867 O O . ASP B 1 37 ? 24.375 8.195 -1.67 1 97.56 37 ASP B O 1
ATOM 2871 N N . ALA B 1 38 ? 23.297 6.273 -1.48 1 97.31 38 ALA B N 1
ATOM 2872 C CA . ALA B 1 38 ? 24.391 5.5 -2.066 1 97.31 38 ALA B CA 1
ATOM 2873 C C . ALA B 1 38 ? 24.453 5.703 -3.576 1 97.31 38 ALA B C 1
ATOM 2875 O O . ALA B 1 38 ? 25.5 5.508 -4.191 1 97.31 38 ALA B O 1
ATOM 2876 N N . LEU B 1 39 ? 23.266 5.984 -4.121 1 95.12 39 LEU B N 1
ATOM 2877 C CA . LEU B 1 39 ? 23.203 6.215 -5.559 1 95.12 39 LEU B CA 1
ATOM 2878 C C . LEU B 1 39 ? 23.688 7.617 -5.906 1 95.12 39 LEU B C 1
ATOM 2880 O O . LEU B 1 39 ? 23.188 8.602 -5.363 1 95.12 39 LEU B O 1
ATOM 2884 N N . ASP B 1 40 ? 24.781 7.777 -6.617 1 87.56 40 ASP B N 1
ATOM 2885 C CA . ASP B 1 40 ? 25.297 9.07 -7.051 1 87.56 40 ASP B CA 1
ATOM 2886 C C . ASP B 1 40 ? 24.531 9.586 -8.266 1 87.56 40 ASP B C 1
ATOM 2888 O O . ASP B 1 40 ? 23.438 9.109 -8.57 1 87.56 40 ASP B O 1
ATOM 2892 N N . ASP B 1 41 ? 25.047 10.57 -8.945 1 89.25 41 ASP B N 1
ATOM 2893 C CA . ASP B 1 41 ? 24.375 11.164 -10.102 1 89.25 41 ASP B CA 1
ATOM 2894 C C . ASP B 1 41 ? 24.562 10.297 -11.344 1 89.25 41 ASP B C 1
ATOM 2896 O O . ASP B 1 41 ? 23.891 10.516 -12.359 1 89.25 41 ASP B O 1
ATOM 2900 N N . THR B 1 42 ? 25.375 9.312 -11.188 1 91.75 42 THR B N 1
ATOM 2901 C CA . THR B 1 42 ? 25.562 8.375 -12.289 1 91.75 42 THR B CA 1
ATOM 2902 C C . THR B 1 42 ? 24.922 7.031 -11.977 1 91.75 42 THR B C 1
ATOM 2904 O O . THR B 1 42 ? 24.891 6.605 -10.82 1 91.75 42 THR B O 1
ATOM 2907 N N . PRO B 1 43 ? 24.391 6.438 -12.984 1 95.69 43 PRO B N 1
ATOM 2908 C CA . PRO B 1 43 ? 23.797 5.121 -12.773 1 95.69 43 PRO B CA 1
ATOM 2909 C C . PRO B 1 43 ? 24.766 4.113 -12.164 1 95.69 43 PRO B C 1
ATOM 2911 O O . PRO B 1 43 ? 25.969 4.145 -12.477 1 95.69 43 PRO B O 1
ATOM 2914 N N . ALA B 1 44 ? 24.344 3.293 -11.32 1 97 44 ALA B N 1
ATOM 2915 C CA . ALA B 1 44 ? 25.156 2.27 -10.664 1 97 44 ALA B CA 1
ATOM 2916 C C . ALA B 1 44 ? 24.547 0.883 -10.852 1 97 44 ALA B C 1
ATOM 2918 O O . ALA B 1 44 ? 23.328 0.75 -10.992 1 97 44 ALA B O 1
ATOM 2919 N N . THR B 1 45 ? 25.391 -0.092 -10.859 1 96.44 45 THR B N 1
ATOM 2920 C CA . THR B 1 45 ? 24.922 -1.468 -10.93 1 96.44 45 THR B CA 1
ATOM 2921 C C . THR B 1 45 ? 24.422 -1.931 -9.562 1 96.44 45 THR B C 1
ATOM 2923 O O . THR B 1 45 ? 24.75 -1.331 -8.539 1 96.44 45 THR B O 1
ATOM 2926 N N . VAL B 1 46 ? 23.688 -2.99 -9.57 1 95.75 46 VAL B N 1
ATOM 2927 C CA . VAL B 1 46 ? 23.203 -3.582 -8.328 1 95.75 46 VAL B CA 1
ATOM 2928 C C . VAL B 1 46 ? 24.375 -4 -7.457 1 95.75 46 VAL B C 1
ATOM 2930 O O . VAL B 1 46 ? 24.359 -3.807 -6.238 1 95.75 46 VAL B O 1
ATOM 2933 N N . ASP B 1 47 ? 25.391 -4.551 -8.102 1 96.31 47 ASP B N 1
ATOM 2934 C CA . ASP B 1 47 ? 26.547 -5.027 -7.363 1 96.31 47 ASP B CA 1
ATOM 2935 C C . ASP B 1 47 ? 27.266 -3.871 -6.676 1 96.31 47 ASP B C 1
ATOM 2937 O O . ASP B 1 47 ? 27.719 -4.004 -5.535 1 96.31 47 ASP B O 1
ATOM 2941 N N . GLU B 1 48 ? 27.422 -2.791 -7.367 1 96.81 48 GLU B N 1
ATOM 2942 C CA . GLU B 1 48 ? 28.047 -1.606 -6.781 1 96.81 48 GLU B CA 1
ATOM 2943 C C . GLU B 1 48 ? 27.25 -1.098 -5.586 1 96.81 48 GLU B C 1
ATOM 2945 O O . GLU B 1 48 ? 27.812 -0.786 -4.539 1 96.81 48 GLU B O 1
ATOM 2950 N N . LEU B 1 49 ? 25.969 -1.012 -5.738 1 97.31 49 LEU B N 1
ATOM 2951 C CA . LEU B 1 49 ? 25.094 -0.536 -4.668 1 97.31 49 LEU B CA 1
ATOM 2952 C C . LEU B 1 49 ? 25.109 -1.504 -3.488 1 97.31 49 LEU B C 1
ATOM 2954 O O . LEU B 1 49 ? 25.141 -1.079 -2.332 1 97.31 49 LEU B O 1
ATOM 2958 N N . ALA B 1 50 ? 25.062 -2.779 -3.812 1 97.75 50 ALA B N 1
ATOM 2959 C CA . ALA B 1 50 ? 25.062 -3.797 -2.766 1 97.75 50 ALA B CA 1
ATOM 2960 C C . ALA B 1 50 ? 26.328 -3.711 -1.917 1 97.75 50 ALA B C 1
ATOM 2962 O O . ALA B 1 50 ? 26.281 -3.871 -0.695 1 97.75 50 ALA B O 1
ATOM 2963 N N . ALA B 1 51 ? 27.438 -3.521 -2.562 1 97.56 51 ALA B N 1
ATOM 2964 C CA . ALA B 1 51 ? 28.719 -3.375 -1.858 1 97.56 51 ALA B CA 1
ATOM 2965 C C . ALA B 1 51 ? 28.703 -2.143 -0.959 1 97.56 51 ALA B C 1
ATOM 2967 O O . ALA B 1 51 ? 29.156 -2.201 0.189 1 97.56 51 ALA B O 1
ATOM 2968 N N . ALA B 1 52 ? 28.219 -1.06 -1.468 1 97.19 52 ALA B N 1
ATOM 2969 C CA . ALA B 1 52 ? 28.188 0.199 -0.727 1 97.19 52 ALA B CA 1
ATOM 2970 C C . ALA B 1 52 ? 27.234 0.105 0.472 1 97.19 52 ALA B C 1
ATOM 2972 O O . ALA B 1 52 ? 27.484 0.723 1.512 1 97.19 52 ALA B O 1
ATOM 2973 N N . LEU B 1 53 ? 26.172 -0.662 0.36 1 97.88 53 LEU B N 1
ATOM 2974 C CA . LEU B 1 53 ? 25.094 -0.695 1.352 1 97.88 53 LEU B CA 1
ATOM 2975 C C . LEU B 1 53 ? 25.234 -1.915 2.256 1 97.88 53 LEU B C 1
ATOM 2977 O O . LEU B 1 53 ? 24.484 -2.062 3.221 1 97.88 53 LEU B O 1
ATOM 2981 N N . ASP B 1 54 ? 26.203 -2.781 1.947 1 97.62 54 ASP B N 1
ATOM 2982 C CA . ASP B 1 54 ? 26.375 -4.031 2.678 1 97.62 54 ASP B CA 1
ATOM 2983 C C . ASP B 1 54 ? 25.094 -4.863 2.658 1 97.62 54 ASP B C 1
ATOM 2985 O O . ASP B 1 54 ? 24.562 -5.227 3.711 1 97.62 54 ASP B O 1
ATOM 2989 N N . THR B 1 55 ? 24.578 -5.062 1.427 1 97.75 55 THR B N 1
ATOM 2990 C CA . THR B 1 55 ? 23.375 -5.871 1.215 1 97.75 55 THR B CA 1
ATOM 2991 C C . THR B 1 55 ? 23.672 -7.043 0.284 1 97.75 55 THR B C 1
ATOM 2993 O O . THR B 1 55 ? 24.734 -7.105 -0.326 1 97.75 55 THR B O 1
ATOM 2996 N N . GLU B 1 56 ? 22.797 -8.039 0.276 1 96.06 56 GLU B N 1
ATOM 2997 C CA . GLU B 1 56 ? 22.875 -9.148 -0.672 1 96.06 56 GLU B CA 1
ATOM 2998 C C . GLU B 1 56 ? 22.406 -8.719 -2.057 1 96.06 56 GLU B C 1
ATOM 3000 O O . GLU B 1 56 ? 21.281 -8.219 -2.205 1 96.06 56 GLU B O 1
ATOM 3005 N N . PRO B 1 57 ? 23.266 -8.859 -3.064 1 95.38 57 PRO B N 1
ATOM 3006 C CA . PRO B 1 57 ? 23 -8.266 -4.379 1 95.38 57 PRO B CA 1
ATOM 3007 C C . PRO B 1 57 ? 21.703 -8.758 -5 1 95.38 57 PRO B C 1
ATOM 3009 O O . PRO B 1 57 ? 20.953 -7.973 -5.582 1 95.38 57 PRO B O 1
ATOM 3012 N N . ARG B 1 58 ? 21.375 -9.992 -4.941 1 89.5 58 ARG B N 1
ATOM 3013 C CA . ARG B 1 58 ? 20.156 -10.508 -5.559 1 89.5 58 ARG B CA 1
ATOM 3014 C C . ARG B 1 58 ? 18.906 -9.953 -4.879 1 89.5 58 ARG B C 1
ATOM 3016 O O . ARG B 1 58 ? 17.938 -9.602 -5.547 1 89.5 58 ARG B O 1
ATOM 3023 N N . ALA B 1 59 ? 18.969 -9.945 -3.551 1 93.25 59 ALA B N 1
ATOM 3024 C CA . ALA B 1 59 ? 17.844 -9.391 -2.787 1 93.25 59 ALA B CA 1
ATOM 3025 C C . ALA B 1 59 ? 17.688 -7.902 -3.059 1 93.25 59 ALA B C 1
ATOM 3027 O O . ALA B 1 59 ? 16.562 -7.414 -3.191 1 93.25 59 ALA B O 1
ATOM 3028 N N . LEU B 1 60 ? 18.797 -7.215 -3.154 1 96.69 60 LEU B N 1
ATOM 3029 C CA . LEU B 1 60 ? 18.734 -5.789 -3.461 1 96.69 60 LEU B CA 1
ATOM 3030 C C . LEU B 1 60 ? 18.141 -5.555 -4.848 1 96.69 60 LEU B C 1
ATOM 3032 O O . LEU B 1 60 ? 17.375 -4.609 -5.047 1 96.69 60 LEU B O 1
ATOM 3036 N N . ARG B 1 61 ? 18.484 -6.352 -5.797 1 94.25 61 ARG B N 1
ATOM 3037 C CA . ARG B 1 61 ? 17.938 -6.238 -7.145 1 94.25 61 ARG B CA 1
ATOM 3038 C C . ARG B 1 61 ? 16.422 -6.359 -7.137 1 94.25 61 ARG B C 1
ATOM 3040 O O . ARG B 1 61 ? 15.727 -5.609 -7.828 1 94.25 61 ARG B O 1
ATOM 3047 N N . ARG B 1 62 ? 15.906 -7.312 -6.387 1 91.94 62 ARG B N 1
ATOM 3048 C CA . ARG B 1 62 ? 14.461 -7.52 -6.289 1 91.94 62 ARG B CA 1
ATOM 3049 C C . ARG B 1 62 ? 13.773 -6.289 -5.695 1 91.94 62 ARG B C 1
ATOM 3051 O O . ARG B 1 62 ? 12.711 -5.883 -6.168 1 91.94 62 ARG B O 1
ATOM 3058 N N . LEU B 1 63 ? 14.406 -5.707 -4.676 1 96.81 63 LEU B N 1
ATOM 3059 C CA . LEU B 1 63 ? 13.883 -4.48 -4.082 1 96.81 63 LEU B CA 1
ATOM 3060 C C . LEU B 1 63 ? 13.867 -3.35 -5.105 1 96.81 63 LEU B C 1
ATOM 3062 O O . LEU B 1 63 ? 12.852 -2.668 -5.27 1 96.81 63 LEU B O 1
ATOM 3066 N N . LEU B 1 64 ? 14.977 -3.172 -5.812 1 97.31 64 LEU B N 1
ATOM 3067 C CA . LEU B 1 64 ? 15.109 -2.086 -6.781 1 97.31 64 LEU B CA 1
ATOM 3068 C C . LEU B 1 64 ? 14.133 -2.268 -7.938 1 97.31 64 LEU B C 1
ATOM 3070 O O . LEU B 1 64 ? 13.562 -1.294 -8.43 1 97.31 64 LEU B O 1
ATOM 3074 N N . ARG B 1 65 ? 13.938 -3.482 -8.359 1 93.12 65 ARG B N 1
ATOM 3075 C CA . ARG B 1 65 ? 12.969 -3.76 -9.414 1 93.12 65 ARG B CA 1
ATOM 3076 C C . ARG B 1 65 ? 11.562 -3.352 -8.992 1 93.12 65 ARG B C 1
ATOM 3078 O O . ARG B 1 65 ? 10.828 -2.752 -9.773 1 93.12 65 ARG B O 1
ATOM 3085 N N . ALA B 1 66 ? 11.188 -3.707 -7.812 1 94.88 66 ALA B N 1
ATOM 3086 C CA . ALA B 1 66 ? 9.883 -3.318 -7.293 1 94.88 66 ALA B CA 1
ATOM 3087 C C . ALA B 1 66 ? 9.727 -1.801 -7.27 1 94.88 66 ALA B C 1
ATOM 3089 O O . ALA B 1 66 ? 8.688 -1.27 -7.676 1 94.88 66 ALA B O 1
ATOM 3090 N N . LEU B 1 67 ? 10.75 -1.088 -6.809 1 98.06 67 LEU B N 1
ATOM 3091 C CA . LEU B 1 67 ? 10.711 0.368 -6.719 1 98.06 67 LEU B CA 1
ATOM 3092 C C . LEU B 1 67 ? 10.633 0.996 -8.10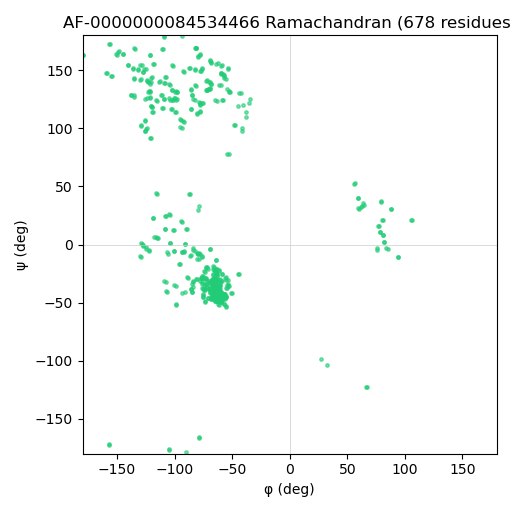2 1 98.06 67 LEU B C 1
ATOM 3094 O O . LEU B 1 67 ? 9.984 2.029 -8.289 1 98.06 67 LEU B O 1
ATOM 3098 N N . THR B 1 68 ? 11.219 0.348 -9.125 1 96.5 68 THR B N 1
ATOM 3099 C CA . THR B 1 68 ? 11.203 0.853 -10.492 1 96.5 68 THR B CA 1
ATOM 3100 C C . THR B 1 68 ? 9.797 0.744 -11.086 1 96.5 68 THR B C 1
ATOM 3102 O O . THR B 1 68 ? 9.391 1.586 -11.891 1 96.5 68 THR B O 1
ATOM 3105 N N . CYS B 1 69 ? 9.039 -0.258 -10.672 1 93.69 69 CYS B N 1
ATOM 3106 C CA . CYS B 1 69 ? 7.688 -0.452 -11.172 1 93.69 69 CYS B CA 1
ATOM 3107 C C . CYS B 1 69 ? 6.789 0.717 -10.789 1 93.69 69 CYS B C 1
ATOM 3109 O O . CYS B 1 69 ? 5.77 0.964 -11.43 1 93.69 69 CYS B O 1
ATOM 3111 N N . TYR B 1 70 ? 7.16 1.473 -9.766 1 96 70 TYR B N 1
ATOM 3112 C CA . TYR B 1 70 ? 6.395 2.637 -9.336 1 96 70 TYR B CA 1
ATOM 3113 C C . TYR B 1 70 ? 7.066 3.93 -9.781 1 96 70 TYR B C 1
ATOM 3115 O O . TYR B 1 70 ? 6.625 5.023 -9.422 1 96 70 TYR B O 1
ATOM 3123 N N . GLY B 1 71 ? 8.203 3.82 -10.508 1 96.75 71 GLY B N 1
ATOM 3124 C CA . GLY B 1 71 ? 8.93 4.98 -11.008 1 96.75 71 GLY B CA 1
ATOM 3125 C C . GLY B 1 71 ? 9.75 5.676 -9.938 1 96.75 71 GLY B C 1
ATOM 3126 O O . GLY B 1 71 ? 10.133 6.836 -10.102 1 96.75 71 GLY B O 1
ATOM 3127 N N . ILE B 1 72 ? 9.977 5.035 -8.836 1 98 72 ILE B N 1
ATOM 3128 C CA . ILE B 1 72 ? 10.742 5.66 -7.758 1 98 72 ILE B CA 1
ATOM 3129 C C . ILE B 1 72 ? 12.219 5.711 -8.141 1 98 72 ILE B C 1
ATOM 3131 O O . ILE B 1 72 ? 12.875 6.746 -7.984 1 98 72 ILE B O 1
ATOM 3135 N N . PHE B 1 73 ? 12.75 4.645 -8.57 1 97.94 73 PHE B N 1
ATOM 3136 C CA . PHE B 1 73 ? 14.023 4.598 -9.281 1 97.94 73 PHE B CA 1
ATOM 3137 C C . PHE B 1 73 ? 13.812 4.234 -10.742 1 97.94 73 PHE B C 1
ATOM 3139 O O . PHE B 1 73 ? 12.695 3.908 -11.156 1 97.94 73 PHE B O 1
ATOM 3146 N N . ALA B 1 74 ? 14.82 4.387 -11.523 1 97.44 74 ALA B N 1
ATOM 3147 C CA . ALA B 1 74 ? 14.75 3.98 -12.93 1 97.44 74 ALA B CA 1
ATOM 3148 C C . ALA B 1 74 ? 15.867 2.998 -13.266 1 97.44 74 ALA B C 1
ATOM 3150 O O . ALA B 1 74 ? 16.969 3.088 -12.719 1 97.44 74 ALA B O 1
ATOM 3151 N N . GLU B 1 75 ? 15.523 2.066 -14.062 1 94.25 75 GLU B N 1
ATOM 3152 C CA . GLU B 1 75 ? 16.5 1.115 -14.57 1 94.25 75 GLU B CA 1
ATOM 3153 C C . GLU B 1 75 ? 16.953 1.494 -15.977 1 94.25 75 GLU B C 1
ATOM 3155 O O . GLU B 1 75 ? 16.141 1.896 -16.812 1 94.25 75 GLU B O 1
ATOM 3160 N N . THR B 1 76 ? 18.234 1.5 -16.156 1 92.25 76 THR B N 1
ATOM 3161 C CA . THR B 1 76 ? 18.797 1.79 -17.469 1 92.25 76 THR B CA 1
ATOM 3162 C C . THR B 1 76 ? 19.406 0.534 -18.094 1 92.25 76 THR B C 1
ATOM 3164 O O . THR B 1 76 ? 19.297 -0.555 -17.516 1 92.25 76 THR B O 1
ATOM 3167 N N . ALA B 1 77 ? 19.922 0.71 -19.281 1 86.19 77 ALA B N 1
ATOM 3168 C CA . ALA B 1 77 ? 20.578 -0.409 -19.969 1 86.19 77 ALA B CA 1
ATOM 3169 C C . ALA B 1 77 ? 21.703 -0.968 -19.109 1 86.19 77 ALA B C 1
ATOM 3171 O O . ALA B 1 77 ? 22.391 -0.22 -18.422 1 86.19 77 ALA B O 1
ATOM 3172 N N . GLY B 1 78 ? 21.922 -2.268 -19.156 1 82.5 78 GLY B N 1
ATOM 3173 C CA . GLY B 1 78 ? 23.016 -2.918 -18.453 1 82.5 78 GLY B CA 1
ATOM 3174 C C . GLY B 1 78 ? 22.703 -3.16 -16.984 1 82.5 78 GLY B C 1
ATOM 3175 O O . GLY B 1 78 ? 23.594 -3.09 -16.141 1 82.5 78 GLY B O 1
ATOM 3176 N N . ASP B 1 79 ? 21.469 -3.17 -16.641 1 85 79 ASP B N 1
ATOM 3177 C CA . ASP B 1 79 ? 21.031 -3.486 -15.289 1 85 79 ASP B CA 1
ATOM 3178 C C . ASP B 1 79 ? 21.516 -2.441 -14.297 1 85 79 ASP B C 1
ATOM 3180 O O . ASP B 1 79 ? 22.031 -2.787 -13.227 1 85 79 ASP B O 1
ATOM 3184 N N . ARG B 1 80 ? 21.578 -1.252 -14.734 1 94.94 80 ARG B N 1
ATOM 3185 C CA . ARG B 1 80 ? 21.969 -0.141 -13.875 1 94.94 80 ARG B CA 1
ATOM 3186 C C . ARG B 1 80 ? 20.75 0.652 -13.414 1 94.94 80 ARG B C 1
ATOM 3188 O O . ARG B 1 80 ? 19.703 0.652 -14.086 1 94.94 80 ARG B O 1
ATOM 3195 N N . PHE B 1 81 ? 20.922 1.271 -12.289 1 97.31 81 PHE B N 1
ATOM 3196 C CA . PHE B 1 81 ? 19.828 2.051 -11.711 1 97.31 81 PHE B CA 1
ATOM 3197 C C . PHE B 1 81 ? 20.234 3.512 -11.555 1 97.31 81 PHE B C 1
ATOM 3199 O O . PHE B 1 81 ? 21.406 3.812 -11.312 1 97.31 81 PHE B O 1
ATOM 3206 N N . GLU B 1 82 ? 19.297 4.383 -11.766 1 97.56 82 GLU B N 1
ATOM 3207 C CA . GLU B 1 82 ? 19.547 5.816 -11.625 1 97.56 82 GLU B CA 1
ATOM 3208 C C . GLU B 1 82 ? 18.422 6.504 -10.859 1 97.56 82 GLU B C 1
ATOM 3210 O O . GLU B 1 82 ? 17.375 5.914 -10.625 1 97.56 82 GLU B O 1
ATOM 3215 N N . HIS B 1 83 ? 18.719 7.77 -10.5 1 97.06 83 HIS B N 1
ATOM 3216 C CA . HIS B 1 83 ? 17.75 8.578 -9.766 1 97.06 83 HIS B CA 1
ATOM 3217 C C . HIS B 1 83 ? 16.594 9.008 -10.664 1 97.06 83 HIS B C 1
ATOM 3219 O O . HIS B 1 83 ? 16.781 9.242 -11.859 1 97.06 83 HIS B O 1
ATOM 3225 N N . THR B 1 84 ? 15.484 8.992 -10.117 1 97.19 84 THR B N 1
ATOM 3226 C CA . THR B 1 84 ? 14.367 9.797 -10.602 1 97.19 84 THR B CA 1
ATOM 3227 C C . THR B 1 84 ? 14.133 11 -9.695 1 97.19 84 THR B C 1
ATOM 3229 O O . THR B 1 84 ? 14.883 11.219 -8.742 1 97.19 84 THR B O 1
ATOM 3232 N N . GLU B 1 85 ? 13.086 11.742 -10.016 1 95.31 85 GLU B N 1
ATOM 3233 C CA . GLU B 1 85 ? 12.727 12.852 -9.141 1 95.31 85 GLU B CA 1
ATOM 3234 C C . GLU B 1 85 ? 12.289 12.352 -7.766 1 95.31 85 GLU B C 1
ATOM 3236 O O . GLU B 1 85 ? 12.586 12.977 -6.746 1 95.31 85 GLU B O 1
ATOM 3241 N N . MET B 1 86 ? 11.672 11.219 -7.734 1 96.31 86 MET B N 1
ATOM 3242 C CA . MET B 1 86 ? 11.164 10.68 -6.477 1 96.31 86 MET B CA 1
ATOM 3243 C C . MET B 1 86 ? 12.297 10.125 -5.621 1 96.31 86 MET B C 1
ATOM 3245 O O . MET B 1 86 ? 12.352 10.383 -4.414 1 96.31 86 MET B O 1
ATOM 3249 N N . SER B 1 87 ? 13.219 9.414 -6.25 1 97.62 87 SER B N 1
ATOM 3250 C CA . SER B 1 87 ? 14.289 8.836 -5.449 1 97.62 87 SER B CA 1
ATOM 3251 C C . SER B 1 87 ? 15.195 9.914 -4.875 1 97.62 87 SER B C 1
ATOM 3253 O O . SER B 1 87 ? 15.742 9.766 -3.779 1 97.62 87 SER B O 1
ATOM 3255 N N . ARG B 1 88 ? 15.336 11.008 -5.562 1 96.62 88 ARG B N 1
ATOM 3256 C CA . ARG B 1 88 ? 16.141 12.117 -5.055 1 96.62 88 ARG B CA 1
ATOM 3257 C C . ARG B 1 88 ? 15.531 12.68 -3.77 1 96.62 88 ARG B C 1
ATOM 3259 O O . ARG B 1 88 ? 16.266 13.148 -2.893 1 96.62 88 ARG B O 1
ATOM 3266 N N . LEU B 1 89 ? 14.227 12.547 -3.584 1 95 89 LEU B N 1
ATOM 3267 C CA . LEU B 1 89 ? 13.547 13.039 -2.391 1 95 89 LEU B CA 1
ATOM 3268 C C . LEU B 1 89 ? 13.797 12.117 -1.204 1 95 89 LEU B C 1
ATOM 3270 O O . LEU B 1 89 ? 13.5 12.469 -0.061 1 95 89 LEU B O 1
ATOM 3274 N N . LEU B 1 90 ? 14.367 10.961 -1.432 1 97 90 LEU B N 1
ATOM 3275 C CA . LEU B 1 90 ? 14.648 10.023 -0.354 1 97 90 LEU B CA 1
ATOM 3276 C C . LEU B 1 90 ? 16.062 10.211 0.177 1 97 90 LEU B C 1
ATOM 3278 O O . LEU B 1 90 ? 16.453 9.57 1.154 1 97 90 LEU B O 1
ATOM 3282 N N . ARG B 1 91 ? 16.812 11.047 -0.47 1 96.25 91 ARG B N 1
ATOM 3283 C CA . ARG B 1 91 ? 18.141 11.359 0.043 1 96.25 91 ARG B CA 1
ATOM 3284 C C . ARG B 1 91 ? 18.062 12.148 1.345 1 96.25 91 ARG B C 1
ATOM 3286 O O . ARG B 1 91 ? 17.219 13.039 1.481 1 96.25 91 ARG B O 1
ATOM 3293 N N . GLU B 1 92 ? 18.891 11.797 2.248 1 91.94 92 GLU B N 1
ATOM 3294 C CA . GLU B 1 92 ? 18.875 12.461 3.547 1 91.94 92 GLU B CA 1
ATOM 3295 C C . GLU B 1 92 ? 19.281 13.922 3.422 1 91.94 92 GLU B C 1
ATOM 3297 O O . GLU B 1 92 ? 18.781 14.781 4.145 1 91.94 92 GLU B O 1
ATOM 3302 N N . ASP B 1 93 ? 20.156 14.25 2.523 1 89.19 93 ASP B N 1
ATOM 3303 C CA . ASP B 1 93 ? 20.719 15.594 2.406 1 89.19 93 ASP B CA 1
ATOM 3304 C C . ASP B 1 93 ? 19.891 16.453 1.451 1 89.19 93 ASP B C 1
ATOM 3306 O O . ASP B 1 93 ? 20.234 17.609 1.195 1 89.19 93 ASP B O 1
ATOM 3310 N N . ALA B 1 94 ? 18.875 15.922 0.92 1 89.75 94 ALA B N 1
ATOM 3311 C CA . ALA B 1 94 ? 18.047 16.703 0.007 1 89.75 94 ALA B CA 1
ATOM 3312 C C . ALA B 1 94 ? 17.281 17.797 0.757 1 89.75 94 ALA B C 1
ATOM 3314 O O . ALA B 1 94 ? 16.781 17.562 1.861 1 89.75 94 ALA B O 1
ATOM 3315 N N . PRO B 1 95 ? 17.234 19 0.326 1 80.25 95 PRO B N 1
ATOM 3316 C CA . PRO B 1 95 ? 16.531 20.109 0.989 1 80.25 95 PRO B CA 1
ATOM 3317 C C . PRO B 1 95 ? 15.07 19.766 1.293 1 80.25 95 PRO B C 1
ATOM 3319 O O . PRO B 1 95 ? 14.547 20.172 2.334 1 80.25 95 PRO B O 1
ATOM 3322 N N . ASN B 1 96 ? 14.383 19.031 0.473 1 84.88 96 ASN B N 1
ATOM 3323 C CA . ASN B 1 96 ? 13 18.625 0.664 1 84.88 96 ASN B CA 1
ATOM 3324 C C . ASN B 1 96 ? 12.875 17.109 0.814 1 84.88 96 ASN B C 1
ATOM 3326 O O . ASN B 1 96 ? 11.961 16.5 0.262 1 84.88 96 ASN B O 1
ATOM 3330 N N . SER B 1 97 ? 13.82 16.703 1.624 1 92.19 97 SER B N 1
ATOM 3331 C CA . SER B 1 97 ? 13.891 15.258 1.791 1 92.19 97 SER B CA 1
ATOM 3332 C C . SER B 1 97 ? 12.594 14.711 2.385 1 92.19 97 SER B C 1
ATOM 3334 O O . SER B 1 97 ? 12.023 15.312 3.295 1 92.19 97 SER B O 1
ATOM 3336 N N . LEU B 1 98 ? 12.141 13.617 1.856 1 93.19 98 LEU B N 1
ATOM 3337 C CA . LEU B 1 98 ? 10.984 12.906 2.385 1 93.19 98 LEU B CA 1
ATOM 3338 C C . LEU B 1 98 ? 11.398 11.602 3.057 1 93.19 98 LEU B C 1
ATOM 3340 O O . LEU B 1 98 ? 10.57 10.727 3.301 1 93.19 98 LEU B O 1
ATOM 3344 N N . ARG B 1 99 ? 12.727 11.469 3.299 1 95.75 99 ARG B N 1
ATOM 3345 C CA . ARG B 1 99 ? 13.234 10.234 3.891 1 95.75 99 ARG B CA 1
ATOM 3346 C C . ARG B 1 99 ? 12.562 9.945 5.227 1 95.75 99 ARG B C 1
ATOM 3348 O O . ARG B 1 99 ? 11.969 8.883 5.418 1 95.75 99 ARG B O 1
ATOM 3355 N N . TYR B 1 100 ? 12.523 10.875 6.129 1 92.38 100 TYR B N 1
ATOM 3356 C CA . TYR B 1 100 ? 12.039 10.625 7.48 1 92.38 100 TYR B CA 1
ATOM 3357 C C . TYR B 1 100 ? 10.516 10.656 7.527 1 92.38 100 TYR B C 1
ATOM 3359 O O . TYR B 1 100 ? 9.898 9.992 8.367 1 92.38 100 TYR B O 1
ATOM 3367 N N . ILE B 1 101 ? 9.898 11.422 6.672 1 90.75 101 ILE B N 1
ATOM 3368 C CA . ILE B 1 101 ? 8.445 11.336 6.539 1 90.75 101 ILE B CA 1
ATOM 3369 C C . ILE B 1 101 ? 8.055 9.93 6.09 1 90.75 101 ILE B C 1
ATOM 3371 O O . ILE B 1 101 ? 7.098 9.344 6.605 1 90.75 101 ILE B O 1
ATOM 3375 N N . SER B 1 102 ? 8.805 9.398 5.117 1 96.12 102 SER B N 1
ATOM 3376 C CA . SER B 1 102 ? 8.562 8.031 4.645 1 96.12 102 SER B CA 1
ATOM 3377 C C . SER B 1 102 ? 8.742 7.02 5.77 1 96.12 102 SER B C 1
ATOM 3379 O O . SER B 1 102 ? 7.941 6.098 5.918 1 96.12 102 SER B O 1
ATOM 3381 N N . LEU B 1 103 ? 9.773 7.195 6.547 1 96.19 103 LEU B N 1
ATOM 3382 C CA . LEU B 1 103 ? 10.031 6.289 7.664 1 96.19 103 LEU B CA 1
ATOM 3383 C C . LEU B 1 103 ? 8.945 6.414 8.727 1 96.19 103 LEU B C 1
ATOM 3385 O O . LEU B 1 103 ? 8.531 5.41 9.312 1 96.19 103 LEU B O 1
ATOM 3389 N N . TRP B 1 104 ? 8.461 7.602 8.938 1 91.69 104 TRP B N 1
ATOM 3390 C CA . TRP B 1 104 ? 7.418 7.816 9.93 1 91.69 104 TRP B CA 1
ATOM 3391 C C . TRP B 1 104 ? 6.105 7.164 9.5 1 91.69 104 TRP B C 1
ATOM 3393 O O . TRP B 1 104 ? 5.453 6.488 10.297 1 91.69 104 TRP B O 1
ATOM 3403 N N . CYS B 1 105 ? 5.73 7.359 8.211 1 93.81 105 CYS B N 1
ATOM 3404 C CA . CYS B 1 105 ? 4.492 6.801 7.684 1 93.81 105 CYS B CA 1
ATOM 3405 C C . CYS B 1 105 ? 4.504 5.277 7.762 1 93.81 105 CYS B C 1
ATOM 3407 O O . CYS B 1 105 ? 3.449 4.645 7.73 1 93.81 105 CYS B O 1
ATOM 3409 N N . THR B 1 106 ? 5.699 4.742 7.828 1 97 106 THR B N 1
ATOM 3410 C CA . THR B 1 106 ? 5.848 3.291 7.824 1 97 106 THR B CA 1
ATOM 3411 C C . THR B 1 106 ? 6.504 2.811 9.117 1 97 106 THR B C 1
ATOM 3413 O O . THR B 1 106 ? 7.152 1.763 9.133 1 97 106 THR B O 1
ATOM 3416 N N . GLU B 1 107 ? 6.414 3.572 10.125 1 94.5 107 GLU B N 1
ATOM 3417 C CA . GLU B 1 107 ? 7.016 3.221 11.406 1 94.5 107 GLU B CA 1
ATOM 3418 C C . GLU B 1 107 ? 6.449 1.908 11.938 1 94.5 107 GLU B C 1
ATOM 3420 O O . GLU B 1 107 ? 5.266 1.616 11.758 1 94.5 107 GLU B O 1
ATOM 3425 N N . PRO B 1 108 ? 7.203 1.086 12.664 1 92 108 PRO B N 1
ATOM 3426 C CA . PRO B 1 108 ? 6.816 -0.271 13.055 1 92 108 PRO B CA 1
ATOM 3427 C C . PRO B 1 108 ? 5.434 -0.328 13.703 1 92 108 PRO B C 1
ATOM 3429 O O . PRO B 1 108 ? 4.648 -1.233 13.414 1 92 108 PRO B O 1
ATOM 3432 N N . TRP B 1 109 ? 5.113 0.591 14.547 1 91.69 109 TRP B N 1
ATOM 3433 C CA . TRP B 1 109 ? 3.822 0.556 15.227 1 91.69 109 TRP B CA 1
ATOM 3434 C C . TRP B 1 109 ? 2.68 0.654 14.219 1 91.69 109 TRP B C 1
ATOM 3436 O O . TRP B 1 109 ? 1.586 0.137 14.461 1 91.69 109 TRP B O 1
ATOM 3446 N N . THR B 1 110 ? 2.885 1.355 13.07 1 95.19 110 THR B N 1
ATOM 3447 C CA . THR B 1 110 ? 1.832 1.494 12.07 1 95.19 110 THR B CA 1
ATOM 3448 C C . THR B 1 110 ? 1.442 0.133 11.5 1 95.19 110 THR B C 1
ATOM 3450 O O . THR B 1 110 ? 0.265 -0.125 11.242 1 95.19 110 THR B O 1
ATOM 3453 N N . TRP B 1 111 ? 2.428 -0.708 11.297 1 96.62 111 TRP B N 1
ATOM 3454 C CA . TRP B 1 111 ? 2.195 -2.025 10.719 1 96.62 111 TRP B CA 1
ATOM 3455 C C . TRP B 1 111 ? 1.373 -2.898 11.656 1 96.62 111 TRP B C 1
ATOM 3457 O O . TRP B 1 111 ? 0.625 -3.771 11.211 1 96.62 111 TRP B O 1
ATOM 3467 N N . GLU B 1 112 ? 1.496 -2.68 12.914 1 95.19 112 GLU B N 1
ATOM 3468 C CA . GLU B 1 112 ? 0.702 -3.41 13.898 1 95.19 112 GLU B CA 1
ATOM 3469 C C . GLU B 1 112 ? -0.724 -2.871 13.961 1 95.19 112 GLU B C 1
ATOM 3471 O O . GLU B 1 112 ? -1.659 -3.613 14.273 1 95.19 112 GLU B O 1
ATOM 3476 N N . ALA B 1 113 ? -0.899 -1.622 13.656 1 95.75 113 ALA B N 1
ATOM 3477 C CA . ALA B 1 113 ? -2.191 -0.957 13.805 1 95.75 113 ALA B CA 1
ATOM 3478 C C . ALA B 1 113 ? -3.061 -1.166 12.57 1 95.75 113 ALA B C 1
ATOM 3480 O O . ALA B 1 113 ? -4.27 -1.376 12.68 1 95.75 113 ALA B O 1
ATOM 3481 N N . TRP B 1 114 ? -2.479 -1.141 11.391 1 97.5 114 TRP B N 1
ATOM 3482 C CA . TRP B 1 114 ? -3.217 -1.14 10.133 1 97.5 114 TRP B CA 1
ATOM 3483 C C . TRP B 1 114 ? -4.145 -2.346 10.047 1 97.5 114 TRP B C 1
ATOM 3485 O O . TRP B 1 114 ? -5.316 -2.211 9.68 1 97.5 114 TRP B O 1
ATOM 3495 N N . PRO B 1 115 ? -3.703 -3.582 10.445 1 96 115 PRO B N 1
ATOM 3496 C CA . PRO B 1 115 ? -4.594 -4.734 10.305 1 96 115 PRO B CA 1
ATOM 3497 C C . PRO B 1 115 ? -5.785 -4.688 11.258 1 96 115 PRO B C 1
ATOM 3499 O O . PRO B 1 115 ? -6.707 -5.496 11.141 1 96 115 PRO B O 1
ATOM 3502 N N . MET B 1 116 ? -5.832 -3.699 12.125 1 96.62 116 MET B N 1
ATOM 3503 C CA . MET B 1 116 ? -6.926 -3.564 13.086 1 96.62 116 MET B CA 1
ATOM 3504 C C . MET B 1 116 ? -7.93 -2.516 12.625 1 96.62 116 MET B C 1
ATOM 3506 O O . MET B 1 116 ? -8.805 -2.104 13.391 1 96.62 116 MET B O 1
ATOM 3510 N N . LEU B 1 117 ? -7.84 -2.102 11.398 1 97.62 117 LEU B N 1
ATOM 3511 C CA . LEU B 1 117 ? -8.68 -1.02 10.891 1 97.62 117 LEU B CA 1
ATOM 3512 C C . LEU B 1 117 ? -10.156 -1.394 10.977 1 97.62 117 LEU B C 1
ATOM 3514 O O . LEU B 1 117 ? -11 -0.545 11.281 1 97.62 117 LEU B O 1
ATOM 3518 N N . ASP B 1 118 ? -10.547 -2.664 10.688 1 97.81 118 ASP B N 1
ATOM 3519 C CA . ASP B 1 118 ? -11.945 -3.072 10.789 1 97.81 118 ASP B CA 1
ATOM 3520 C C . ASP B 1 118 ? -12.453 -2.945 12.219 1 97.81 118 ASP B C 1
ATOM 3522 O O . ASP B 1 118 ? -13.609 -2.58 12.438 1 97.81 118 ASP B O 1
ATOM 3526 N N . GLU B 1 119 ? -11.602 -3.236 13.195 1 96.75 119 GLU B N 1
ATOM 3527 C CA . GLU B 1 119 ? -11.984 -3.068 14.594 1 96.75 119 GLU B CA 1
ATOM 3528 C C . GLU B 1 119 ? -12.219 -1.599 14.922 1 96.75 119 GLU B C 1
ATOM 3530 O O . GLU B 1 119 ? -13.164 -1.266 15.641 1 96.75 119 GLU B O 1
ATOM 3535 N N . ALA B 1 120 ? -11.344 -0.774 14.445 1 95.75 120 ALA B N 1
ATOM 3536 C CA . ALA B 1 120 ? -11.516 0.662 14.648 1 95.75 120 ALA B CA 1
ATOM 3537 C C . ALA B 1 120 ? -12.82 1.149 14.031 1 95.75 120 ALA B C 1
ATOM 3539 O O . ALA B 1 120 ? -13.523 1.976 14.617 1 95.75 120 ALA B O 1
ATOM 3540 N N . VAL B 1 121 ? -13.156 0.658 12.867 1 96.88 121 VAL B N 1
ATOM 3541 C CA . VAL B 1 121 ? -14.367 1.065 12.164 1 96.88 121 VAL B CA 1
ATOM 3542 C C . VAL B 1 121 ? -15.594 0.558 12.906 1 96.88 121 VAL B C 1
ATOM 3544 O O . VAL B 1 121 ? -16.609 1.261 13.008 1 96.88 121 VAL B O 1
ATOM 3547 N N . ARG B 1 122 ? -15.547 -0.658 13.484 1 97.19 122 ARG B N 1
ATOM 3548 C CA . ARG B 1 122 ? -16.656 -1.224 14.242 1 97.19 122 ARG B CA 1
ATOM 3549 C C . ARG B 1 122 ? -16.922 -0.413 15.508 1 97.19 122 ARG B C 1
ATOM 3551 O O . ARG B 1 122 ? -18.062 -0.062 15.805 1 97.19 122 ARG B O 1
ATOM 3558 N N . SER B 1 123 ? -15.875 -0.093 16.219 1 94.19 123 SER B N 1
ATOM 3559 C CA . SER B 1 123 ? -16.016 0.49 17.562 1 94.19 123 SER B CA 1
ATOM 3560 C C . SER B 1 123 ? -16.094 2.012 17.484 1 94.19 123 SER B C 1
ATOM 3562 O O . SER B 1 123 ? -16.641 2.652 18.391 1 94.19 123 SER B O 1
ATOM 3564 N N . GLY B 1 124 ? -15.477 2.576 16.453 1 91.12 124 GLY B N 1
ATOM 3565 C CA . GLY B 1 124 ? -15.336 4.02 16.375 1 91.12 124 GLY B CA 1
ATOM 3566 C C . GLY B 1 124 ? -14.227 4.566 17.25 1 91.12 124 GLY B C 1
ATOM 3567 O O . GLY B 1 124 ? -14.117 5.777 17.438 1 91.12 124 GLY B O 1
ATOM 3568 N N . ARG B 1 125 ? -13.406 3.688 17.781 1 88 125 ARG B N 1
ATOM 3569 C CA . ARG B 1 125 ? -12.344 4.082 18.703 1 88 125 ARG B CA 1
ATOM 3570 C C . ARG B 1 125 ? -10.977 3.725 18.141 1 88 125 ARG B C 1
ATOM 3572 O O . ARG B 1 125 ? -10.859 2.84 17.281 1 88 125 ARG B O 1
ATOM 3579 N N . ASN B 1 126 ? -9.992 4.457 18.609 1 90.31 126 ASN B N 1
ATOM 3580 C CA . ASN B 1 126 ? -8.633 4.102 18.203 1 90.31 126 ASN B CA 1
ATOM 3581 C C . ASN B 1 126 ? -8.203 2.771 18.812 1 90.31 126 ASN B C 1
ATOM 3583 O O . ASN B 1 126 ? -8.742 2.354 19.844 1 90.31 126 ASN B O 1
ATOM 3587 N N . VAL B 1 127 ? -7.273 2.164 18.203 1 93.94 127 VAL B N 1
ATOM 3588 C CA . VAL B 1 127 ? -6.902 0.812 18.609 1 93.94 127 VAL B CA 1
ATOM 3589 C C . VAL B 1 127 ? -5.57 0.84 19.344 1 93.94 127 VAL B C 1
ATOM 3591 O O . VAL B 1 127 ? -5.133 -0.177 19.891 1 93.94 127 VAL B O 1
ATOM 3594 N N . PHE B 1 128 ? -4.914 1.94 19.391 1 90.94 128 PHE B N 1
ATOM 3595 C CA . PHE B 1 128 ? -3.541 2.053 19.875 1 90.94 128 PHE B CA 1
ATOM 3596 C C . PHE B 1 128 ? -3.449 1.644 21.344 1 90.94 128 PHE B C 1
ATOM 3598 O O . PHE B 1 128 ? -2.566 0.871 21.719 1 90.94 128 PHE B O 1
ATOM 3605 N N . PRO B 1 129 ? -4.348 2.078 22.234 1 89.62 129 PRO B N 1
ATOM 3606 C CA . PRO B 1 129 ? -4.25 1.649 23.641 1 89.62 129 PRO B CA 1
ATOM 3607 C C . PRO B 1 129 ? -4.383 0.137 23.797 1 89.62 129 PRO B C 1
ATOM 3609 O O . PRO B 1 129 ? -3.742 -0.452 24.672 1 89.62 129 PRO B O 1
ATOM 3612 N N . GLU B 1 130 ? -5.211 -0.438 23.062 1 92 130 GLU B N 1
ATOM 3613 C CA . GLU B 1 130 ? -5.367 -1.889 23.125 1 92 130 GLU B CA 1
ATOM 3614 C C . GLU B 1 130 ? -4.086 -2.598 22.688 1 92 130 GLU B C 1
ATOM 3616 O O . GLU B 1 130 ? -3.703 -3.611 23.281 1 92 130 GLU B O 1
ATOM 3621 N N . LEU B 1 131 ? -3.436 -2.111 21.703 1 92.25 131 LEU B N 1
ATOM 3622 C CA . LEU B 1 131 ? -2.25 -2.734 21.125 1 92.25 131 LEU B CA 1
ATOM 3623 C C . LEU B 1 131 ? -1.034 -2.523 22.016 1 92.25 131 LEU B C 1
ATOM 3625 O O . LEU B 1 131 ? -0.214 -3.43 22.188 1 92.25 131 LEU B O 1
ATOM 3629 N N . PHE B 1 132 ? -0.938 -1.353 22.594 1 92 132 PHE B N 1
ATOM 3630 C CA . PHE B 1 132 ? 0.342 -0.999 23.203 1 92 132 PHE B CA 1
ATOM 3631 C C . PHE B 1 132 ? 0.173 -0.685 24.688 1 92 132 PHE B C 1
ATOM 3633 O O . PHE B 1 132 ? 1.156 -0.445 25.391 1 92 132 PHE B O 1
ATOM 3640 N N . GLY B 1 133 ? -1.043 -0.665 25.172 1 90.56 133 GLY B N 1
ATOM 3641 C CA . GLY B 1 133 ? -1.316 -0.487 26.594 1 90.56 133 GLY B CA 1
ATOM 3642 C C . GLY B 1 133 ? -1.28 0.965 27.031 1 90.56 133 GLY B C 1
ATOM 3643 O O . GLY B 1 133 ? -1.373 1.261 28.219 1 90.56 133 GLY B O 1
ATOM 3644 N N . LYS B 1 134 ? -1.064 1.876 26.125 1 85.81 134 LYS B N 1
ATOM 3645 C CA . LYS B 1 134 ? -1.026 3.307 26.406 1 85.81 134 LYS B CA 1
ATOM 3646 C C . LYS B 1 134 ? -1.462 4.121 25.203 1 85.81 134 LYS B C 1
ATOM 3648 O O . LYS B 1 134 ? -1.536 3.596 24.078 1 85.81 134 LYS B O 1
ATOM 3653 N N . GLU B 1 135 ? -1.766 5.355 25.484 1 82.06 135 GLU B N 1
ATOM 3654 C CA . GLU B 1 135 ? -2.107 6.262 24.391 1 82.06 135 GLU B CA 1
ATOM 3655 C C . GLU B 1 135 ? -0.886 6.574 23.531 1 82.06 135 GLU B C 1
ATOM 3657 O O . GLU B 1 135 ? 0.252 6.441 23.984 1 82.06 135 GLU B O 1
ATOM 3662 N N . PHE B 1 136 ? -1.163 6.977 22.359 1 84.69 136 PHE B N 1
ATOM 3663 C CA . PHE B 1 136 ? -0.146 7.121 21.328 1 84.69 136 PHE B CA 1
ATOM 3664 C C . PHE B 1 136 ? 0.986 8.023 21.797 1 84.69 136 PHE B C 1
ATOM 3666 O O . PHE B 1 136 ? 2.156 7.637 21.766 1 84.69 136 PHE B O 1
ATOM 3673 N N . PHE B 1 137 ? 0.697 9.164 22.234 1 73.62 137 PHE B N 1
ATOM 3674 C CA . PHE B 1 137 ? 1.734 10.125 22.594 1 73.62 137 PHE B CA 1
ATOM 3675 C C . PHE B 1 137 ? 2.484 9.672 23.844 1 73.62 137 PHE B C 1
ATOM 3677 O O . PHE B 1 137 ? 3.68 9.938 23.984 1 73.62 137 PHE B O 1
ATOM 3684 N N . ASP B 1 138 ? 1.77 9.023 24.719 1 75.88 138 ASP B N 1
ATOM 3685 C CA . ASP B 1 138 ? 2.449 8.43 25.859 1 75.88 138 ASP B CA 1
ATOM 3686 C C . ASP B 1 138 ? 3.455 7.367 25.422 1 75.88 138 ASP B C 1
ATOM 3688 O O . ASP B 1 138 ? 4.555 7.281 25.969 1 75.88 138 ASP B O 1
ATOM 3692 N N . TYR B 1 139 ? 3.02 6.633 24.516 1 83.81 139 TYR B N 1
ATOM 3693 C CA . TYR B 1 139 ? 3.902 5.625 23.938 1 83.81 139 TYR B CA 1
ATOM 3694 C C . TYR B 1 139 ? 5.137 6.266 23.312 1 83.81 139 TYR B C 1
ATOM 3696 O O . TYR B 1 139 ? 6.266 5.832 23.562 1 83.81 139 TYR B O 1
ATOM 3704 N N . LEU B 1 140 ? 5.012 7.289 22.516 1 78.75 140 LEU B N 1
ATOM 3705 C CA . LEU B 1 140 ? 6.117 7.957 21.844 1 78.75 140 LEU B CA 1
ATOM 3706 C C . LEU B 1 140 ? 7.094 8.555 22.844 1 78.75 140 LEU B C 1
ATOM 3708 O O . LEU B 1 140 ? 8.305 8.531 22.625 1 78.75 140 LEU B O 1
ATOM 3712 N N . HIS B 1 141 ? 6.66 9.055 23.922 1 72.88 141 HIS B N 1
ATOM 3713 C CA . HIS B 1 141 ? 7.484 9.758 24.891 1 72.88 141 HIS B CA 1
ATOM 3714 C C . HIS B 1 141 ? 8.148 8.781 25.859 1 72.88 141 HIS B C 1
ATOM 3716 O O . HIS B 1 141 ? 9.227 9.055 26.391 1 72.88 141 HIS B O 1
ATOM 3722 N N . SER B 1 142 ? 7.52 7.793 26.156 1 70.62 142 SER B N 1
ATOM 3723 C CA . SER B 1 142 ? 8.023 6.898 27.188 1 70.62 142 SER B CA 1
ATOM 3724 C C . SER B 1 142 ? 8.852 5.766 26.594 1 70.62 142 SER B C 1
ATOM 3726 O O . SER B 1 142 ? 9.867 5.363 27.172 1 70.62 142 SER B O 1
ATOM 3728 N N . GLU B 1 143 ? 8.406 5.23 25.516 1 67.88 143 GLU B N 1
ATOM 3729 C CA . GLU B 1 143 ? 8.961 3.965 25.047 1 67.88 143 GLU B CA 1
ATOM 3730 C C . GLU B 1 143 ? 9.391 4.059 23.578 1 67.88 143 GLU B C 1
ATOM 3732 O O . GLU B 1 143 ? 9.992 3.125 23.047 1 67.88 143 GLU B O 1
ATOM 3737 N N . GLY B 1 144 ? 9.219 5.145 23.047 1 65.06 144 GLY B N 1
ATOM 3738 C CA . GLY B 1 144 ? 9.305 5.105 21.594 1 65.06 144 GLY B CA 1
ATOM 3739 C C . GLY B 1 144 ? 10.734 5.152 21.078 1 65.06 144 GLY B C 1
ATOM 3740 O O . GLY B 1 144 ? 11 4.746 19.953 1 65.06 144 GLY B O 1
ATOM 3741 N N . GLY B 1 145 ? 11.727 5.332 21.984 1 71.88 145 GLY B N 1
ATOM 3742 C CA . GLY B 1 145 ? 13.125 5.355 21.594 1 71.88 145 GLY B CA 1
ATOM 3743 C C . GLY B 1 145 ? 13.336 5.816 20.156 1 71.88 145 GLY B C 1
ATOM 3744 O O . GLY B 1 145 ? 13.062 6.973 19.828 1 71.88 145 GLY B O 1
ATOM 3745 N N . ASP B 1 146 ? 13.508 4.852 19.203 1 78.88 146 ASP B N 1
ATOM 3746 C CA . ASP B 1 146 ? 13.781 5.098 17.797 1 78.88 146 ASP B CA 1
ATOM 3747 C C . ASP B 1 146 ? 12.586 5.742 17.109 1 78.88 146 ASP B C 1
ATOM 3749 O O . ASP B 1 146 ? 12.742 6.621 16.25 1 78.88 146 ASP B O 1
ATOM 3753 N N . SER B 1 147 ? 11.477 5.43 17.594 1 83.75 147 SER B N 1
ATOM 3754 C CA . SER B 1 147 ? 10.266 6 17.016 1 83.75 147 SER B CA 1
ATOM 3755 C C . SER B 1 147 ? 10.156 7.492 17.328 1 83.75 147 SER B C 1
ATOM 3757 O O . SER B 1 147 ? 9.727 8.273 16.469 1 83.75 147 SER B O 1
ATOM 3759 N N . ALA B 1 148 ? 10.539 7.773 18.469 1 76.94 148 ALA B N 1
ATOM 3760 C CA . ALA B 1 148 ? 10.5 9.18 18.859 1 76.94 148 ALA B CA 1
ATOM 3761 C C . ALA B 1 148 ? 11.469 10.008 18.016 1 76.94 148 ALA B C 1
ATOM 3763 O O . ALA B 1 148 ? 11.164 11.133 17.625 1 76.94 148 ALA B O 1
ATOM 3764 N N . ARG B 1 149 ? 12.562 9.453 17.766 1 81.5 149 ARG B N 1
ATOM 3765 C CA . ARG B 1 149 ? 13.57 10.133 16.953 1 81.5 149 ARG B CA 1
ATOM 3766 C C . ARG B 1 149 ? 13.078 10.336 15.531 1 81.5 149 ARG B C 1
ATOM 3768 O O . ARG B 1 149 ? 13.219 11.422 14.969 1 81.5 149 ARG B O 1
ATOM 3775 N N . VAL B 1 150 ? 12.562 9.281 14.969 1 86.81 150 VAL B N 1
ATOM 3776 C CA . VAL B 1 150 ? 12.023 9.367 13.617 1 86.81 150 VAL B CA 1
ATOM 3777 C C . VAL B 1 150 ? 10.883 10.383 13.57 1 86.81 150 VAL B C 1
ATOM 3779 O O . VAL B 1 150 ? 10.773 11.164 12.625 1 86.81 150 VAL B O 1
ATOM 3782 N N . PHE B 1 151 ? 10.078 10.352 14.602 1 82.19 151 PHE B N 1
ATOM 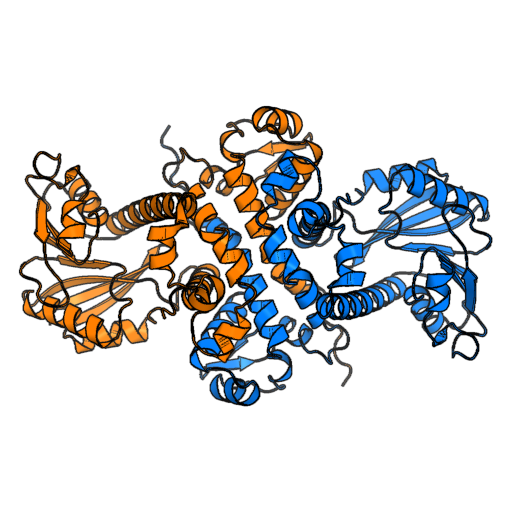3783 C CA . PHE B 1 151 ? 8.969 11.297 14.711 1 82.19 151 PHE B CA 1
ATOM 3784 C C . PHE B 1 151 ? 9.477 12.727 14.711 1 82.19 151 PHE B C 1
ATOM 3786 O O . PHE B 1 151 ? 8.992 13.57 13.945 1 82.19 151 PHE B O 1
ATOM 3793 N N . ASP B 1 152 ? 10.383 12.93 15.492 1 77.25 152 ASP B N 1
ATOM 3794 C CA . ASP B 1 152 ? 10.938 14.266 15.633 1 77.25 152 ASP B CA 1
ATOM 3795 C C . ASP B 1 152 ? 11.508 14.766 14.312 1 77.25 152 ASP B C 1
ATOM 3797 O O . ASP B 1 152 ? 11.258 15.906 13.914 1 77.25 152 ASP B O 1
ATOM 3801 N N . LYS B 1 153 ? 12.227 13.961 13.656 1 83.69 153 LYS B N 1
ATOM 3802 C CA . LYS B 1 153 ? 12.828 14.336 12.383 1 83.69 153 LYS B CA 1
ATOM 3803 C C . LYS B 1 153 ? 11.758 14.562 11.312 1 83.69 153 LYS B C 1
ATOM 3805 O O . LYS B 1 153 ? 11.836 15.516 10.539 1 83.69 153 LYS B O 1
ATOM 3810 N N . ALA B 1 154 ? 10.844 13.711 11.297 1 85.31 154 ALA B N 1
ATOM 3811 C CA . ALA B 1 154 ? 9.758 13.836 10.336 1 85.31 154 ALA B CA 1
ATOM 3812 C C . ALA B 1 154 ? 8.953 15.117 10.562 1 85.31 154 ALA B C 1
ATOM 3814 O O . ALA B 1 154 ? 8.656 15.844 9.617 1 85.31 154 ALA B O 1
ATOM 3815 N N . MET B 1 155 ? 8.578 15.344 11.812 1 77.81 155 MET B N 1
ATOM 3816 C CA . MET B 1 155 ? 7.789 16.531 12.141 1 77.81 155 MET B CA 1
ATOM 3817 C C . MET B 1 155 ? 8.57 17.797 11.859 1 77.81 155 MET B C 1
ATOM 3819 O O . MET B 1 155 ? 8.008 18.781 11.383 1 77.81 155 MET B O 1
ATOM 3823 N N . THR B 1 156 ? 9.836 17.75 12.148 1 76.94 156 THR B N 1
ATOM 3824 C CA . THR B 1 156 ? 10.688 18.906 11.883 1 76.94 156 THR B CA 1
ATOM 3825 C C . THR B 1 156 ? 10.75 19.203 10.391 1 76.94 156 THR B C 1
ATOM 3827 O O . THR B 1 156 ? 10.547 20.344 9.977 1 76.94 156 THR B O 1
ATOM 3830 N N . THR B 1 157 ? 10.953 18.203 9.633 1 81.56 157 THR B N 1
ATOM 3831 C CA . THR B 1 157 ? 11.016 18.375 8.188 1 81.56 157 THR B CA 1
ATOM 3832 C C . THR B 1 157 ? 9.664 18.828 7.629 1 81.56 157 THR B C 1
ATOM 3834 O O . THR B 1 157 ? 9.594 19.734 6.797 1 81.56 157 THR B O 1
ATOM 3837 N N . SER B 1 158 ? 8.695 18.188 8.078 1 80.56 158 SER B N 1
ATOM 3838 C CA . SER B 1 158 ? 7.344 18.531 7.629 1 80.56 158 SER B CA 1
ATOM 3839 C C . SER B 1 158 ? 6.996 19.969 7.98 1 80.56 158 SER B C 1
ATOM 3841 O O . SER B 1 158 ? 6.441 20.703 7.152 1 80.56 158 SER B O 1
ATOM 3843 N N . SER B 1 159 ? 7.301 20.312 9.156 1 77.81 159 SER B N 1
ATOM 3844 C CA . SER B 1 159 ? 7.004 21.656 9.617 1 77.81 159 SER B CA 1
ATOM 3845 C C . SER B 1 159 ? 7.773 22.703 8.812 1 77.81 159 SER B C 1
ATOM 3847 O O . SER B 1 159 ? 7.211 23.734 8.414 1 77.81 159 SER B O 1
ATOM 3849 N N . ARG B 1 160 ? 8.953 22.391 8.539 1 82.19 160 ARG B N 1
ATOM 3850 C CA . ARG B 1 160 ? 9.789 23.312 7.77 1 82.19 160 ARG B CA 1
ATOM 3851 C C . ARG B 1 160 ? 9.266 23.469 6.34 1 82.19 160 ARG B C 1
ATOM 3853 O O . ARG B 1 160 ? 9.188 24.578 5.812 1 82.19 160 ARG B O 1
ATOM 3860 N N . GLN B 1 161 ? 9 22.328 5.816 1 82.19 161 GLN B N 1
ATOM 3861 C CA . GLN B 1 161 ? 8.477 22.344 4.453 1 82.19 161 GLN B CA 1
ATOM 3862 C C . GLN B 1 161 ? 7.141 23.078 4.387 1 82.19 161 GLN B C 1
ATOM 3864 O O . GLN B 1 161 ? 6.922 23.906 3.494 1 82.19 161 GLN B O 1
ATOM 3869 N N . SER B 1 162 ? 6.355 22.766 5.25 1 83.38 162 SER B N 1
ATOM 3870 C CA . SER B 1 162 ? 5.043 23.406 5.297 1 83.38 162 SER B CA 1
ATOM 3871 C C . SER B 1 162 ? 5.168 24.906 5.539 1 83.38 162 SER B C 1
ATOM 3873 O O . SER B 1 162 ? 4.402 25.688 4.984 1 83.38 162 SER B O 1
ATOM 3875 N N . ALA B 1 163 ? 6.082 25.266 6.379 1 85.31 163 ALA B N 1
ATOM 3876 C CA . ALA B 1 163 ? 6.324 26.672 6.668 1 85.31 163 ALA B CA 1
ATOM 3877 C C . ALA B 1 163 ? 6.777 27.422 5.418 1 85.31 163 ALA B C 1
ATOM 3879 O O . ALA B 1 163 ? 6.312 28.531 5.148 1 85.31 163 ALA B O 1
ATOM 3880 N N . ARG B 1 164 ? 7.57 26.797 4.711 1 85.75 164 ARG B N 1
ATOM 3881 C CA . ARG B 1 164 ? 8.062 27.406 3.484 1 85.75 164 ARG B CA 1
ATOM 3882 C C . ARG B 1 164 ? 6.957 27.531 2.445 1 85.75 164 ARG B C 1
ATOM 3884 O O . ARG B 1 164 ? 6.816 28.578 1.802 1 85.75 164 ARG B O 1
ATOM 3891 N N . ASP B 1 165 ? 6.258 26.484 2.291 1 86.5 165 ASP B N 1
ATOM 3892 C CA . ASP B 1 165 ? 5.137 26.5 1.355 1 86.5 165 ASP B CA 1
ATOM 3893 C C . ASP B 1 165 ? 4.145 27.609 1.719 1 86.5 165 ASP B C 1
ATOM 3895 O O . ASP B 1 165 ? 3.639 28.312 0.841 1 86.5 165 ASP B O 1
ATOM 3899 N N . PHE B 1 166 ? 3.918 27.688 2.939 1 89.19 166 PHE B N 1
ATOM 3900 C CA . PHE B 1 166 ? 2.951 28.672 3.422 1 89.19 166 PHE B CA 1
ATOM 3901 C C . PHE B 1 166 ? 3.484 30.078 3.25 1 89.19 166 PHE B C 1
ATOM 3903 O O . PHE B 1 166 ? 2.742 30.984 2.859 1 89.19 166 PHE B O 1
ATOM 3910 N N . ALA B 1 167 ? 4.746 30.297 3.529 1 89.19 167 ALA B N 1
ATOM 3911 C CA . ALA B 1 167 ? 5.359 31.609 3.34 1 89.19 167 ALA B CA 1
ATOM 3912 C C . ALA B 1 167 ? 5.305 32.031 1.876 1 89.19 167 ALA B C 1
ATOM 3914 O O . ALA B 1 167 ? 5.121 33.219 1.572 1 89.19 167 ALA B O 1
ATOM 3915 N N . ASP B 1 168 ? 5.449 31.078 1.032 1 89.06 168 ASP B N 1
ATOM 3916 C CA . ASP B 1 168 ? 5.398 31.359 -0.399 1 89.06 168 ASP B CA 1
ATOM 3917 C C . ASP B 1 168 ? 3.971 31.656 -0.851 1 89.06 168 ASP B C 1
ATOM 3919 O O . ASP B 1 168 ? 3.758 32.406 -1.791 1 89.06 168 ASP B O 1
ATOM 3923 N N . TYR B 1 169 ? 3.098 31.094 -0.193 1 90.75 169 TYR B N 1
ATOM 3924 C CA . TYR B 1 169 ? 1.681 31.25 -0.503 1 90.75 169 TYR B CA 1
ATOM 3925 C C . TYR B 1 169 ? 1.171 32.625 -0.086 1 90.75 169 TYR B C 1
ATOM 3927 O O . TYR B 1 169 ? 0.391 33.25 -0.809 1 90.75 169 TYR B O 1
ATOM 3935 N N . LEU B 1 170 ? 1.618 33.156 1.054 1 92.81 170 LEU B N 1
ATOM 3936 C CA . LEU B 1 170 ? 1.024 34.312 1.712 1 92.81 170 LEU B CA 1
ATOM 3937 C C . LEU B 1 170 ? 1.463 35.594 1.035 1 92.81 170 LEU B C 1
ATOM 3939 O O . LEU B 1 170 ? 2.66 35.844 0.871 1 92.81 170 LEU B O 1
ATOM 3943 N N . ASP B 1 171 ? 0.516 36.312 0.603 1 92 171 ASP B N 1
ATOM 3944 C CA . ASP B 1 171 ? 0.74 37.688 0.185 1 92 171 ASP B CA 1
ATOM 3945 C C . ASP B 1 171 ? 0.666 38.625 1.376 1 92 171 ASP B C 1
ATOM 3947 O O . ASP B 1 171 ? -0.4 38.812 1.969 1 92 171 ASP B O 1
ATOM 3951 N N . LEU B 1 172 ? 1.758 39.281 1.679 1 94.19 172 LEU B N 1
ATOM 3952 C CA . LEU B 1 172 ? 1.812 40.125 2.879 1 94.19 172 LEU B CA 1
ATOM 3953 C C . LEU B 1 172 ? 1.805 41.594 2.516 1 94.19 172 LEU B C 1
ATOM 3955 O O . LEU B 1 172 ? 2.342 42.438 3.256 1 94.19 172 LEU B O 1
ATOM 3959 N N . THR B 1 173 ? 1.267 41.812 1.377 1 92.12 173 THR B N 1
ATOM 3960 C CA . THR B 1 173 ? 1.127 43.219 1.01 1 92.12 173 THR B CA 1
ATOM 3961 C C . THR B 1 173 ? 0.291 43.969 2.045 1 92.12 173 THR B C 1
ATOM 3963 O O . THR B 1 173 ? -0.827 43.562 2.363 1 92.12 173 THR B O 1
ATOM 3966 N N . GLY B 1 174 ? 0.797 45.031 2.627 1 92.38 174 GLY B N 1
ATOM 3967 C CA . GLY B 1 174 ? 0.08 45.875 3.574 1 92.38 174 GLY B CA 1
ATOM 3968 C C . GLY B 1 174 ? 0.068 45.312 4.98 1 92.38 174 GLY B C 1
ATOM 3969 O O . GLY B 1 17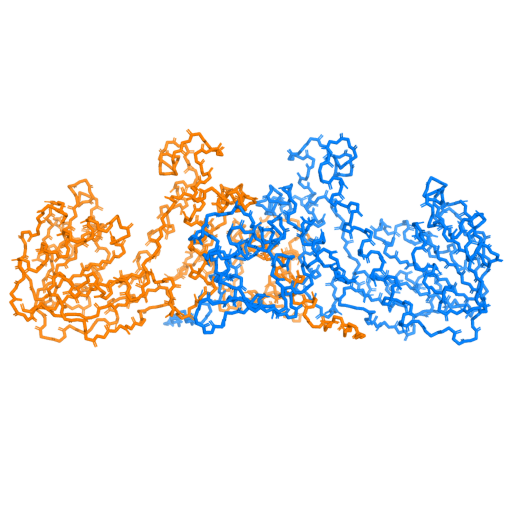4 ? -0.635 45.812 5.855 1 92.38 174 GLY B O 1
ATOM 3970 N N . ILE B 1 175 ? 0.793 44.281 5.238 1 96.19 175 ILE B N 1
ATOM 3971 C CA . ILE B 1 175 ? 0.862 43.625 6.551 1 96.19 175 ILE B CA 1
ATOM 3972 C C . ILE B 1 175 ? 2.176 44 7.234 1 96.19 175 ILE B C 1
ATOM 3974 O O . ILE B 1 175 ? 3.256 43.75 6.703 1 96.19 175 ILE B O 1
ATOM 3978 N N . ASP B 1 176 ? 2.066 44.531 8.414 1 96.88 176 ASP B N 1
ATOM 3979 C CA . ASP B 1 176 ? 3.256 44.938 9.156 1 96.88 176 ASP B CA 1
ATOM 3980 C C . ASP B 1 176 ? 3.531 44 10.32 1 96.88 176 ASP B C 1
ATOM 3982 O O . ASP B 1 176 ? 4.68 43.812 10.727 1 96.88 176 ASP B O 1
ATOM 3986 N N . THR B 1 177 ? 2.451 43.5 10.844 1 98 177 THR B N 1
ATOM 3987 C CA . THR B 1 177 ? 2.594 42.625 12.016 1 98 177 THR B CA 1
ATOM 3988 C C . THR B 1 177 ? 1.826 41.312 11.82 1 98 177 THR B C 1
ATOM 3990 O O . THR B 1 177 ? 0.74 41.312 11.234 1 98 177 THR B O 1
ATOM 3993 N N . VAL B 1 178 ? 2.447 40.25 12.312 1 98.06 178 VAL B N 1
ATOM 3994 C CA . VAL B 1 178 ? 1.834 38.938 12.203 1 98.06 178 VAL B CA 1
ATOM 3995 C C . VAL B 1 178 ? 1.954 38.188 13.531 1 98.06 178 VAL B C 1
ATOM 3997 O O . VAL B 1 178 ? 2.941 38.344 14.258 1 98.06 178 VAL B O 1
ATOM 4000 N N . VAL B 1 179 ? 0.965 37.438 13.883 1 98.19 179 VAL B N 1
ATOM 4001 C CA . VAL B 1 179 ? 1.048 36.531 15.023 1 98.19 179 VAL B CA 1
ATOM 4002 C C . VAL B 1 179 ? 0.783 35.094 14.57 1 98.19 179 VAL B C 1
ATOM 4004 O O . VAL B 1 179 ? -0.182 34.844 13.852 1 98.19 179 VAL B O 1
ATOM 4007 N N . ASP B 1 180 ? 1.672 34.219 14.898 1 97.56 180 ASP B N 1
ATOM 4008 C CA . ASP B 1 180 ? 1.548 32.781 14.688 1 97.56 180 ASP B CA 1
ATOM 4009 C C . ASP B 1 180 ? 1.016 32.062 15.945 1 97.56 180 ASP B C 1
ATOM 4011 O O . ASP B 1 180 ? 1.765 31.844 16.891 1 97.56 180 ASP B O 1
ATOM 4015 N N . ILE B 1 181 ? -0.244 31.766 15.898 1 96.69 181 ILE B N 1
ATOM 4016 C CA . ILE B 1 181 ? -0.937 31.203 17.047 1 96.69 181 ILE B CA 1
ATOM 4017 C C . ILE B 1 181 ? -0.747 29.688 17.078 1 96.69 181 ILE B C 1
ATOM 4019 O O . ILE B 1 181 ? -1.081 29 16.109 1 96.69 181 ILE B O 1
ATOM 4023 N N . GLY B 1 182 ? -0.299 29.188 18.281 1 93.5 182 GLY B N 1
ATOM 4024 C CA . GLY B 1 182 ? 0.024 27.766 18.328 1 93.5 182 GLY B CA 1
ATOM 4025 C C . GLY B 1 182 ? 1.112 27.375 17.344 1 93.5 182 GLY B C 1
ATOM 4026 O O . GLY B 1 182 ? 1.019 26.328 16.688 1 93.5 182 GLY B O 1
ATOM 4027 N N . GLY B 1 183 ? 2.104 28.188 17.203 1 91.25 183 GLY B N 1
ATOM 4028 C CA . GLY B 1 183 ? 3.062 28.078 16.125 1 91.25 183 GLY B CA 1
ATOM 4029 C C . GLY B 1 183 ? 4.18 27.094 16.406 1 91.25 183 GLY B C 1
ATOM 4030 O O . GLY B 1 183 ? 5.074 26.906 15.578 1 91.25 183 GLY B O 1
ATOM 4031 N N . GLY B 1 184 ? 4.176 26.484 17.688 1 89.31 184 GLY B N 1
ATOM 4032 C CA . GLY B 1 184 ? 5.199 25.5 18.031 1 89.31 184 GLY B CA 1
ATOM 4033 C C . GLY B 1 184 ? 6.59 26.109 18.109 1 89.31 184 GLY B C 1
ATOM 4034 O O . GLY B 1 184 ? 6.797 27.109 18.797 1 89.31 184 GLY B O 1
ATOM 4035 N N . GLN B 1 185 ? 7.5 25.562 17.312 1 88.38 185 GLN B N 1
ATOM 4036 C CA . GLN B 1 185 ? 8.867 26.062 17.328 1 88.38 185 GLN B CA 1
ATOM 4037 C C . GLN B 1 185 ? 8.992 27.344 16.516 1 88.38 185 GLN B C 1
ATOM 4039 O O . GLN B 1 185 ? 10.031 28.016 16.547 1 88.38 185 GLN B O 1
ATOM 4044 N N . GLY B 1 186 ? 7.992 27.703 15.828 1 93.12 186 GLY B N 1
ATOM 4045 C CA . GLY B 1 186 ? 7.961 28.984 15.164 1 93.12 186 GLY B CA 1
ATOM 4046 C C . GLY B 1 186 ? 8.578 28.953 13.773 1 93.12 186 GLY B C 1
ATOM 4047 O O . GLY B 1 186 ? 9.07 29.969 13.289 1 93.12 186 GLY B O 1
ATOM 4048 N N . HIS B 1 187 ? 8.484 27.812 13.094 1 90.62 187 HIS B N 1
ATOM 4049 C CA . HIS B 1 187 ? 9.086 27.688 11.773 1 90.62 187 HIS B CA 1
ATOM 4050 C C . HIS B 1 187 ? 8.367 28.562 10.758 1 90.62 187 HIS B C 1
ATOM 4052 O O . HIS B 1 187 ? 9 29.172 9.891 1 90.62 187 HIS B O 1
ATOM 4058 N N . VAL B 1 188 ? 7.066 28.641 10.875 1 93.25 188 VAL B N 1
ATOM 4059 C CA . VAL B 1 188 ? 6.293 29.484 9.977 1 93.25 188 VAL B CA 1
ATOM 4060 C C . VAL B 1 188 ? 6.684 30.953 10.18 1 93.25 188 VAL B C 1
ATOM 4062 O O . VAL B 1 188 ? 7.004 31.656 9.219 1 93.25 188 VAL B O 1
ATOM 4065 N N . LEU B 1 189 ? 6.715 31.344 11.375 1 95.75 189 LEU B N 1
ATOM 4066 C CA . LEU B 1 189 ? 7.043 32.719 11.688 1 95.75 189 LEU B CA 1
ATOM 4067 C C . LEU B 1 189 ? 8.453 33.062 11.211 1 95.75 189 LEU B C 1
ATOM 4069 O O . LEU B 1 189 ? 8.664 34.125 10.586 1 95.75 189 LEU B O 1
ATOM 4073 N N . ALA B 1 190 ? 9.359 32.219 11.531 1 95 190 ALA B N 1
ATOM 4074 C CA . ALA B 1 190 ? 10.734 32.438 11.117 1 95 190 ALA B CA 1
ATOM 4075 C C . ALA B 1 190 ? 10.836 32.594 9.602 1 95 190 ALA B C 1
ATOM 4077 O O . ALA B 1 190 ? 11.523 33.5 9.102 1 95 190 ALA B O 1
ATOM 4078 N N . SER B 1 191 ? 10.203 31.734 8.875 1 93.56 191 SER B N 1
ATOM 4079 C CA . SER B 1 191 ? 10.234 31.781 7.414 1 93.56 191 SER B CA 1
ATOM 4080 C C . SER B 1 191 ? 9.648 33.094 6.883 1 93.56 191 SER B C 1
ATOM 4082 O O . SER B 1 191 ? 10.18 33.656 5.938 1 93.56 191 SER B O 1
ATOM 4084 N N . LEU B 1 192 ? 8.578 33.531 7.449 1 95.56 192 LEU B N 1
ATOM 4085 C CA . LEU B 1 192 ? 7.938 34.781 7.035 1 95.56 192 LEU B CA 1
ATOM 4086 C C . LEU B 1 192 ? 8.852 35.969 7.301 1 95.56 192 LEU B C 1
ATOM 4088 O O . LEU B 1 192 ? 9 36.875 6.445 1 95.56 192 LEU B O 1
ATOM 4092 N N . LEU B 1 193 ? 9.445 35.969 8.453 1 96.44 193 LEU B N 1
ATOM 4093 C CA . LEU B 1 193 ? 10.32 37.062 8.828 1 96.44 193 LEU B CA 1
ATOM 4094 C C . LEU B 1 193 ? 11.562 37.094 7.945 1 96.44 193 LEU B C 1
ATOM 4096 O O . LEU B 1 193 ? 12.07 38.188 7.621 1 96.44 193 LEU B O 1
ATOM 4100 N N . GLU B 1 194 ? 12.023 35.938 7.59 1 93.94 194 GLU B N 1
ATOM 4101 C CA . GLU B 1 194 ? 13.164 35.875 6.68 1 93.94 194 GLU B CA 1
ATOM 4102 C C . GLU B 1 194 ? 12.805 36.438 5.305 1 93.94 194 GLU B C 1
ATOM 4104 O O . GLU B 1 194 ? 13.609 37.156 4.691 1 93.94 194 GLU B O 1
ATOM 4109 N N . LYS B 1 195 ? 11.727 36.156 4.867 1 92.94 195 LYS B N 1
ATOM 4110 C CA . LYS B 1 195 ? 11.297 36.531 3.527 1 92.94 195 LYS B CA 1
ATOM 4111 C C . LYS B 1 195 ? 10.914 38 3.473 1 92.94 195 LYS B C 1
ATOM 4113 O O . LYS B 1 195 ? 11.039 38.656 2.428 1 92.94 195 LYS B O 1
ATOM 4118 N N . HIS B 1 196 ? 10.453 38.531 4.605 1 95.25 196 HIS B N 1
ATOM 4119 C CA . HIS B 1 196 ? 9.961 39.906 4.645 1 95.25 196 HIS B CA 1
ATOM 4120 C C . HIS B 1 196 ? 10.672 40.719 5.727 1 95.25 196 HIS B C 1
ATOM 4122 O O . HIS B 1 196 ? 10.18 40.812 6.852 1 95.25 196 HIS B O 1
ATOM 4128 N N . PRO B 1 197 ? 11.633 41.438 5.332 1 94.56 197 PRO B N 1
ATOM 4129 C CA . PRO B 1 197 ? 12.5 42.125 6.301 1 94.56 197 PRO B CA 1
ATOM 4130 C C . PRO B 1 197 ? 11.758 43.188 7.102 1 94.56 197 PRO B C 1
ATOM 4132 O O . PRO B 1 197 ? 12.219 43.594 8.18 1 94.56 197 PRO B O 1
ATOM 4135 N N . ALA B 1 198 ? 10.727 43.656 6.645 1 95.62 198 ALA B N 1
ATOM 4136 C CA . ALA B 1 198 ? 10.016 44.719 7.328 1 95.62 198 ALA B CA 1
ATOM 4137 C C . ALA B 1 198 ? 8.953 44.156 8.266 1 95.62 198 ALA B C 1
ATOM 4139 O O . ALA B 1 198 ? 8.367 44.906 9.062 1 95.62 198 ALA B O 1
ATOM 4140 N N . LEU B 1 199 ? 8.727 42.938 8.266 1 97.38 199 LEU B N 1
ATOM 4141 C CA . LEU B 1 199 ? 7.648 42.281 9.016 1 97.38 199 LEU B CA 1
ATOM 4142 C C . LEU B 1 199 ? 8.047 42.062 10.477 1 97.38 199 LEU B C 1
ATOM 4144 O O . LEU B 1 199 ? 9.195 41.719 10.758 1 97.38 199 LEU B O 1
ATOM 4148 N N . HIS B 1 200 ? 7.148 42.344 11.383 1 98.19 200 HIS B N 1
ATOM 4149 C CA . HIS B 1 200 ? 7.305 42 12.789 1 98.19 200 HIS B CA 1
ATOM 4150 C C . HIS B 1 200 ? 6.367 40.875 13.188 1 98.19 200 HIS B C 1
ATOM 4152 O O . HIS B 1 200 ? 5.223 40.812 12.727 1 98.19 200 HIS B O 1
ATOM 4158 N N . GLY B 1 201 ? 6.93 40 13.984 1 97.94 201 GLY B N 1
ATOM 4159 C CA . GLY B 1 201 ? 6.137 38.781 14.25 1 97.94 201 GLY B CA 1
ATOM 4160 C C . GLY B 1 201 ? 6.07 38.438 15.727 1 97.94 201 GLY B C 1
ATOM 4161 O O . GLY B 1 201 ? 6.965 38.781 16.5 1 97.94 201 GLY B O 1
ATOM 4162 N N . THR B 1 202 ? 4.992 37.812 16.141 1 98.25 202 THR B N 1
ATOM 4163 C CA . THR B 1 202 ? 4.797 37.25 17.469 1 98.25 202 THR B CA 1
ATOM 4164 C C . THR B 1 202 ? 4.504 35.75 17.375 1 98.25 202 THR B C 1
ATOM 4166 O O . THR B 1 202 ? 3.738 35.312 16.516 1 98.25 202 THR B O 1
ATOM 4169 N N . LEU B 1 203 ? 5.184 34.969 18.172 1 98.12 203 LEU B N 1
ATOM 4170 C CA . LEU B 1 203 ? 4.887 33.531 18.344 1 98.12 203 LEU B CA 1
ATOM 4171 C C . LEU B 1 203 ? 4.145 33.312 19.656 1 98.12 203 LEU B C 1
ATOM 4173 O O . LEU B 1 203 ? 4.668 33.594 20.734 1 98.12 203 LEU B O 1
ATOM 4177 N N . LEU B 1 204 ? 2.916 32.844 19.531 1 97.5 204 LEU B N 1
ATOM 4178 C CA . LEU B 1 204 ? 2.109 32.531 20.703 1 97.5 204 LEU B CA 1
ATOM 4179 C C . LEU B 1 204 ? 1.904 31.016 20.828 1 97.5 204 LEU B C 1
ATOM 4181 O O . LEU B 1 204 ? 1.357 30.391 19.922 1 97.5 204 LEU B O 1
ATOM 4185 N N . ASP B 1 205 ? 2.373 30.422 21.875 1 95.44 205 ASP B N 1
ATOM 4186 C CA . ASP B 1 205 ? 2.168 29 22.188 1 95.44 205 ASP B CA 1
ATOM 4187 C C . ASP B 1 205 ? 2.322 28.75 23.688 1 95.44 205 ASP B C 1
ATOM 4189 O O . ASP B 1 205 ? 2.559 29.672 24.453 1 95.44 205 ASP B O 1
ATOM 4193 N N . LEU B 1 206 ? 2.029 27.578 24.141 1 91.81 206 LEU B N 1
ATOM 4194 C CA . LEU B 1 206 ? 2.189 27.203 25.547 1 91.81 206 LEU B CA 1
ATOM 4195 C C . LEU B 1 206 ? 3.609 27.484 26.016 1 91.81 206 LEU B C 1
ATOM 4197 O O . LEU B 1 206 ? 4.559 27.422 25.234 1 91.81 206 LEU B O 1
ATOM 4201 N N . PRO B 1 207 ? 3.762 27.75 27.312 1 91.69 207 PRO B N 1
ATOM 4202 C CA . PRO B 1 207 ? 5.059 28.156 27.859 1 91.69 207 PRO B CA 1
ATOM 4203 C C . PRO B 1 207 ? 6.168 27.156 27.547 1 91.69 207 PRO B C 1
ATOM 4205 O O . PRO B 1 207 ? 7.238 27.531 27.062 1 91.69 207 PRO B O 1
ATOM 4208 N N . LYS B 1 208 ? 5.902 25.922 27.719 1 85.81 208 LYS B N 1
ATOM 4209 C CA . LYS B 1 208 ? 6.906 24.891 27.469 1 85.81 208 LYS B CA 1
ATOM 4210 C C . LYS B 1 208 ? 7.289 24.828 26 1 85.81 208 LYS B C 1
ATOM 4212 O O . LYS B 1 208 ? 8.438 24.531 25.656 1 85.81 208 LYS B O 1
ATOM 4217 N N . VAL B 1 209 ? 6.359 25.109 25.141 1 85.12 209 VAL B N 1
ATOM 4218 C CA . VAL B 1 209 ? 6.586 25.031 23.703 1 85.12 209 VAL B CA 1
ATOM 4219 C C . VAL B 1 209 ? 7.41 26.234 23.25 1 85.12 209 VAL B C 1
ATOM 4221 O O . VAL B 1 209 ? 8.414 26.078 22.547 1 85.12 209 VAL B O 1
ATOM 4224 N N . VAL B 1 210 ? 7.086 27.438 23.703 1 90.62 210 VAL B N 1
ATOM 4225 C CA . VAL B 1 210 ? 7.762 28.672 23.328 1 90.62 210 VAL B CA 1
ATOM 4226 C C . VAL B 1 210 ? 9.203 28.641 23.812 1 90.62 210 VAL B C 1
ATOM 4228 O O . VAL B 1 210 ? 10.102 29.172 23.172 1 90.62 210 VAL B O 1
ATOM 4231 N N . ALA B 1 211 ? 9.391 27.922 24.922 1 90.06 211 ALA B N 1
ATOM 4232 C CA . ALA B 1 211 ? 10.734 27.797 25.469 1 90.06 211 ALA B CA 1
ATOM 4233 C C . ALA B 1 211 ? 11.664 27.062 24.5 1 90.06 211 ALA B C 1
ATOM 4235 O O . ALA B 1 211 ? 12.875 27.266 24.531 1 90.06 211 ALA B O 1
ATOM 4236 N N . GLY B 1 212 ? 11.109 26.266 23.656 1 88.5 212 GLY B N 1
ATOM 4237 C CA . GLY B 1 212 ? 11.883 25.531 22.672 1 88.5 212 GLY B CA 1
ATOM 4238 C C . GLY B 1 212 ? 11.789 26.109 21.266 1 88.5 212 GLY B C 1
ATOM 4239 O O . GLY B 1 212 ? 11.977 25.391 20.281 1 88.5 212 GLY B O 1
ATOM 4240 N N . ALA B 1 213 ? 11.5 27.391 21.172 1 92.25 213 ALA B N 1
ATOM 4241 C CA . ALA B 1 213 ? 11.328 28.047 19.875 1 92.25 213 ALA B CA 1
ATOM 4242 C C . ALA B 1 213 ? 12.625 28.031 19.062 1 92.25 213 ALA B C 1
ATOM 4244 O O . ALA B 1 213 ? 13.711 27.859 19.625 1 92.25 213 ALA B O 1
ATOM 4245 N N . ASP B 1 214 ? 12.484 28.109 17.781 1 91.69 214 ASP B N 1
ATOM 4246 C CA . ASP B 1 214 ? 13.602 28.234 16.844 1 91.69 214 ASP B CA 1
ATOM 4247 C C . ASP B 1 214 ? 14.641 29.219 17.375 1 91.69 214 ASP B C 1
ATOM 4249 O O . ASP B 1 214 ? 14.305 30.344 17.766 1 91.69 214 ASP B O 1
ATOM 4253 N N . PRO B 1 215 ? 15.898 28.891 17.406 1 93.06 215 PRO B N 1
ATOM 4254 C CA . PRO B 1 215 ? 16.953 29.766 17.922 1 93.06 215 PRO B CA 1
ATOM 4255 C C . PRO B 1 215 ? 16.969 31.125 17.203 1 93.06 215 PRO B C 1
ATOM 4257 O O . PRO B 1 215 ? 17.359 32.125 17.812 1 93.06 215 PRO B O 1
ATOM 4260 N N . ARG B 1 216 ? 16.578 31.281 16 1 93.75 216 ARG B N 1
ATOM 4261 C CA . ARG B 1 216 ? 16.562 32.531 15.25 1 93.75 216 ARG B CA 1
ATOM 4262 C C . ARG B 1 216 ? 15.602 33.531 15.875 1 93.75 216 ARG B C 1
ATOM 4264 O O . ARG B 1 216 ? 15.758 34.75 15.703 1 93.75 216 ARG B O 1
ATOM 4271 N N . LEU B 1 217 ? 14.602 32.969 16.609 1 96.94 217 LEU B N 1
ATOM 4272 C CA . LEU B 1 217 ? 13.539 33.812 17.156 1 96.94 217 LEU B CA 1
ATOM 4273 C C . LEU B 1 217 ? 13.836 34.188 18.594 1 96.94 217 LEU B C 1
ATOM 4275 O O . LEU B 1 217 ? 13.203 35.094 19.141 1 96.94 217 LEU B O 1
ATOM 4279 N N . ARG B 1 218 ? 14.711 33.5 19.172 1 95.88 218 ARG B N 1
ATOM 4280 C CA . ARG B 1 218 ? 15.023 33.688 20.578 1 95.88 218 ARG B CA 1
ATOM 4281 C C . ARG B 1 218 ? 15.984 34.875 20.781 1 95.88 218 ARG B C 1
ATOM 4283 O O . ARG B 1 218 ? 16.516 35.406 19.812 1 95.88 218 ARG B O 1
ATOM 4290 N N . ASP B 1 219 ? 16.078 35.188 22.062 1 92.62 219 ASP B N 1
ATOM 4291 C CA . ASP B 1 219 ? 17 36.25 22.391 1 92.62 219 ASP B CA 1
ATOM 4292 C C . ASP B 1 219 ? 18.391 36 21.797 1 92.62 219 ASP B C 1
ATOM 4294 O O . ASP B 1 219 ? 18.953 34.938 21.969 1 92.62 219 ASP B O 1
ATOM 4298 N N . GLY B 1 220 ? 18.891 37 21.172 1 93.44 220 GLY B N 1
ATOM 4299 C CA . GLY B 1 220 ? 20.203 36.906 20.562 1 93.44 220 GLY B CA 1
ATOM 4300 C C . GLY B 1 220 ? 20.172 36.281 19.188 1 93.44 220 GLY B C 1
ATOM 4301 O O . GLY B 1 220 ? 21.203 36.219 18.5 1 93.44 220 GLY B O 1
ATOM 4302 N N . GLY B 1 221 ? 19.047 35.875 18.766 1 95.25 221 GLY B N 1
ATOM 4303 C CA . GLY B 1 221 ? 18.922 35.25 17.453 1 95.25 221 GLY B CA 1
ATOM 4304 C C . GLY B 1 221 ? 18.844 36.281 16.328 1 95.25 221 GLY B C 1
ATOM 4305 O O . GLY B 1 221 ? 18.656 37.469 16.578 1 95.25 221 GLY B O 1
ATOM 4306 N N . ALA B 1 222 ? 18.953 35.812 15.031 1 96.5 222 ALA B N 1
ATOM 4307 C CA . ALA B 1 222 ? 19.031 36.656 13.836 1 96.5 222 ALA B CA 1
ATOM 4308 C C . ALA B 1 222 ? 17.734 37.438 13.633 1 96.5 222 ALA B C 1
ATOM 4310 O O . ALA B 1 222 ? 17.734 38.531 13.023 1 96.5 222 ALA B O 1
ATOM 4311 N N . LEU B 1 223 ? 16.625 36.938 14.211 1 97.44 223 LEU B N 1
ATOM 4312 C CA . LEU B 1 223 ? 15.32 37.562 13.984 1 97.44 223 LEU B CA 1
ATOM 4313 C C . LEU B 1 223 ? 14.766 38.156 15.281 1 97.44 223 LEU B C 1
ATOM 4315 O O . LEU B 1 223 ? 13.633 38.625 15.312 1 97.44 223 LEU B O 1
ATOM 4319 N N . ALA B 1 224 ? 15.523 38.125 16.312 1 96.19 224 ALA B N 1
ATOM 4320 C CA . ALA B 1 224 ? 15.07 38.438 17.656 1 96.19 224 ALA B CA 1
ATOM 4321 C C . ALA B 1 224 ? 14.547 39.844 17.766 1 96.19 224 ALA B C 1
ATOM 4323 O O . ALA B 1 224 ? 13.609 40.125 18.516 1 96.19 224 ALA B O 1
ATOM 4324 N N . ASP B 1 225 ? 15.102 40.719 17 1 96.5 225 ASP B N 1
ATOM 4325 C CA . ASP B 1 225 ? 14.742 42.125 17.094 1 96.5 225 ASP B CA 1
ATOM 4326 C C . ASP B 1 225 ? 13.336 42.375 16.547 1 96.5 225 ASP B C 1
ATOM 4328 O O . ASP B 1 225 ? 12.719 43.406 16.859 1 96.5 225 ASP B O 1
ATOM 4332 N N . ARG B 1 226 ? 12.852 41.5 15.742 1 97.62 226 ARG B N 1
ATOM 4333 C CA . ARG B 1 226 ? 11.539 41.688 15.117 1 97.62 226 ARG B CA 1
ATOM 4334 C C . ARG B 1 226 ? 10.562 40.594 15.578 1 97.62 226 ARG B C 1
ATOM 4336 O O . ARG B 1 226 ? 9.453 40.5 15.047 1 97.62 226 ARG B O 1
ATOM 4343 N N . ALA B 1 227 ? 10.992 39.781 16.516 1 97.44 227 ALA B N 1
ATOM 4344 C CA . ALA B 1 227 ? 10.164 38.656 16.969 1 97.44 227 ALA B CA 1
ATOM 4345 C C . ALA B 1 227 ? 9.875 38.75 18.453 1 97.44 227 ALA B C 1
ATOM 4347 O O . ALA B 1 227 ? 10.742 39.156 19.234 1 97.44 227 ALA B O 1
ATOM 4348 N N . ARG B 1 228 ? 8.719 38.469 18.797 1 97.44 228 ARG B N 1
ATOM 4349 C CA . ARG B 1 228 ? 8.312 38.375 20.188 1 97.44 228 ARG B CA 1
ATOM 4350 C C . ARG B 1 228 ? 7.758 37 20.516 1 97.44 228 ARG B C 1
ATOM 4352 O O . ARG B 1 228 ? 6.957 36.469 19.75 1 97.44 228 ARG B O 1
ATOM 4359 N N . LEU B 1 229 ? 8.219 36.406 21.578 1 97.56 229 LEU B N 1
ATOM 4360 C CA . LEU B 1 229 ? 7.707 35.125 22.078 1 97.56 229 LEU B CA 1
ATOM 4361 C C . LEU B 1 229 ? 6.723 35.375 23.219 1 97.56 229 LEU B C 1
ATOM 4363 O O . LEU B 1 229 ? 7.059 36 24.219 1 97.56 229 LEU B O 1
ATOM 4367 N N . VAL B 1 230 ? 5.562 34.875 23.094 1 97.31 230 VAL B N 1
ATOM 4368 C CA . VAL B 1 230 ? 4.508 35.094 24.078 1 97.31 230 VAL B CA 1
ATOM 4369 C C . VAL B 1 230 ? 3.979 33.75 24.578 1 97.31 230 VAL B C 1
ATOM 4371 O O . VAL B 1 230 ? 3.168 33.094 23.922 1 97.31 230 VAL B O 1
ATOM 4374 N N . PRO B 1 231 ? 4.434 33.281 25.797 1 96.31 231 PRO B N 1
ATOM 4375 C CA . PRO B 1 231 ? 3.859 32.062 26.375 1 96.31 231 PRO B CA 1
ATOM 4376 C C . PRO B 1 231 ? 2.385 32.219 26.734 1 96.31 231 PRO B C 1
ATOM 4378 O O . PRO B 1 231 ? 2.01 33.219 27.391 1 96.31 231 PRO B O 1
ATOM 4381 N N . GLY B 1 232 ? 1.542 31.391 26.234 1 94.25 232 GLY B N 1
ATOM 4382 C CA . GLY B 1 232 ? 0.122 31.438 26.547 1 94.25 232 GLY B CA 1
ATOM 4383 C C . GLY B 1 232 ? -0.681 30.359 25.859 1 94.25 232 GLY B C 1
ATOM 4384 O O . GLY B 1 232 ? -0.178 29.688 24.953 1 94.25 232 GLY B O 1
ATOM 4385 N N . ASP B 1 233 ? -1.878 30.125 26.359 1 93.81 233 ASP B N 1
ATOM 4386 C CA . ASP B 1 233 ? -2.857 29.203 25.781 1 93.81 233 ASP B CA 1
ATOM 4387 C C . ASP B 1 233 ? -3.898 29.969 24.969 1 93.81 233 ASP B C 1
ATOM 4389 O O . ASP B 1 233 ? -4.719 30.703 25.516 1 93.81 233 ASP B O 1
ATOM 4393 N N . CYS B 1 234 ? -3.857 29.719 23.672 1 95.19 234 CYS B N 1
ATOM 4394 C CA . CYS B 1 234 ? -4.723 30.484 22.781 1 95.19 234 CYS B CA 1
ATOM 4395 C C . CYS B 1 234 ? -6.191 30.172 23.047 1 95.19 234 CYS B C 1
ATOM 4397 O O . CYS B 1 234 ? -7.074 30.922 22.625 1 95.19 234 CYS B O 1
ATOM 4399 N N . ARG B 1 235 ? -6.496 29.016 23.719 1 93.62 235 ARG B N 1
ATOM 4400 C CA . ARG B 1 235 ? -7.867 28.656 24.078 1 93.62 235 ARG B CA 1
ATOM 4401 C C . ARG B 1 235 ? -8.383 29.531 25.219 1 93.62 235 ARG B C 1
ATOM 4403 O O . ARG B 1 235 ? -9.594 29.625 25.422 1 93.62 235 ARG B O 1
ATOM 4410 N N . VAL B 1 236 ? -7.441 30.109 25.891 1 95.31 236 VAL B N 1
ATOM 4411 C CA . VAL B 1 236 ? -7.785 30.953 27.031 1 95.31 236 VAL B CA 1
ATOM 4412 C C . VAL B 1 236 ? -7.77 32.406 26.625 1 95.31 236 VAL B C 1
ATOM 4414 O O . VAL B 1 236 ? -8.719 33.156 26.906 1 95.31 236 VAL B O 1
ATOM 4417 N N . ASP B 1 237 ? -6.664 32.812 26.031 1 95.62 237 ASP B N 1
ATOM 4418 C CA . ASP B 1 237 ? -6.523 34.219 25.656 1 95.62 237 ASP B CA 1
ATOM 4419 C C . ASP B 1 237 ? -5.48 34.375 24.562 1 95.62 237 ASP B C 1
ATOM 4421 O O . ASP B 1 237 ? -4.574 33.562 24.422 1 95.62 237 ASP B O 1
ATOM 4425 N N . ILE B 1 238 ? -5.715 35.375 23.688 1 96.88 238 ILE B N 1
ATOM 4426 C CA . ILE B 1 238 ? -4.738 35.844 22.703 1 96.88 238 ILE B CA 1
ATOM 4427 C C . ILE B 1 238 ? -4.43 37.312 22.906 1 96.88 238 ILE B C 1
ATOM 4429 O O . ILE B 1 238 ? -5.062 38.188 22.297 1 96.88 238 ILE B O 1
ATOM 4433 N N . PRO B 1 239 ? -3.375 37.531 23.719 1 95.62 239 PRO B N 1
ATOM 4434 C CA . PRO B 1 239 ? -3.094 38.906 24.156 1 95.62 239 PRO B CA 1
ATOM 4435 C C . PRO B 1 239 ? -2.203 39.656 23.188 1 95.62 239 PRO B C 1
ATOM 4437 O O . PRO B 1 239 ? -1.272 40.344 23.594 1 95.62 239 PRO B O 1
ATOM 4440 N N . VAL B 1 240 ? -2.426 39.562 21.922 1 96 240 VAL B N 1
ATOM 4441 C CA . VAL B 1 240 ? -1.587 40.188 20.906 1 96 240 VAL B CA 1
ATOM 4442 C C . VAL B 1 240 ? -2.465 40.812 19.812 1 96 240 VAL B C 1
ATOM 4444 O O . VAL B 1 240 ? -3.391 40.156 19.312 1 96 240 VAL B O 1
ATOM 4447 N N . ARG B 1 241 ? -2.221 42.062 19.516 1 96.56 241 ARG B N 1
ATOM 4448 C CA . ARG B 1 241 ? -2.854 42.688 18.359 1 96.56 241 ARG B CA 1
ATOM 4449 C C . ARG B 1 241 ? -1.925 42.688 17.156 1 96.56 241 ARG B C 1
ATOM 4451 O O . ARG B 1 241 ? -0.738 43 17.266 1 96.56 241 ARG B O 1
ATOM 4458 N N . ALA B 1 242 ? -2.461 42.25 16.016 1 97.62 242 ALA B N 1
ATOM 4459 C CA . ALA B 1 242 ? -1.68 42.156 14.797 1 97.62 242 ALA B CA 1
ATOM 4460 C C . ALA B 1 242 ? -2.549 42.406 13.562 1 97.62 242 ALA B C 1
ATOM 4462 O O . ALA B 1 242 ? -3.777 42.469 13.664 1 97.62 242 ALA B O 1
ATOM 4463 N N . ASP B 1 243 ? -1.861 42.625 12.414 1 97.5 243 ASP B N 1
ATOM 4464 C CA . ASP B 1 243 ? -2.549 42.781 11.133 1 97.5 243 ASP B CA 1
ATOM 4465 C C . ASP B 1 243 ? -2.99 41.406 10.594 1 97.5 243 ASP B C 1
ATOM 4467 O O . ASP B 1 243 ? -3.992 41.312 9.883 1 97.5 243 ASP B O 1
ATOM 4471 N N . LEU B 1 244 ? -2.242 40.406 10.898 1 98 244 LEU B N 1
ATOM 4472 C CA . LEU B 1 244 ? -2.471 39.062 10.383 1 98 244 LEU B CA 1
ATOM 4473 C C . LEU B 1 244 ? -2.34 38 11.492 1 98 244 LEU B C 1
ATOM 4475 O O . LEU B 1 244 ? -1.358 38 12.242 1 98 244 LEU B O 1
ATOM 4479 N N . TYR B 1 245 ? -3.365 37.156 11.625 1 98.44 245 TYR B N 1
ATOM 4480 C CA . TYR B 1 245 ? -3.381 36.031 12.547 1 98.44 245 TYR B CA 1
ATOM 4481 C C . TYR B 1 245 ? -3.291 34.719 11.781 1 98.44 245 TYR B C 1
ATOM 4483 O O . TYR B 1 245 ? -4.094 34.469 10.883 1 98.44 245 TYR B O 1
ATOM 4491 N N . ILE B 1 246 ? -2.311 33.938 12.156 1 97.69 246 ILE B N 1
ATOM 4492 C CA . ILE B 1 246 ? -2.121 32.625 11.523 1 97.69 246 ILE B CA 1
ATOM 4493 C C . ILE B 1 246 ? -2.438 31.516 12.516 1 97.69 246 ILE B C 1
ATOM 4495 O O . ILE B 1 246 ? -1.948 31.531 13.648 1 97.69 246 ILE B O 1
ATOM 4499 N N . ILE B 1 247 ? -3.287 30.594 12.109 1 95.88 247 ILE B N 1
ATOM 4500 C CA . ILE B 1 247 ? -3.598 29.391 12.867 1 95.88 247 ILE B CA 1
ATOM 4501 C C . ILE B 1 247 ? -3.375 28.156 11.984 1 95.88 247 ILE B C 1
ATOM 4503 O O . ILE B 1 247 ? -4.203 27.844 11.125 1 95.88 247 ILE B O 1
ATOM 4507 N N . LYS B 1 248 ? -2.297 27.469 12.305 1 91.56 248 LYS B N 1
ATOM 4508 C CA . LYS B 1 248 ? -1.946 26.359 11.414 1 91.56 248 LYS B CA 1
ATOM 4509 C C . LYS B 1 248 ? -1.946 25.031 12.164 1 91.56 248 LYS B C 1
ATOM 4511 O O . LYS B 1 248 ? -1.166 24.844 13.102 1 91.56 248 LYS B O 1
ATOM 4516 N N . ASN B 1 249 ? -2.787 24.125 11.781 1 82.12 249 ASN B N 1
ATOM 4517 C CA . ASN B 1 249 ? -2.793 22.719 12.148 1 82.12 249 ASN B CA 1
ATOM 4518 C C . ASN B 1 249 ? -2.99 22.531 13.648 1 82.12 249 ASN B C 1
ATOM 4520 O O . ASN B 1 249 ? -2.359 21.656 14.258 1 82.12 249 ASN B O 1
ATOM 4524 N N . ILE B 1 250 ? -3.748 23.391 14.32 1 80.12 250 ILE B N 1
ATOM 4525 C CA . ILE B 1 250 ? -3.922 23.203 15.758 1 80.12 250 ILE B CA 1
ATOM 4526 C C . ILE B 1 250 ? -5.41 23.125 16.094 1 80.12 250 ILE B C 1
ATOM 4528 O O . ILE B 1 250 ? -5.785 22.906 17.25 1 80.12 250 ILE B O 1
ATOM 4532 N N . LEU B 1 251 ? -6.285 23.312 15.078 1 78.75 251 LEU B N 1
ATOM 4533 C CA . LEU B 1 251 ? -7.715 23.359 15.367 1 78.75 251 LEU B CA 1
ATOM 4534 C C . LEU B 1 251 ? -8.328 21.953 15.305 1 78.75 251 LEU B C 1
ATOM 4536 O O . LEU B 1 251 ? -9.539 21.812 15.109 1 78.75 251 LEU B O 1
ATOM 4540 N N . GLU B 1 252 ? -7.434 20.969 15.281 1 67.06 252 GLU B N 1
ATOM 4541 C CA . GLU B 1 252 ? -7.898 19.594 15.273 1 67.06 252 GLU B CA 1
ATOM 4542 C C . GLU B 1 252 ? -8.312 19.141 16.672 1 67.06 252 GLU B C 1
ATOM 4544 O O . GLU B 1 252 ? -8.117 17.984 17.047 1 67.06 252 GLU B O 1
ATOM 4549 N N . TRP B 1 253 ? -8.836 20.109 17.438 1 63.19 253 TRP B N 1
ATOM 4550 C CA . TRP B 1 253 ? -9.375 19.859 18.781 1 63.19 253 TRP B CA 1
ATOM 4551 C C . TRP B 1 253 ? -10.883 19.594 18.703 1 63.19 253 TRP B C 1
ATOM 4553 O O . TRP B 1 253 ? -11.438 19.438 17.625 1 63.19 253 TRP B O 1
ATOM 4563 N N . ASP B 1 254 ? -11.43 19.344 19.891 1 68.06 254 ASP B N 1
ATOM 4564 C CA . ASP B 1 254 ? -12.891 19.312 19.984 1 68.06 254 ASP B CA 1
ATOM 4565 C C . ASP B 1 254 ? -13.484 20.641 19.547 1 68.06 254 ASP B C 1
ATOM 4567 O O . ASP B 1 254 ? -12.805 21.672 19.562 1 68.06 254 ASP B O 1
ATOM 4571 N N . ASP B 1 255 ? -14.695 20.609 19.094 1 76.38 255 ASP B N 1
ATOM 4572 C CA . ASP B 1 255 ? -15.383 21.797 18.562 1 76.38 255 ASP B CA 1
ATOM 4573 C C . ASP B 1 255 ? -15.359 22.938 19.578 1 76.38 255 ASP B C 1
ATOM 4575 O O . ASP B 1 255 ? -15.195 24.094 19.203 1 76.38 255 ASP B O 1
ATOM 4579 N N . ASP B 1 256 ? -15.445 22.594 20.781 1 82.62 256 ASP B N 1
ATOM 4580 C CA . ASP B 1 256 ? -15.484 23.641 21.812 1 82.62 256 ASP B CA 1
ATOM 4581 C C . ASP B 1 256 ? -14.156 24.391 21.891 1 82.62 256 ASP B C 1
ATOM 4583 O O . ASP B 1 256 ? -14.133 25.609 21.969 1 82.62 256 ASP B O 1
ATOM 4587 N N . SER B 1 257 ? -13.102 23.625 21.859 1 83.31 257 SER B N 1
ATOM 4588 C CA . SER B 1 257 ? -11.773 24.234 21.906 1 83.31 257 SER B CA 1
ATOM 4589 C C . SER B 1 257 ? -11.516 25.094 20.656 1 83.31 257 SER B C 1
ATOM 4591 O O . SER B 1 257 ? -10.93 26.172 20.75 1 83.31 257 SER B O 1
ATOM 4593 N N . THR B 1 258 ? -11.922 24.625 19.562 1 88.56 258 THR B N 1
ATOM 4594 C CA . THR B 1 258 ? -11.789 25.359 18.312 1 88.56 258 THR B CA 1
ATOM 4595 C C . THR B 1 258 ? -12.578 26.672 18.359 1 88.56 258 THR B C 1
ATOM 4597 O O . THR B 1 258 ? -12.062 27.734 18.016 1 88.56 258 THR B O 1
ATOM 4600 N N . ARG B 1 259 ? -13.758 26.609 18.875 1 92 259 ARG B N 1
ATOM 4601 C CA . ARG B 1 259 ? -14.625 27.781 18.984 1 92 259 ARG B CA 1
ATOM 4602 C C . ARG B 1 259 ? -14.008 28.828 19.906 1 92 259 ARG B C 1
ATOM 4604 O O . ARG B 1 259 ? -14 30.016 19.594 1 92 259 ARG B O 1
ATOM 4611 N N . ARG B 1 260 ? -13.492 28.359 21 1 93.25 260 ARG B N 1
ATOM 4612 C CA . ARG B 1 260 ? -12.875 29.266 21.969 1 93.25 260 ARG B CA 1
ATOM 4613 C C . ARG B 1 260 ? -11.68 29.984 21.344 1 93.25 260 ARG B C 1
ATOM 4615 O O . ARG B 1 260 ? -11.531 31.203 21.5 1 93.25 260 ARG B O 1
ATOM 4622 N N . THR B 1 261 ? -10.852 29.281 20.672 1 94.88 261 THR B N 1
ATOM 4623 C CA . THR B 1 261 ? -9.664 29.875 20.062 1 94.88 261 THR B CA 1
ATOM 4624 C C . THR B 1 261 ? -10.055 30.906 19.016 1 94.88 261 THR B C 1
ATOM 4626 O O . THR B 1 261 ? -9.508 32 19 1 94.88 261 THR B O 1
ATOM 4629 N N . LEU B 1 262 ? -10.969 30.578 18.172 1 96.56 262 LEU B N 1
ATOM 4630 C CA . LEU B 1 262 ? -11.406 31.484 17.109 1 96.56 262 LEU B CA 1
ATOM 4631 C C . LEU B 1 262 ? -12.062 32.719 17.719 1 96.56 262 LEU B C 1
ATOM 4633 O O . LEU B 1 262 ? -11.859 33.844 17.234 1 96.56 262 LEU B O 1
ATOM 4637 N N . ALA B 1 263 ? -12.844 32.531 18.734 1 96.75 263 ALA B N 1
ATOM 4638 C CA . ALA B 1 263 ? -13.461 33.656 19.438 1 96.75 263 ALA B CA 1
ATOM 4639 C C . ALA B 1 263 ? -12.398 34.562 20.016 1 96.75 263 ALA B C 1
ATOM 4641 O O . ALA B 1 263 ? -12.562 35.812 20 1 96.75 263 ALA B O 1
ATOM 4642 N N . ASN B 1 264 ? -11.398 33.969 20.594 1 97.56 264 ASN B N 1
ATOM 4643 C CA . ASN B 1 264 ? -10.312 34.75 21.172 1 97.56 264 ASN B CA 1
ATOM 4644 C C . ASN B 1 264 ? -9.57 35.562 20.109 1 97.56 264 ASN B C 1
ATOM 4646 O O . ASN B 1 264 ? -9.102 36.688 20.375 1 97.56 264 ASN B O 1
ATOM 4650 N N . VAL B 1 265 ? -9.406 35.062 18.891 1 97.5 265 VAL B N 1
ATOM 4651 C CA . VAL B 1 265 ? -8.797 35.781 17.781 1 97.5 265 VAL B CA 1
ATOM 4652 C C . VAL B 1 265 ? -9.648 37 17.453 1 97.5 265 VAL B C 1
ATOM 4654 O O . VAL B 1 265 ? -9.117 38.125 17.312 1 97.5 265 VAL B O 1
ATOM 4657 N N . VAL B 1 266 ? -10.938 36.812 17.359 1 97.44 266 VAL B N 1
ATOM 4658 C CA . VAL B 1 266 ? -11.852 37.906 17 1 97.44 266 VAL B CA 1
ATOM 4659 C C . VAL B 1 266 ? -11.844 38.969 18.078 1 97.44 266 VAL B C 1
ATOM 4661 O O . VAL B 1 266 ? -11.914 40.156 17.781 1 97.44 266 VAL B O 1
ATOM 4664 N N . ALA B 1 267 ? -11.75 38.469 19.328 1 97 267 ALA B N 1
ATOM 4665 C CA . ALA B 1 267 ? -11.719 39.406 20.453 1 97 267 ALA B CA 1
ATOM 4666 C C . ALA B 1 267 ? -10.445 40.25 20.438 1 97 267 ALA B C 1
ATOM 4668 O O . ALA B 1 267 ? -10.453 41.406 20.812 1 97 267 ALA B O 1
ATOM 4669 N N . ALA B 1 268 ? -9.375 39.719 20.016 1 96.88 268 ALA B N 1
ATOM 4670 C CA . ALA B 1 268 ? -8.07 40.344 20.047 1 96.88 268 ALA B CA 1
ATOM 4671 C C . ALA B 1 268 ? -7.887 41.25 18.828 1 96.88 268 ALA B C 1
ATOM 4673 O O . ALA B 1 268 ? -7.188 42.281 18.906 1 96.88 268 ALA B O 1
ATOM 4674 N N . ALA B 1 269 ? -8.438 40.938 17.75 1 97 269 ALA B N 1
ATOM 4675 C CA . ALA B 1 269 ? -8.148 41.562 16.469 1 97 269 ALA B CA 1
ATOM 4676 C C . ALA B 1 269 ? -9 42.812 16.234 1 97 269 ALA B C 1
ATOM 4678 O O . ALA B 1 269 ? -10.102 42.906 16.781 1 97 269 ALA B O 1
ATOM 4679 N N . ARG B 1 270 ? -8.484 43.75 15.461 1 95.75 270 ARG B N 1
ATOM 4680 C CA . ARG B 1 270 ? -9.297 44.875 14.969 1 95.75 270 ARG B CA 1
ATOM 4681 C C . ARG B 1 270 ? -10.203 44.406 13.82 1 95.75 270 ARG B C 1
ATOM 4683 O O . ARG B 1 270 ? -9.867 43.469 13.094 1 95.75 270 ARG B O 1
ATOM 4690 N N . PRO B 1 271 ? -11.328 45.125 13.734 1 95.69 271 PRO B N 1
ATOM 4691 C CA . PRO B 1 271 ? -12.141 44.812 12.555 1 95.69 271 PRO B CA 1
ATOM 4692 C C . PRO B 1 271 ? -11.344 44.938 11.25 1 95.69 271 PRO B C 1
ATOM 4694 O O . PRO B 1 271 ? -10.539 45.875 11.094 1 95.69 271 PRO B O 1
ATOM 4697 N N . GLY B 1 272 ? -11.508 43.938 10.43 1 94.94 272 GLY B N 1
ATOM 4698 C CA . GLY B 1 272 ? -10.828 43.969 9.148 1 94.94 272 GLY B CA 1
ATOM 4699 C C . GLY B 1 272 ? -9.492 43.25 9.164 1 94.94 272 GLY B C 1
ATOM 4700 O O . GLY B 1 272 ? -8.898 43 8.117 1 94.94 272 GLY B O 1
ATOM 4701 N N . ALA B 1 273 ? -9.055 42.906 10.359 1 96.5 273 ALA B N 1
ATOM 4702 C CA . ALA B 1 273 ? -7.797 42.188 10.445 1 96.5 273 ALA B CA 1
ATOM 4703 C C . ALA B 1 273 ? -7.871 40.875 9.68 1 96.5 273 ALA B C 1
ATOM 4705 O O . ALA B 1 273 ? -8.922 40.219 9.633 1 96.5 273 ALA B O 1
ATOM 4706 N N . ARG B 1 274 ? -6.715 40.469 9.102 1 97.69 274 ARG B N 1
ATOM 4707 C CA . ARG B 1 274 ? -6.633 39.25 8.305 1 97.69 274 ARG B CA 1
ATOM 4708 C C . ARG B 1 274 ? -6.383 38.031 9.188 1 97.69 274 ARG B C 1
ATOM 4710 O O . ARG B 1 274 ? -5.578 38.062 10.117 1 97.69 274 ARG B O 1
ATOM 4717 N N . VAL B 1 275 ? -7.16 36.969 8.93 1 98 275 VAL B N 1
ATOM 4718 C CA . VAL B 1 275 ? -6.988 35.688 9.609 1 98 275 VAL B CA 1
ATOM 4719 C C . VAL B 1 275 ? -6.812 34.562 8.578 1 98 275 VAL B C 1
ATOM 4721 O O . VAL B 1 275 ? -7.629 34.438 7.664 1 98 275 VAL B O 1
ATOM 4724 N N . VAL B 1 276 ? -5.746 33.844 8.727 1 97.62 276 VAL B N 1
ATOM 4725 C CA . VAL B 1 276 ? -5.52 32.688 7.844 1 97.62 276 VAL B CA 1
ATOM 4726 C C . VAL B 1 276 ? -5.457 31.406 8.664 1 97.62 276 VAL B C 1
ATOM 4728 O O . VAL B 1 276 ? -4.562 31.234 9.5 1 97.62 276 VAL B O 1
ATOM 4731 N N . VAL B 1 277 ? -6.422 30.547 8.453 1 95.69 277 VAL B N 1
ATOM 4732 C CA . VAL B 1 277 ? -6.445 29.219 9.062 1 95.69 277 VAL B CA 1
ATOM 4733 C C . VAL B 1 277 ? -5.961 28.188 8.055 1 95.69 277 VAL B C 1
ATOM 4735 O O . VAL B 1 277 ? -6.422 28.156 6.91 1 95.69 277 VAL B O 1
ATOM 4738 N N . VAL B 1 278 ? -4.988 27.438 8.477 1 92.19 278 VAL B N 1
ATOM 4739 C CA . VAL B 1 278 ? -4.453 26.406 7.602 1 92.19 278 VAL B CA 1
ATOM 4740 C C . VAL B 1 278 ? -4.711 25.031 8.219 1 92.19 278 VAL B C 1
ATOM 4742 O O . VAL B 1 278 ? -4.336 24.766 9.367 1 92.19 278 VAL B O 1
ATOM 4745 N N . GLU B 1 279 ? -5.371 24.172 7.445 1 85.69 279 GLU B N 1
ATOM 4746 C CA . GLU B 1 279 ? -5.742 22.859 7.965 1 85.69 279 GLU B CA 1
ATOM 4747 C C . GLU B 1 279 ? -5.562 21.766 6.902 1 85.69 279 GLU B C 1
ATOM 4749 O O . GLU B 1 279 ? -5.559 22.062 5.707 1 85.69 279 GLU B O 1
ATOM 4754 N N . ASN B 1 280 ? -5.367 20.625 7.449 1 78.12 280 ASN B N 1
ATOM 4755 C CA . ASN B 1 280 ? -5.527 19.438 6.625 1 78.12 280 ASN B CA 1
ATOM 4756 C C . ASN B 1 280 ? -6.996 19.047 6.477 1 78.12 280 ASN B C 1
ATOM 4758 O O . ASN B 1 280 ? -7.664 18.734 7.465 1 78.12 280 ASN B O 1
ATOM 4762 N N . LEU B 1 281 ? -7.496 19.188 5.258 1 77.12 281 LEU B N 1
ATOM 4763 C CA . LEU B 1 281 ? -8.906 18.891 5.043 1 77.12 281 LEU B CA 1
ATOM 4764 C C . LEU B 1 281 ? -9.102 17.438 4.621 1 77.12 281 LEU B C 1
ATOM 4766 O O . LEU B 1 281 ? -8.211 16.844 4.008 1 77.12 281 LEU B O 1
ATOM 4770 N N . VAL B 1 282 ? -10.219 16.922 5.02 1 70.12 282 VAL B N 1
ATOM 4771 C CA . VAL B 1 282 ? -10.562 15.547 4.641 1 70.12 282 VAL B CA 1
ATOM 4772 C C . VAL B 1 282 ? -11.242 15.547 3.273 1 70.12 282 VAL B C 1
ATOM 4774 O O . VAL B 1 282 ? -11.578 14.484 2.746 1 70.12 282 VAL B O 1
ATOM 4777 N N . ASP B 1 283 ? -11.523 16.672 2.842 1 70.06 283 ASP B N 1
ATOM 4778 C CA . ASP B 1 283 ? -12.148 16.781 1.528 1 70.06 283 ASP B CA 1
ATOM 4779 C C . ASP B 1 283 ? -11.414 17.797 0.656 1 70.06 283 ASP B C 1
ATOM 4781 O O . ASP B 1 283 ? -10.68 18.656 1.168 1 70.06 283 ASP B O 1
ATOM 4785 N N . ASP B 1 284 ? -11.523 17.625 -0.678 1 67 284 ASP B N 1
ATOM 4786 C CA . ASP B 1 284 ? -11.117 18.562 -1.725 1 67 284 ASP B CA 1
ATOM 4787 C C . ASP B 1 284 ? -9.625 18.859 -1.634 1 67 284 ASP B C 1
ATOM 4789 O O . ASP B 1 284 ? -9.203 20 -1.834 1 67 284 ASP B O 1
ATOM 4793 N N . SER B 1 285 ? -8.891 17.891 -1.181 1 73.19 285 SER B N 1
ATOM 4794 C CA . SER B 1 285 ? -7.441 18.031 -1.196 1 73.19 285 SER B CA 1
ATOM 4795 C C . SER B 1 285 ? -6.867 17.688 -2.568 1 73.19 285 SER B C 1
ATOM 4797 O O . SER B 1 285 ? -7.496 16.984 -3.35 1 73.19 285 SER B O 1
ATOM 4799 N N . PRO B 1 286 ? -5.746 18.344 -2.877 1 74.75 286 PRO B N 1
ATOM 4800 C CA . PRO B 1 286 ? -5.098 17.969 -4.137 1 74.75 286 PRO B CA 1
ATOM 4801 C C . PRO B 1 286 ? -4.816 16.484 -4.246 1 74.75 286 PRO B C 1
ATOM 4803 O O . PRO B 1 286 ? -4.746 15.938 -5.352 1 74.75 286 PRO B O 1
ATOM 4806 N N . SER B 1 287 ? -4.598 15.938 -3.127 1 82.56 287 SER B N 1
ATOM 4807 C CA . SER B 1 287 ? -4.453 14.484 -3.135 1 82.56 287 SER B CA 1
ATOM 4808 C C . SER B 1 287 ? -5.355 13.828 -2.094 1 82.56 287 SER B C 1
ATOM 4810 O O . SER B 1 287 ? -4.977 13.695 -0.931 1 82.56 287 SER B O 1
ATOM 4812 N N . MET B 1 288 ? -6.344 13.328 -2.553 1 85.75 288 MET B N 1
ATOM 4813 C CA . MET B 1 288 ? -7.312 12.695 -1.663 1 85.75 288 MET B CA 1
ATOM 4814 C C . MET B 1 288 ? -6.809 11.336 -1.198 1 85.75 288 MET B C 1
ATOM 4816 O O . MET B 1 288 ? -7.133 10.891 -0.094 1 85.75 288 MET B O 1
ATOM 4820 N N . ARG B 1 289 ? -5.957 10.695 -2.023 1 90.88 289 ARG B N 1
ATOM 4821 C CA . ARG B 1 289 ? -5.406 9.414 -1.599 1 90.88 289 ARG B CA 1
ATOM 4822 C C . ARG B 1 289 ? -4.512 9.586 -0.375 1 90.88 289 ARG B C 1
ATOM 4824 O O . ARG B 1 289 ? -4.609 8.812 0.583 1 90.88 289 ARG B O 1
ATOM 4831 N N . PHE B 1 290 ? -3.742 10.586 -0.37 1 88.75 290 PHE B N 1
ATOM 4832 C CA . PHE B 1 290 ? -2.871 10.852 0.769 1 88.75 290 PHE B CA 1
ATOM 4833 C C . PHE B 1 290 ? -3.68 11.312 1.975 1 88.75 290 PHE B C 1
ATOM 4835 O O . PHE B 1 290 ? -3.494 10.812 3.084 1 88.75 290 PHE B O 1
ATOM 4842 N N . THR B 1 291 ? -4.598 12.227 1.792 1 85.56 291 THR B N 1
ATOM 4843 C CA . THR B 1 291 ? -5.379 12.836 2.863 1 85.56 291 THR B CA 1
ATOM 4844 C C . THR B 1 291 ? -6.227 11.781 3.574 1 85.56 291 THR B C 1
ATOM 4846 O O . THR B 1 291 ? -6.305 11.766 4.805 1 85.56 291 THR B O 1
ATOM 4849 N N . THR B 1 292 ? -6.855 10.914 2.824 1 90 292 THR B N 1
ATOM 4850 C CA . THR B 1 292 ? -7.707 9.898 3.432 1 90 292 THR B CA 1
ATOM 4851 C C . THR B 1 292 ? -6.863 8.828 4.125 1 90 292 THR B C 1
ATOM 4853 O O . THR B 1 292 ? -7.273 8.266 5.145 1 90 292 THR B O 1
ATOM 4856 N N . ALA B 1 293 ? -5.684 8.516 3.564 1 92.31 293 ALA B N 1
ATOM 4857 C CA . ALA B 1 293 ? -4.766 7.598 4.238 1 92.31 293 ALA B CA 1
ATOM 4858 C C . ALA B 1 293 ? -4.34 8.148 5.598 1 92.31 293 ALA B C 1
ATOM 4860 O O . ALA B 1 293 ? -4.355 7.426 6.598 1 92.31 293 ALA B O 1
ATOM 4861 N N . MET B 1 294 ? -3.979 9.367 5.633 1 87.19 294 MET B N 1
ATOM 4862 C CA . MET B 1 294 ? -3.617 10.031 6.883 1 87.19 294 MET B CA 1
ATOM 4863 C C . MET B 1 294 ? -4.785 10.016 7.863 1 87.19 294 MET B C 1
ATOM 4865 O O . MET B 1 294 ? -4.594 9.773 9.055 1 87.19 294 MET B O 1
ATOM 4869 N N . ASP B 1 295 ? -5.957 10.297 7.379 1 87.12 295 ASP B N 1
ATOM 4870 C CA . ASP B 1 295 ? -7.16 10.281 8.203 1 87.12 295 ASP B CA 1
ATOM 4871 C C . ASP B 1 295 ? -7.359 8.914 8.859 1 87.12 295 ASP B C 1
ATOM 4873 O O . ASP B 1 295 ? -7.664 8.836 10.055 1 87.12 295 ASP B O 1
ATOM 4877 N N . LEU B 1 296 ? -7.203 7.836 8.117 1 93.56 296 LEU B N 1
ATOM 4878 C CA . LEU B 1 296 ? -7.344 6.492 8.664 1 93.56 296 LEU B CA 1
ATOM 4879 C C . LEU B 1 296 ? -6.246 6.203 9.688 1 93.56 296 LEU B C 1
ATOM 4881 O O . LEU B 1 296 ? -6.496 5.551 10.703 1 93.56 296 LEU B O 1
ATOM 4885 N N . MET B 1 297 ? -5.039 6.641 9.375 1 92.06 297 MET B N 1
ATOM 4886 C CA . MET B 1 297 ? -3.947 6.449 10.32 1 92.06 297 MET B CA 1
ATOM 4887 C C . MET B 1 297 ? -4.246 7.145 11.648 1 92.06 297 MET B C 1
ATOM 4889 O O . MET B 1 297 ? -4.027 6.57 12.719 1 92.06 297 MET B O 1
ATOM 4893 N N . LEU B 1 298 ? -4.742 8.32 11.602 1 84.81 298 LEU B N 1
ATOM 4894 C CA . LEU B 1 298 ? -5.094 9.07 12.805 1 84.81 298 LEU B CA 1
ATOM 4895 C C . LEU B 1 298 ? -6.238 8.383 13.547 1 84.81 298 LEU B C 1
ATOM 4897 O O . LEU B 1 298 ? -6.25 8.352 14.781 1 84.81 298 LEU B O 1
ATOM 4901 N N . MET B 1 299 ? -7.238 7.863 12.789 1 87.5 299 MET B N 1
ATOM 4902 C CA . MET B 1 299 ? -8.32 7.105 13.414 1 87.5 299 MET B CA 1
ATOM 4903 C C . MET B 1 299 ? -7.766 5.953 14.242 1 87.5 299 MET B C 1
ATOM 4905 O O . MET B 1 299 ? -8.266 5.672 15.336 1 87.5 299 MET B O 1
ATOM 4909 N N . LEU B 1 300 ? -6.691 5.293 13.781 1 92.19 300 LEU B N 1
ATOM 4910 C CA . LEU B 1 300 ? -6.129 4.117 14.438 1 92.19 300 LEU B CA 1
ATOM 4911 C C . 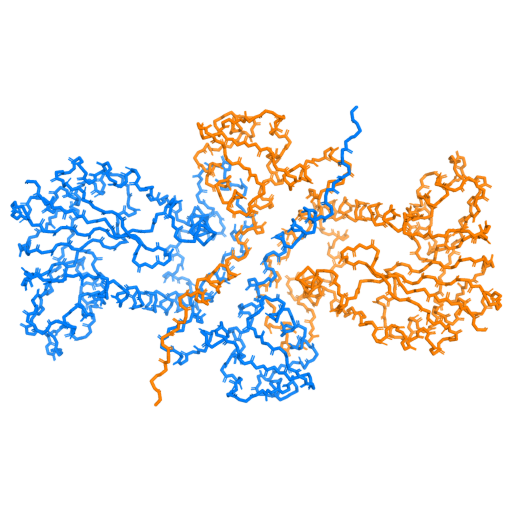LEU B 1 300 ? -5.344 4.516 15.68 1 92.19 300 LEU B C 1
ATOM 4913 O O . LEU B 1 300 ? -5.316 3.773 16.672 1 92.19 300 LEU B O 1
ATOM 4917 N N . ASN B 1 301 ? -4.715 5.672 15.625 1 86.44 301 ASN B N 1
ATOM 4918 C CA . ASN B 1 301 ? -3.725 5.934 16.672 1 86.44 301 ASN B CA 1
ATOM 4919 C C . ASN B 1 301 ? -4.223 6.973 17.672 1 86.44 301 ASN B C 1
ATOM 4921 O O . ASN B 1 301 ? -3.969 6.859 18.859 1 86.44 301 ASN B O 1
ATOM 4925 N N . VAL B 1 302 ? -4.914 8.062 17.266 1 73.69 302 VAL B N 1
ATOM 4926 C CA . VAL B 1 302 ? -5.281 9.125 18.203 1 73.69 302 VAL B CA 1
ATOM 4927 C C . VAL B 1 302 ? -6.777 9.406 18.109 1 73.69 302 VAL B C 1
ATOM 4929 O O . VAL B 1 302 ? -7.328 10.148 18.922 1 73.69 302 VAL B O 1
ATOM 4932 N N . GLY B 1 303 ? -7.527 8.766 17.281 1 66.88 303 GLY B N 1
ATOM 4933 C CA . GLY B 1 303 ? -8.969 8.93 17.188 1 66.88 303 GLY B CA 1
ATOM 4934 C C . GLY B 1 303 ? -9.375 10.211 16.484 1 66.88 303 GLY B C 1
ATOM 4935 O O . GLY B 1 303 ? -10.57 10.484 16.328 1 66.88 303 GLY B O 1
ATOM 4936 N N . GLY B 1 304 ? -8.477 11 16.125 1 62.56 304 GLY B N 1
ATOM 4937 C CA . GLY B 1 304 ? -8.766 12.344 15.633 1 62.56 304 GLY B CA 1
ATOM 4938 C C . GLY B 1 304 ? -9.438 12.344 14.266 1 62.56 304 GLY B C 1
ATOM 4939 O O . GLY B 1 304 ? -9.406 11.344 13.555 1 62.56 304 GLY B O 1
ATOM 4940 N N . ALA B 1 305 ? -10.547 13.227 14.219 1 61.62 305 ALA B N 1
ATOM 4941 C CA . ALA B 1 305 ? -11.18 13.484 12.922 1 61.62 305 ALA B CA 1
ATOM 4942 C C . ALA B 1 305 ? -10.75 14.836 12.359 1 61.62 305 ALA B C 1
ATOM 4944 O O . ALA B 1 305 ? -10.539 15.789 13.109 1 61.62 305 ALA B O 1
ATOM 4945 N N . LYS B 1 306 ? -10.391 14.82 11.109 1 65.06 306 LYS B N 1
ATOM 4946 C CA . LYS B 1 306 ? -10.023 16.047 10.398 1 65.06 306 LYS B CA 1
ATOM 4947 C C . LYS B 1 306 ? -11.266 16.828 9.992 1 65.06 306 LYS B C 1
ATOM 4949 O O . LYS B 1 306 ? -12.383 16.312 10.023 1 65.06 306 LYS B O 1
ATOM 4954 N N . HIS B 1 307 ? -11.07 18.125 9.953 1 74.19 307 HIS B N 1
ATOM 4955 C CA . HIS B 1 307 ? -12.148 19.016 9.531 1 74.19 307 HIS B CA 1
ATOM 4956 C C . HIS B 1 307 ? -12.445 18.844 8.047 1 74.19 307 HIS B C 1
ATOM 4958 O O . HIS B 1 307 ? -11.555 18.547 7.258 1 74.19 307 HIS B O 1
ATOM 4964 N N . SER B 1 308 ? -13.766 18.875 7.75 1 76.62 308 SER B N 1
ATOM 4965 C CA . SER B 1 308 ? -14.125 19.156 6.363 1 76.62 308 SER B CA 1
ATOM 4966 C C . SER B 1 308 ? -14.039 20.656 6.062 1 76.62 308 SER B C 1
ATOM 4968 O O . SER B 1 308 ? -13.984 21.484 6.98 1 76.62 308 SER B O 1
ATOM 4970 N N . GLU B 1 309 ? -13.969 21 4.793 1 86.38 309 GLU B N 1
ATOM 4971 C CA . GLU B 1 309 ? -14.016 22.406 4.41 1 86.38 309 GLU B CA 1
ATOM 4972 C C . GLU B 1 309 ? -15.266 23.094 4.957 1 86.38 309 GLU B C 1
ATOM 4974 O O . GLU B 1 309 ? -15.18 24.172 5.539 1 86.38 309 GLU B O 1
ATOM 4979 N N . ALA B 1 310 ? -16.406 22.422 4.828 1 85.06 310 ALA B N 1
ATOM 4980 C CA . ALA B 1 310 ? -17.688 23 5.254 1 85.06 310 ALA B CA 1
ATOM 4981 C C . ALA B 1 310 ? -17.719 23.203 6.762 1 85.06 310 ALA B C 1
ATOM 4983 O O . ALA B 1 310 ? -18.203 24.234 7.238 1 85.06 310 ALA B O 1
ATOM 4984 N N . SER B 1 311 ? -17.219 22.234 7.461 1 84.12 311 SER B N 1
ATOM 4985 C CA . SER B 1 311 ? -17.234 22.344 8.914 1 84.12 311 SER B CA 1
ATOM 4986 C C . SER B 1 311 ? -16.328 23.469 9.391 1 84.12 311 SER B C 1
ATOM 4988 O O . SER B 1 311 ? -16.672 24.219 10.312 1 84.12 311 SER B O 1
ATOM 4990 N N . MET B 1 312 ? -15.195 23.625 8.805 1 89.31 312 MET B N 1
ATOM 4991 C CA . MET B 1 312 ? -14.258 24.672 9.195 1 89.31 312 MET B CA 1
ATOM 4992 C C . MET B 1 312 ? -14.812 26.047 8.852 1 89.31 312 MET B C 1
ATOM 4994 O O . MET B 1 312 ? -14.711 26.984 9.648 1 89.31 312 MET B O 1
ATOM 4998 N N . VAL B 1 313 ? -15.438 26.188 7.695 1 93.12 313 VAL B N 1
ATOM 4999 C CA . VAL B 1 313 ? -16.031 27.453 7.285 1 93.12 313 VAL B CA 1
ATOM 5000 C C . VAL B 1 313 ? -17.156 27.844 8.258 1 93.12 313 VAL B C 1
ATOM 5002 O O . VAL B 1 313 ? -17.281 29 8.641 1 93.12 313 VAL B O 1
ATOM 5005 N N . ARG B 1 314 ? -17.891 26.844 8.625 1 93.19 314 ARG B N 1
ATOM 5006 C CA . ARG B 1 314 ? -18.984 27.078 9.57 1 93.19 314 ARG B CA 1
ATOM 5007 C C . ARG B 1 314 ? -18.438 27.594 10.906 1 93.19 314 ARG B C 1
ATOM 5009 O O . ARG B 1 314 ? -18.938 28.594 11.43 1 93.19 314 ARG B O 1
ATOM 5016 N N . LEU B 1 315 ? -17.484 26.906 11.453 1 92.69 315 LEU B N 1
ATOM 5017 C CA . LEU B 1 315 ? -16.906 27.281 12.734 1 92.69 315 LEU B CA 1
ATOM 5018 C C . LEU B 1 315 ? -16.297 28.688 12.664 1 92.69 315 LEU B C 1
ATOM 5020 O O . LEU B 1 315 ? -16.469 29.484 13.586 1 92.69 315 LEU B O 1
ATOM 5024 N N . MET B 1 316 ? -15.602 29.016 11.594 1 95.94 316 MET B N 1
ATOM 5025 C CA . MET B 1 316 ? -14.977 30.328 11.414 1 95.94 316 MET B CA 1
ATOM 5026 C C . MET B 1 316 ? -16.031 31.422 11.297 1 95.94 316 MET B C 1
ATOM 5028 O O . MET B 1 316 ? -15.906 32.469 11.914 1 95.94 316 MET B O 1
ATOM 5032 N N . THR B 1 317 ? -17.062 31.141 10.539 1 96.25 317 THR B N 1
ATOM 5033 C CA . THR B 1 317 ? -18.141 32.094 10.352 1 96.25 317 THR B CA 1
ATOM 5034 C C . THR B 1 317 ? -18.875 32.375 11.664 1 96.25 317 THR B C 1
ATOM 5036 O O . THR B 1 317 ? -19.156 33.531 12 1 96.25 317 THR B O 1
ATOM 5039 N N . GLU B 1 318 ? -19.141 31.312 12.367 1 95.81 318 GLU B N 1
ATOM 5040 C CA . GLU B 1 318 ? -19.812 31.422 13.656 1 95.81 318 GLU B CA 1
ATOM 5041 C C . GLU B 1 318 ? -19 32.25 14.633 1 95.81 318 GLU B C 1
ATOM 5043 O O . GLU B 1 318 ? -19.562 32.938 15.5 1 95.81 318 GLU B O 1
ATOM 5048 N N . ALA B 1 319 ? -17.75 32.25 14.516 1 95.56 319 ALA B N 1
ATOM 5049 C CA . ALA B 1 319 ? -16.859 32.938 15.422 1 95.56 319 ALA B CA 1
ATOM 5050 C C . ALA B 1 319 ? -16.781 34.438 15.07 1 95.56 319 ALA B C 1
ATOM 5052 O O . ALA B 1 319 ? -16.234 35.25 15.836 1 95.56 319 ALA B O 1
ATOM 5053 N N . GLY B 1 320 ? -17.281 34.812 13.922 1 96.25 320 GLY B N 1
ATOM 5054 C CA . GLY B 1 320 ? -17.25 36.188 13.523 1 96.25 320 GLY B CA 1
ATOM 5055 C C . GLY B 1 320 ? -16.219 36.5 12.438 1 96.25 320 GLY B C 1
ATOM 5056 O O . GLY B 1 320 ? -15.789 37.625 12.273 1 96.25 320 GLY B O 1
ATOM 5057 N N . LEU B 1 321 ? -15.805 35.5 11.719 1 97.81 321 LEU B N 1
ATOM 5058 C CA . LEU B 1 321 ? -14.875 35.656 10.609 1 97.81 321 LEU B CA 1
ATOM 5059 C C . LEU B 1 321 ? -15.602 35.531 9.273 1 97.81 321 LEU B C 1
ATOM 5061 O O . LEU B 1 321 ? -16.516 34.719 9.125 1 97.81 321 LEU B O 1
ATOM 5065 N N . THR B 1 322 ? -15.266 36.375 8.359 1 97.69 322 THR B N 1
ATOM 5066 C CA . THR B 1 322 ? -15.734 36.25 6.98 1 97.69 322 THR B CA 1
ATOM 5067 C C . THR B 1 322 ? -14.703 35.531 6.125 1 97.69 322 THR B C 1
ATOM 5069 O O . THR B 1 322 ? -13.664 36.094 5.777 1 97.69 322 THR B O 1
ATOM 5072 N N . VAL B 1 323 ? -15.039 34.312 5.789 1 97.19 323 VAL B N 1
ATOM 5073 C CA . VAL B 1 323 ? -14.148 33.5 4.957 1 97.19 323 VAL B CA 1
ATOM 5074 C C . VAL B 1 323 ? -14.281 33.938 3.498 1 97.19 323 VAL B C 1
ATOM 5076 O O . VAL B 1 323 ? -15.367 33.875 2.92 1 97.19 323 VAL B O 1
ATOM 5079 N N . THR B 1 324 ? -13.242 34.375 2.902 1 94.25 324 THR B N 1
ATOM 5080 C CA . THR B 1 324 ? -13.289 34.906 1.554 1 94.25 324 THR B CA 1
ATOM 5081 C C . THR B 1 324 ? -12.859 33.875 0.525 1 94.25 324 THR B C 1
ATOM 5083 O O . THR B 1 324 ? -13.328 33.875 -0.615 1 94.25 324 THR B O 1
ATOM 5086 N N . GLU B 1 325 ? -11.914 33.062 0.894 1 94 325 GLU B N 1
ATOM 5087 C CA . GLU B 1 325 ? -11.367 32.094 -0.048 1 94 325 GLU B CA 1
ATOM 5088 C C . GLU B 1 325 ? -10.773 30.875 0.681 1 94 325 GLU B C 1
ATOM 5090 O O . GLU B 1 325 ? -10.281 31.016 1.803 1 94 325 GLU B O 1
ATOM 5095 N N . VAL B 1 326 ? -10.898 29.734 0.086 1 93 326 VAL B N 1
ATOM 5096 C CA . VAL B 1 326 ? -10.211 28.516 0.498 1 93 326 VAL B CA 1
ATOM 5097 C C . VAL B 1 326 ? -9.336 28 -0.646 1 93 326 VAL B C 1
ATOM 5099 O O . VAL B 1 326 ? -9.836 27.734 -1.744 1 93 326 VAL B O 1
ATOM 5102 N N . ARG B 1 327 ? -8.016 27.922 -0.405 1 91.38 327 ARG B N 1
ATOM 5103 C CA . ARG B 1 327 ? -7.09 27.5 -1.457 1 91.38 327 ARG B CA 1
ATOM 5104 C C . ARG B 1 327 ? -6.062 26.5 -0.925 1 91.38 327 ARG B C 1
ATOM 5106 O O . ARG B 1 327 ? -5.688 26.562 0.248 1 91.38 327 ARG B O 1
ATOM 5113 N N . PRO B 1 328 ? -5.629 25.672 -1.825 1 88.31 328 PRO B N 1
ATOM 5114 C CA . PRO B 1 328 ? -4.547 24.797 -1.399 1 88.31 328 PRO B CA 1
ATOM 5115 C C . PRO B 1 328 ? -3.213 25.516 -1.236 1 88.31 328 PRO B C 1
ATOM 5117 O O . PRO B 1 328 ? -2.889 26.406 -2.035 1 88.31 328 PRO B O 1
ATOM 5120 N N . VAL B 1 329 ? -2.537 25.266 -0.105 1 87.88 329 VAL B N 1
ATOM 5121 C CA . VAL B 1 329 ? -1.173 25.734 0.116 1 87.88 329 VAL B CA 1
ATOM 5122 C C . VAL B 1 329 ? -0.18 24.734 -0.492 1 87.88 329 VAL B C 1
ATOM 5124 O O . VAL B 1 329 ? 0.822 25.141 -1.086 1 87.88 329 VAL B O 1
ATOM 5127 N N . ASN B 1 330 ? -0.496 23.5 -0.308 1 80.56 330 ASN B N 1
ATOM 5128 C CA . ASN B 1 330 ? 0.204 22.344 -0.851 1 80.56 330 ASN B CA 1
ATOM 5129 C C . ASN B 1 330 ? -0.708 21.109 -0.928 1 80.56 330 ASN B C 1
ATOM 5131 O O . ASN B 1 330 ? -1.927 21.234 -0.785 1 80.56 330 ASN B O 1
ATOM 5135 N N . PRO B 1 331 ? -0.205 20.062 -1.216 1 70.94 331 PRO B N 1
ATOM 5136 C CA . PRO B 1 331 ? -1.087 18.938 -1.49 1 70.94 331 PRO B CA 1
ATOM 5137 C C . PRO B 1 331 ? -1.907 18.516 -0.272 1 70.94 331 PRO B C 1
ATOM 5139 O O . PRO B 1 331 ? -2.908 17.812 -0.411 1 70.94 331 PRO B O 1
ATOM 5142 N N . TYR B 1 332 ? -1.584 18.969 0.917 1 75.31 332 TYR B N 1
ATOM 5143 C CA . TYR B 1 332 ? -2.311 18.438 2.072 1 75.31 332 TYR B CA 1
ATOM 5144 C C . TYR B 1 332 ? -2.832 19.578 2.943 1 75.31 332 TYR B C 1
ATOM 5146 O O . TYR B 1 332 ? -3.602 19.344 3.877 1 75.31 332 TYR B O 1
ATOM 5154 N N . LEU B 1 333 ? -2.377 20.719 2.635 1 83.06 333 LEU B N 1
ATOM 5155 C CA . LEU B 1 333 ? -2.799 21.875 3.434 1 83.06 333 LEU B CA 1
ATOM 5156 C C . LEU B 1 333 ? -3.664 22.812 2.609 1 83.06 333 LEU B C 1
ATOM 5158 O O . LEU B 1 333 ? -3.383 23.062 1.433 1 83.06 333 LEU B O 1
ATOM 5162 N N . HIS B 1 334 ? -4.695 23.328 3.285 1 89.44 334 HIS B N 1
ATOM 5163 C CA . HIS B 1 334 ? -5.547 24.375 2.73 1 89.44 334 HIS B CA 1
ATOM 5164 C C . HIS B 1 334 ? -5.574 25.594 3.637 1 89.44 334 HIS B C 1
ATOM 5166 O O . HIS B 1 334 ? -5.586 25.469 4.863 1 89.44 334 HIS B O 1
ATOM 5172 N N . ALA B 1 335 ? -5.551 26.703 2.963 1 93.88 335 ALA B N 1
ATOM 5173 C CA . ALA B 1 335 ? -5.66 27.969 3.688 1 93.88 335 ALA B CA 1
ATOM 5174 C C . ALA B 1 335 ? -7.07 28.547 3.582 1 93.88 335 ALA B C 1
ATOM 5176 O O . ALA B 1 335 ? -7.633 28.641 2.486 1 93.88 335 ALA B O 1
ATOM 5177 N N . PHE B 1 336 ? -7.629 28.781 4.703 1 95.75 336 PHE B N 1
ATOM 5178 C CA . PHE B 1 336 ? -8.859 29.562 4.805 1 95.75 336 PHE B CA 1
ATOM 5179 C C . PHE B 1 336 ? -8.547 31.031 5.039 1 95.75 336 PHE B C 1
ATOM 5181 O O . PHE B 1 336 ? -8.172 31.422 6.145 1 95.75 336 PHE B O 1
ATOM 5188 N N . GLU B 1 337 ? -8.75 31.859 3.957 1 96.62 337 GLU B N 1
ATOM 5189 C CA . GLU B 1 337 ? -8.547 33.281 4.074 1 96.62 337 GLU B CA 1
ATOM 5190 C C . GLU B 1 337 ? -9.789 33.969 4.633 1 96.62 337 GLU B C 1
ATOM 5192 O O . GLU B 1 337 ? -10.891 33.812 4.105 1 96.62 337 GLU B O 1
ATOM 5197 N N . ALA B 1 338 ? -9.531 34.688 5.688 1 97.94 338 ALA B N 1
ATOM 5198 C CA . ALA B 1 338 ? -10.688 35.344 6.309 1 97.94 338 ALA B CA 1
ATOM 5199 C C . ALA B 1 338 ? -10.32 36.719 6.871 1 97.94 338 ALA B C 1
ATOM 5201 O O . ALA B 1 338 ? -9.133 37.062 6.945 1 97.94 338 ALA B O 1
ATOM 5202 N N . THR B 1 339 ? -11.336 37.531 7.156 1 97.5 339 THR B N 1
ATOM 5203 C CA . THR B 1 339 ? -11.195 38.812 7.852 1 97.5 339 THR B CA 1
ATOM 5204 C C . THR B 1 339 ? -12.148 38.875 9.039 1 97.5 339 THR B C 1
ATOM 5206 O O . THR B 1 339 ? -13.211 38.25 9.031 1 97.5 339 THR B O 1
ATOM 5209 N N . VAL B 1 340 ? -11.727 39.562 10.023 1 96.88 340 VAL B N 1
ATOM 5210 C CA . VAL B 1 340 ? -12.578 39.781 11.18 1 96.88 340 VAL B CA 1
ATOM 5211 C C . VAL B 1 340 ? -13.695 40.75 10.82 1 96.88 340 VAL B C 1
ATOM 5213 O O . VAL B 1 340 ? -13.453 41.812 10.195 1 96.88 340 VAL B O 1
ATOM 5216 N N . ARG B 1 341 ? -14.898 40.375 11.211 1 93.44 341 ARG B N 1
ATOM 5217 C CA . ARG B 1 341 ? -16.047 41.219 10.945 1 93.44 341 ARG B CA 1
ATOM 5218 C C . ARG B 1 341 ? -16.062 42.438 11.875 1 93.44 341 ARG B C 1
ATOM 5220 O O . ARG B 1 341 ? -15.57 42.344 13.008 1 93.44 341 ARG B O 1
#

Organism: Streptomyces rubellomurinus (strain ATCC 31215) (NCBI:txid359131)

InterPro domains:
  IPR001077 O-methyltransferase, C-terminal domain [PF00891] (114-321)
  IPR012967 Caffeic acid 3-O-methyltransferase-like, dimerisation domain [PF08100] (16-90)
  IPR016461 O-methyltransferase-like [PIRSF005739] (9-332)
  IPR016461 O-methyltransferase-like [PS51683] (15-340)
  IPR029063 S-adenosyl-L-methionine-dependent methyltransferase superfamily [G3DSA:3.40.50.150] (156-322)
  IPR029063 S-adenosyl-L-methionine-dependent methyltransferase superfamily [SSF53335] (97-337)
  IPR036388 Winged helix-like DNA-binding domain superfamily [G3DSA:1.10.10.10] (1-102)
  IPR036390 Winged helix DNA-binding domain superfamily [SSF46785] (12-93)

Nearest PDB structures (foldseek):
  3gwz-assembly1_A  TM=7.988E-01  e=1.330E-29  Streptomyces lavendulae
  7oy1-assembly1_B  TM=7.641E-01  e=3.643E-25  Streptomyces peucetius
  7pga-assembly2_D  TM=7.506E-01  e=1.052E-25  Streptomyces peucetius
  6clw-assembly1_A  TM=7.300E-01  e=3.254E-25  Streptomyces sp. CB03234
  5eeg-assembly1_A  TM=7.577E-01  e=9.511E-25  Streptomyces peucetius

Secondary structure (DSSP, 8-state):
-------HHHHHHHHHHHTHHHHHHHHHHHHHHTHHHH--SS-EEHHHHHHHHT--HHHHHHHHHHHHHTTSEEEETTTEEEE-HHHHTT-TTSTT--HHHHHHHT-HHHHHHGGGHHHHHHHSS-SHHHHHSS-HHHHHHHT-THHHHHHHHHHHHHHHHHHHHHHHH---TT--EEEEET-TTTHHHHHHHHH-TT-EEEEEE-HHHHTT--GGGSTTSTTGGGEEEEE--TTT------SEEEEES---S-HHHHHHHHHHHHHHSPTT-EEEEEE-BSSS-S-HHHHHHHHHHHHHHT-PPPBPHHHHHHHHHHTTEEEEEEEESSSS-EEEEEEE-/-------HHHHHHHHHHHTHHHHHHHHHHHHHHTHHHH--SS-EEHHHHHHHHT--H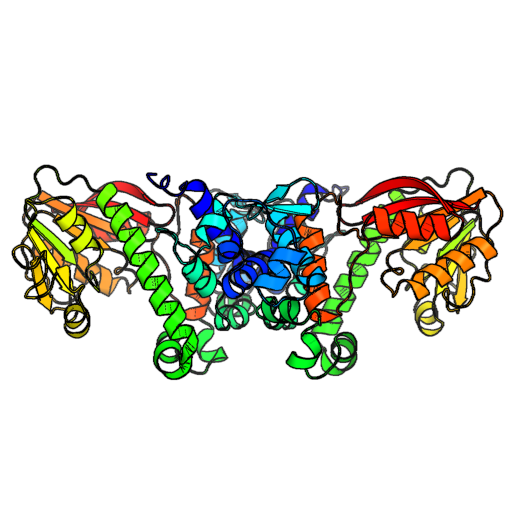HHHHHHHHHHHHTTSEEEETTTEEEE-HHHHTT-TTSTT--HHHHHHHT-HHHHHHGGGHHHHHHHSS-SHHHHHSS-HHHHHHHT-THHHHHHHHHHHHHHHHHHHHHHHH---TT--EEEEET-TTTHHHHHHHHH-TT-EEEEEE-HHHHTT--GGGSTTSTTGGGEEEEE--TTT------SEEEEES---S-HHHHHHHHHHHHHHSPTT-EEEEEE-BSSS-S-HHHHHHHHHHHHHHT-PPPBPHHHHHHHHHHTTEEEEEEEESSSS-EEEEEEE-